Protein AF-C8XHF7-F1 (afdb_monomer)

pLDDT: mean 82.27, std 14.93, range [32.53, 98.31]

Foldseek 3Di:
DAEAQFAWEQEPNDIWGWQDDQCVQVCVVVVLQVFAQAPDPRHRSFKYWYWYQDPQQFIWTAWMKGWGDDPDPDIDIDIACVSVVNDHPRHGQLVGFAKIKIADDDFPADDRYRSPTFHQWIKIWGDHSRGTDDIDIDHTQVPQAAFVQKDWHGFPDDLLQPAQFWTKTWIAGPVRDIWIKIFGDQKGADDDPFDWDQDPVGIDTDRFHKHKWFQDPVGIDTDMDGRVFSLVLQVVQLVLLCLLCCQAEWRWPDWGQTPPPRRTMTMTGDAAAFFDQDPVSLVLVLVSQVVCCVVVSDQGLLEDDRSQWGDDPSGIHGYDRWGDGPDPRMTIYGCQQQVPSDDTSVSVVSNSVSCNVPRDDPVRPDDDD

Secondary structure (DSSP, 8-state):
--PPPPEEEEETTEEEEE-S-THHHHHHHTT-GGGB--SSTT-TTSEEEEEEE-TTSBEEEEEEEEEEE-SSSSEEEEEGGGTTTT--SSEE-TT--EEEEEEEEEEEE--SSTT--EEEEEEEEEEETTEEEEEEEE--TT---EETTEEEEEES-TTTSEETTEEEEEEE-TT--EEEEEEEPSSEES-PPPEEEEETTEEEEES---EEEEEETTEEEEEEE-HHHHHHHHHHHHHHHHHHTSSSSPPEEEEEEEETT--EEEEEEPP--B---SHHHHHHHHHHHHHHHHTTS-S--S---GGGEEEETTEEEE--PPPP-SSTTEEEE-TTT-TT---THHHHHHHHHHHHHTSPPTTTS----

Nearest PDB structures (foldseek):
  5cs6-assembly2_B  TM=6.791E-01  e=4.118E-05  Homo sapiens
  6b2p-assembly1_A-2  TM=6.654E-01  e=7.349E-05  Mycobacterium tuberculosis
  2fum-assembly2_B  TM=6.558E-01  e=3.720E-04  Mycobacterium tuberculosis H37Rv
  1mru-assembly1_A  TM=6.030E-01  e=1.653E-04  Mycobacterium tuberculosis
  5u94-assembly1_A  TM=6.053E-01  e=1.752E-04  Mycobacterium tuberculosis H37Rv

Organism: Nakamurella multipartita (strain ATCC 700099 / DSM 44233 / CIP 104796 / JCM 9543 / NBRC 105858 / Y-104) (NCBI:txid479431)

Radius of gyration: 23.99 Å; Cα contacts (8 Å, |Δi|>4): 800; chains: 1; bounding box: 61×53×75 Å

InterPro domains:
  IPR011009 Protein kinase-like domain superfamily [SSF56112] (152-321)

Solvent-accessible surface area (backbone atoms only — not comparable to full-atom values): 19696 Å² total; per-residue (Å²): 113,48,36,44,67,59,24,38,31,34,47,93,90,39,79,31,36,28,53,65,65,77,61,53,62,59,28,54,77,68,70,46,58,83,59,39,38,51,85,47,71,35,35,68,73,11,57,49,41,33,32,33,43,48,98,88,30,41,32,28,40,58,44,40,38,31,27,26,76,38,101,66,97,50,75,38,80,42,51,45,33,73,66,57,77,67,48,68,70,68,29,75,30,53,87,37,65,50,75,49,42,34,32,37,80,57,72,73,41,90,34,52,46,54,61,66,45,40,32,57,40,28,36,40,35,38,27,56,53,16,35,54,68,59,76,43,80,44,83,34,72,86,68,49,48,30,37,70,79,27,43,42,45,56,63,54,50,93,73,79,28,52,51,34,35,28,46,30,22,34,24,22,48,86,86,63,49,76,29,29,30,38,34,51,2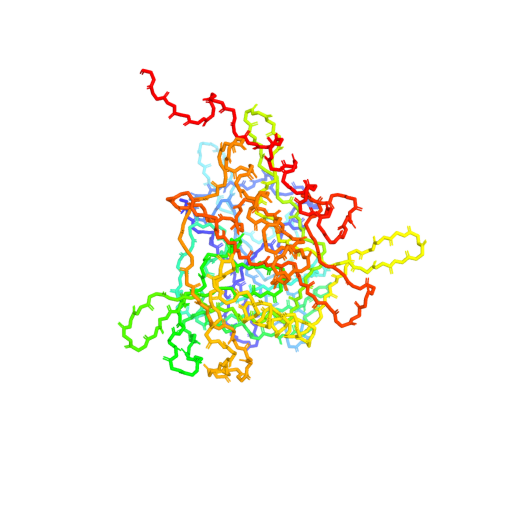6,73,51,18,39,30,92,66,84,80,42,66,41,83,47,99,94,43,78,40,83,34,79,71,57,39,27,28,31,38,63,50,102,90,49,70,45,74,38,69,41,48,42,71,57,18,43,48,25,51,53,47,49,48,54,46,22,54,59,38,63,41,64,45,38,44,32,52,73,48,74,23,52,25,45,88,80,62,47,63,26,42,32,28,51,56,85,72,56,42,50,68,67,47,72,68,45,47,48,49,48,52,50,54,53,50,55,34,40,77,66,65,36,45,76,48,52,38,40,57,48,56,95,32,34,24,42,44,97,92,42,63,34,37,52,73,58,35,55,58,56,94,51,84,51,43,45,36,36,34,55,90,35,35,78,80,70,54,65,47,56,57,18,36,53,45,11,50,55,43,49,62,74,67,44,70,52,80,86,73,67,69,73,86,128

Structure (mmCIF, N/CA/C/O backbone):
data_AF-C8XHF7-F1
#
_entry.id   AF-C8XHF7-F1
#
loop_
_atom_site.group_PDB
_atom_site.id
_atom_site.type_symbol
_atom_site.label_atom_id
_atom_site.label_alt_id
_atom_site.label_comp_id
_atom_site.label_asym_id
_atom_site.label_entity_id
_atom_site.label_seq_id
_atom_site.pdbx_PDB_ins_code
_atom_site.Cartn_x
_atom_site.Cartn_y
_atom_site.Cartn_z
_atom_site.occupancy
_atom_site.B_iso_or_equiv
_atom_site.auth_seq_id
_atom_site.auth_comp_id
_atom_site.auth_asym_id
_atom_site.auth_atom_id
_atom_site.pdbx_PDB_model_num
ATOM 1 N N . MET A 1 1 ? 8.395 -9.738 18.734 1.00 52.94 1 MET A N 1
ATOM 2 C CA . MET A 1 1 ? 7.753 -8.560 19.358 1.00 52.94 1 MET A CA 1
ATOM 3 C C . MET A 1 1 ? 6.315 -8.939 19.688 1.00 52.94 1 MET A C 1
ATOM 5 O O . MET A 1 1 ? 5.792 -9.846 19.053 1.00 52.94 1 MET A O 1
ATOM 9 N N . THR A 1 2 ? 5.718 -8.352 20.719 1.00 73.25 2 THR A N 1
ATOM 10 C CA . THR A 1 2 ? 4.344 -8.658 21.157 1.00 73.25 2 THR A CA 1
ATOM 11 C C . THR A 1 2 ? 3.436 -7.515 20.704 1.00 73.25 2 THR A C 1
ATOM 13 O O . THR A 1 2 ? 3.877 -6.366 20.699 1.00 73.25 2 THR A O 1
ATOM 16 N N . ALA A 1 3 ? 2.205 -7.813 20.278 1.00 76.81 3 ALA A N 1
ATOM 17 C CA . ALA A 1 3 ? 1.241 -6.779 19.896 1.00 76.81 3 ALA A CA 1
ATOM 18 C C . ALA A 1 3 ? 0.906 -5.874 21.092 1.00 76.81 3 ALA A C 1
ATOM 20 O O . ALA A 1 3 ? 0.870 -6.345 22.230 1.00 76.81 3 ALA A O 1
ATOM 21 N N . GLN A 1 4 ? 0.644 -4.593 20.831 1.00 85.69 4 GLN A N 1
ATOM 22 C CA . GLN A 1 4 ? 0.269 -3.642 21.871 1.00 85.69 4 GLN A CA 1
ATOM 23 C C . GLN A 1 4 ? -1.175 -3.897 22.323 1.00 85.69 4 GLN A C 1
ATOM 25 O O . GLN A 1 4 ? -2.091 -3.963 21.502 1.00 85.69 4 GLN A O 1
ATOM 30 N N . THR A 1 5 ? -1.393 -3.968 23.633 1.00 90.56 5 THR A N 1
ATOM 31 C CA . THR A 1 5 ? -2.711 -4.088 24.252 1.00 90.56 5 THR A CA 1
ATOM 32 C C . THR A 1 5 ? -3.528 -2.821 23.965 1.00 90.56 5 THR A C 1
ATOM 34 O O . THR A 1 5 ? -3.119 -1.719 24.373 1.00 90.56 5 THR A O 1
ATOM 37 N N . PRO A 1 6 ? -4.664 -2.946 23.255 1.00 91.81 6 PRO A N 1
ATOM 38 C CA . PRO A 1 6 ? -5.489 -1.810 22.864 1.00 91.81 6 PRO A CA 1
ATOM 39 C C . PRO A 1 6 ? -6.233 -1.198 24.049 1.00 91.81 6 PRO A C 1
ATOM 41 O O . PRO A 1 6 ? -6.449 -1.831 25.083 1.00 91.81 6 PRO A O 1
ATOM 44 N N . ASP A 1 7 ? -6.634 0.057 23.869 1.00 96.88 7 ASP A N 1
ATOM 45 C CA . ASP A 1 7 ? -7.651 0.680 24.711 1.00 96.88 7 ASP A CA 1
ATOM 46 C C . ASP A 1 7 ? -9.024 0.044 24.448 1.00 96.88 7 ASP A C 1
ATOM 48 O O . ASP A 1 7 ? -9.216 -0.717 23.497 1.00 96.88 7 ASP A O 1
ATOM 52 N N . THR A 1 8 ? -10.005 0.392 25.274 1.00 96.44 8 THR A N 1
ATOM 53 C CA . THR A 1 8 ? -11.409 0.003 25.071 1.00 96.44 8 THR A CA 1
ATOM 54 C C . THR A 1 8 ? -12.267 1.233 24.828 1.00 96.44 8 THR A C 1
ATOM 56 O O . THR A 1 8 ? -11.984 2.299 25.369 1.00 96.44 8 THR A O 1
ATOM 59 N N . ILE A 1 9 ? -13.316 1.108 24.021 1.00 97.69 9 ILE A N 1
ATOM 60 C CA . ILE A 1 9 ? -14.277 2.182 23.773 1.00 97.69 9 ILE A CA 1
ATOM 61 C C . ILE A 1 9 ? -15.703 1.640 23.711 1.00 97.69 9 ILE A C 1
ATOM 63 O O . ILE A 1 9 ? -15.965 0.637 23.050 1.00 97.69 9 ILE A O 1
ATOM 67 N N . LEU A 1 10 ? -16.630 2.303 24.399 1.00 96.19 10 LEU A N 1
ATOM 68 C CA . LEU A 1 10 ? -18.063 2.040 24.293 1.00 96.19 10 LEU A CA 1
ATOM 69 C C . LEU A 1 10 ? -18.671 2.945 23.211 1.00 96.19 10 LEU A C 1
ATOM 71 O O . LEU A 1 10 ? -18.639 4.167 23.344 1.00 96.19 10 LEU A O 1
ATOM 75 N N . LEU A 1 11 ? -19.228 2.353 22.157 1.00 92.94 11 LEU A N 1
ATOM 76 C CA . LEU A 1 11 ? -19.894 3.047 21.050 1.00 92.94 11 LEU A CA 1
ATOM 77 C C . LEU A 1 11 ? -21.244 2.377 20.790 1.00 92.94 11 LEU A C 1
ATOM 79 O O . LEU A 1 11 ? -21.292 1.160 20.625 1.00 92.94 11 LEU A O 1
ATOM 83 N N . ASP A 1 12 ? -22.330 3.155 20.758 1.00 86.62 12 ASP A N 1
ATOM 84 C CA . ASP A 1 12 ? -23.702 2.661 20.543 1.00 86.62 12 ASP A CA 1
ATOM 85 C C . ASP A 1 12 ? -24.100 1.528 21.517 1.00 86.62 12 ASP A C 1
ATOM 87 O O . ASP A 1 12 ? -24.780 0.567 21.164 1.00 86.62 12 ASP A O 1
ATOM 91 N N . GLY A 1 13 ? -23.621 1.612 22.765 1.00 82.62 13 GLY A N 1
ATOM 92 C CA . GLY A 1 13 ? -23.833 0.582 23.791 1.00 82.62 13 GLY A CA 1
ATOM 93 C C . GLY A 1 13 ? -23.030 -0.709 23.577 1.00 82.62 13 GLY A C 1
ATOM 94 O O . GLY A 1 13 ? -23.187 -1.657 24.344 1.00 82.62 13 GLY A O 1
ATOM 95 N N . GLN A 1 14 ? -22.155 -0.755 22.570 1.00 87.69 14 GLN A N 1
ATOM 96 C CA . GLN A 1 14 ? -21.314 -1.904 22.245 1.00 87.69 14 GLN A CA 1
ATOM 97 C C . GLN A 1 14 ? -19.850 -1.625 22.593 1.00 87.69 14 GLN A C 1
ATOM 99 O O . GLN A 1 14 ? -19.335 -0.533 22.355 1.00 87.69 14 GLN A O 1
ATOM 104 N N . GLY A 1 15 ? -19.173 -2.616 23.174 1.00 89.31 15 GLY A N 1
ATOM 105 C CA . GLY A 1 15 ? -17.747 -2.533 23.480 1.00 89.31 15 GLY A CA 1
ATOM 106 C C . GLY A 1 15 ? -16.889 -2.823 22.251 1.00 89.31 15 GLY A C 1
ATOM 107 O O . GLY A 1 15 ? -17.117 -3.807 21.548 1.00 89.31 15 GLY A O 1
ATOM 108 N N . TRP A 1 16 ? -15.882 -1.985 22.029 1.00 94.56 16 TRP A N 1
ATOM 109 C CA . TRP A 1 16 ? -14.882 -2.128 20.979 1.00 94.56 16 TRP A CA 1
ATOM 110 C C . TRP A 1 16 ? -13.473 -1.987 21.555 1.00 94.56 16 TRP A C 1
ATOM 112 O O . TRP A 1 16 ? -13.250 -1.312 22.562 1.00 94.56 16 TRP A O 1
ATOM 122 N N . LEU A 1 17 ? -12.505 -2.590 20.878 1.00 92.31 17 LEU A N 1
ATOM 123 C CA . LEU A 1 17 ? -11.087 -2.307 21.044 1.00 92.31 17 LEU A CA 1
ATOM 124 C C . LEU A 1 17 ? -10.745 -1.048 20.251 1.00 92.31 17 LEU A C 1
A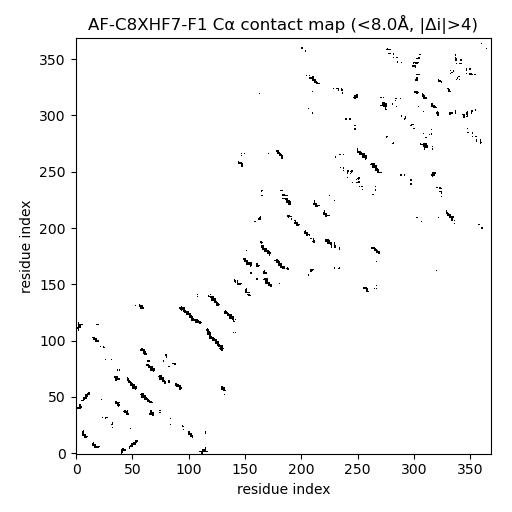TOM 126 O O . LEU A 1 17 ? -11.160 -0.908 19.104 1.00 92.31 17 LEU A O 1
ATOM 130 N N . LEU A 1 18 ? -9.970 -0.148 20.841 1.00 92.75 18 LEU A N 1
ATOM 131 C CA . LEU A 1 18 ? -9.484 1.065 20.198 1.00 92.75 18 LEU A CA 1
ATOM 132 C C . LEU A 1 18 ? -8.021 0.858 19.791 1.00 92.75 18 LEU A C 1
ATOM 134 O O . LEU A 1 18 ? -7.119 0.811 20.628 1.00 92.75 18 LEU A O 1
ATOM 138 N N . LEU A 1 19 ? -7.804 0.712 18.483 1.00 90.19 19 LEU A N 1
ATOM 139 C CA . LEU A 1 19 ? -6.522 0.390 17.857 1.00 90.19 19 LEU A CA 1
ATOM 140 C C . LEU A 1 19 ? -5.688 1.659 17.628 1.00 90.19 19 LEU A C 1
ATOM 142 O O . LEU A 1 19 ? -5.372 2.034 16.498 1.00 90.19 19 LEU A O 1
ATOM 146 N N . GLY A 1 20 ? -5.372 2.354 18.718 1.00 87.44 20 GLY A N 1
ATOM 147 C CA . GLY A 1 20 ? -4.602 3.592 18.714 1.00 87.44 20 GLY A CA 1
ATOM 148 C C . GLY A 1 20 ? -4.373 4.128 20.124 1.00 87.44 20 GLY A C 1
ATOM 149 O O . GLY A 1 20 ? -4.821 3.541 21.105 1.00 87.44 20 GLY A O 1
ATOM 150 N N . THR A 1 21 ? -3.680 5.263 20.226 1.00 93.19 21 THR A N 1
ATOM 151 C CA . THR A 1 21 ? -3.335 5.895 21.511 1.00 93.19 21 THR A CA 1
ATOM 152 C C . THR A 1 21 ? -3.761 7.369 21.580 1.00 93.19 21 THR A C 1
ATOM 154 O O . THR A 1 21 ? -2.922 8.258 21.738 1.00 93.19 21 THR A O 1
ATOM 157 N N . PRO A 1 22 ? -5.067 7.695 21.491 1.00 93.00 22 PRO A N 1
ATOM 158 C CA . PRO A 1 22 ? -5.510 9.094 21.495 1.00 93.00 22 PRO A CA 1
ATOM 159 C C . PRO A 1 22 ? -5.146 9.860 22.777 1.00 93.00 22 PRO A C 1
ATOM 161 O O . PRO A 1 22 ? -5.032 11.086 22.744 1.00 93.00 22 PRO A O 1
ATOM 164 N N . LEU A 1 23 ? -4.902 9.166 23.896 1.00 94.00 23 LEU A N 1
ATOM 165 C CA . LEU A 1 23 ? -4.466 9.795 25.145 1.00 94.00 23 LEU A CA 1
ATOM 166 C C . LEU A 1 23 ? -3.028 10.346 25.071 1.00 94.00 23 LEU A C 1
ATOM 168 O O . LEU A 1 23 ? -2.706 11.283 25.805 1.00 94.00 23 LEU A O 1
ATOM 172 N N . ASP A 1 24 ? -2.176 9.832 24.174 1.00 90.69 24 ASP A N 1
ATOM 173 C CA . ASP A 1 24 ? -0.765 10.239 24.070 1.00 90.69 24 ASP A CA 1
ATOM 174 C C . ASP A 1 24 ? -0.613 11.743 23.837 1.00 90.69 24 ASP A C 1
ATOM 176 O O . ASP A 1 24 ? 0.273 12.370 24.418 1.00 90.69 24 ASP A O 1
ATOM 180 N N . ALA A 1 25 ? -1.509 12.349 23.052 1.00 85.75 25 ALA A N 1
ATOM 181 C CA . ALA A 1 25 ? -1.489 13.785 22.786 1.00 85.75 25 ALA A CA 1
ATOM 182 C C . ALA A 1 25 ? -1.671 14.610 24.073 1.00 85.75 25 ALA A C 1
ATOM 184 O O . ALA A 1 25 ? -0.922 15.561 24.321 1.00 85.75 25 ALA A O 1
ATOM 185 N N . LEU A 1 26 ? -2.623 14.224 24.929 1.00 90.69 26 LEU A N 1
ATOM 186 C CA . LEU A 1 26 ? -2.857 14.886 26.214 1.00 90.69 26 LEU A CA 1
ATOM 187 C C . LEU A 1 26 ? -1.682 14.663 27.171 1.00 90.69 26 LEU A C 1
ATOM 189 O O . LEU A 1 26 ? -1.241 15.599 27.842 1.00 90.69 26 LEU A O 1
ATOM 193 N N . LEU A 1 27 ? -1.153 13.439 27.228 1.00 90.00 27 LEU A N 1
ATOM 194 C CA . LEU A 1 27 ? -0.028 13.097 28.098 1.00 90.00 27 LEU A CA 1
ATOM 195 C C . LEU A 1 27 ? 1.242 13.843 27.694 1.00 90.00 27 LEU A C 1
ATOM 197 O O . LEU A 1 27 ? 1.941 14.362 28.561 1.00 90.00 27 LEU A O 1
ATOM 201 N N . ALA A 1 28 ? 1.536 13.927 26.397 1.00 86.81 28 ALA A N 1
ATOM 202 C CA . ALA A 1 28 ? 2.678 14.665 25.876 1.00 86.81 28 ALA A CA 1
ATOM 203 C C . ALA A 1 28 ? 2.552 16.161 26.188 1.00 86.81 28 ALA A C 1
ATOM 205 O O . ALA A 1 28 ? 3.479 16.751 26.744 1.00 86.81 28 ALA A O 1
ATOM 206 N N . ARG A 1 29 ? 1.378 16.752 25.924 1.00 86.75 29 ARG A N 1
ATOM 207 C CA . ARG A 1 29 ? 1.107 18.176 26.169 1.00 86.75 29 ARG A CA 1
ATOM 208 C C . ARG A 1 29 ? 1.243 18.572 27.643 1.00 86.75 29 ARG A C 1
ATOM 210 O O . ARG A 1 29 ? 1.641 19.694 27.930 1.00 86.75 29 ARG A O 1
ATOM 217 N N . ASN A 1 30 ? 0.960 17.651 28.564 1.00 86.44 30 ASN A N 1
ATOM 218 C CA . ASN A 1 30 ? 1.077 17.866 30.011 1.00 86.44 30 ASN A CA 1
ATOM 219 C C . ASN A 1 30 ? 2.378 17.305 30.622 1.00 86.44 30 ASN A C 1
ATOM 221 O O . ASN A 1 30 ? 2.522 17.264 31.846 1.00 86.44 30 ASN A O 1
ATOM 225 N N . GLY A 1 31 ? 3.325 16.831 29.801 1.00 87.69 31 GLY A N 1
ATOM 226 C CA . GLY A 1 31 ? 4.597 16.272 30.276 1.00 87.69 31 GLY A CA 1
ATOM 227 C C . GLY A 1 31 ? 4.453 15.002 31.128 1.00 87.69 31 GLY A C 1
ATOM 228 O O . GLY A 1 31 ? 5.295 14.726 31.981 1.00 87.69 31 GLY A O 1
ATOM 229 N N . LEU A 1 32 ? 3.380 14.233 30.929 1.00 86.94 32 LEU A N 1
ATOM 230 C CA . LEU A 1 32 ? 3.044 13.033 31.703 1.00 86.94 32 LEU A CA 1
ATOM 231 C C . LEU A 1 32 ? 3.595 11.743 31.094 1.00 86.94 32 LEU A C 1
ATOM 233 O O . LEU A 1 32 ? 3.846 10.798 31.836 1.00 86.94 32 LEU A O 1
ATOM 237 N N . ALA A 1 33 ? 3.836 11.710 29.780 1.00 78.00 33 ALA A N 1
ATOM 238 C CA . ALA A 1 33 ? 4.217 10.490 29.058 1.00 78.00 33 ALA A CA 1
ATOM 239 C C . ALA A 1 33 ? 5.468 9.793 29.634 1.00 78.00 33 ALA A C 1
ATOM 241 O O . ALA A 1 33 ? 5.535 8.571 29.686 1.00 78.00 33 ALA A O 1
ATOM 242 N N . ARG A 1 34 ? 6.443 10.561 30.141 1.00 83.38 34 ARG A N 1
ATOM 243 C CA . ARG A 1 34 ? 7.704 10.029 30.699 1.00 83.38 34 ARG A CA 1
ATOM 244 C C . ARG A 1 34 ? 7.559 9.371 32.077 1.00 83.38 34 ARG A C 1
ATOM 246 O O . ARG A 1 34 ? 8.531 8.824 32.588 1.00 83.38 34 ARG A O 1
ATOM 253 N N . ARG A 1 35 ? 6.388 9.475 32.712 1.00 86.88 35 ARG A N 1
ATOM 254 C CA . ARG A 1 35 ? 6.139 8.932 34.057 1.00 86.88 35 ARG A CA 1
ATOM 255 C C . ARG A 1 35 ? 5.854 7.430 34.031 1.00 86.88 35 ARG A C 1
ATOM 257 O O . ARG A 1 35 ? 6.032 6.769 35.054 1.00 86.88 35 ARG A O 1
ATOM 264 N N . PHE A 1 36 ? 5.380 6.918 32.901 1.00 91.88 36 PHE A N 1
ATOM 265 C CA . PHE A 1 36 ? 4.895 5.550 32.795 1.00 91.88 36 PHE A CA 1
ATOM 266 C C . PHE A 1 36 ? 6.016 4.592 32.405 1.00 91.88 36 PHE A C 1
ATOM 268 O O . PHE A 1 36 ? 6.968 4.964 31.719 1.00 91.88 36 PHE A O 1
ATOM 275 N N . VAL A 1 37 ? 5.916 3.359 32.887 1.00 92.06 37 VAL A N 1
ATOM 276 C CA . VAL A 1 37 ? 6.854 2.277 32.583 1.00 92.06 37 VAL A CA 1
ATOM 277 C C . VAL A 1 37 ? 6.090 1.091 32.024 1.00 92.06 37 VAL A C 1
ATOM 279 O O . VAL A 1 37 ? 4.969 0.831 32.447 1.00 92.06 37 VAL A O 1
ATOM 282 N N . ALA A 1 38 ? 6.701 0.375 31.086 1.00 90.19 38 ALA A N 1
ATOM 283 C CA . ALA A 1 38 ? 6.123 -0.832 30.515 1.00 90.19 38 ALA A CA 1
ATOM 284 C C . ALA A 1 38 ? 6.042 -1.941 31.585 1.00 90.19 38 ALA A C 1
ATOM 286 O O . ALA A 1 38 ? 7.098 -2.359 32.068 1.00 90.19 38 ALA A O 1
ATOM 287 N N . PRO A 1 39 ? 4.845 -2.421 31.980 1.00 88.00 39 PRO A N 1
ATOM 288 C CA . PRO A 1 39 ? 4.728 -3.576 32.870 1.00 88.00 39 PRO A CA 1
ATOM 289 C C . PRO A 1 39 ? 5.131 -4.885 32.177 1.00 88.00 39 PRO A C 1
ATOM 291 O O . PRO A 1 39 ? 5.595 -5.811 32.837 1.00 88.00 39 PRO A O 1
ATOM 294 N N . ASP A 1 40 ? 4.969 -4.962 30.855 1.00 87.62 40 ASP A N 1
ATOM 295 C CA . ASP A 1 40 ? 5.262 -6.135 30.040 1.00 87.62 40 ASP A CA 1
ATOM 296 C C . ASP A 1 40 ? 5.482 -5.743 28.564 1.00 87.62 40 ASP A C 1
ATOM 298 O O . ASP A 1 40 ? 5.418 -4.570 28.185 1.00 87.62 40 ASP A O 1
ATOM 302 N N . THR A 1 41 ? 5.772 -6.737 27.717 1.00 82.38 41 THR A N 1
ATOM 303 C CA . THR A 1 41 ? 6.036 -6.524 26.281 1.00 82.38 41 THR A CA 1
ATOM 304 C C . THR A 1 41 ? 4.787 -6.221 25.450 1.00 82.38 41 THR A C 1
ATOM 306 O O . THR A 1 41 ? 4.934 -5.757 24.322 1.00 82.38 41 THR A O 1
ATOM 309 N N . ALA A 1 42 ? 3.588 -6.480 25.980 1.00 81.69 42 ALA A N 1
ATOM 310 C CA . ALA A 1 42 ? 2.311 -6.183 25.339 1.00 81.69 42 ALA A CA 1
ATOM 311 C C . ALA A 1 42 ? 1.792 -4.785 25.711 1.00 81.69 42 ALA A C 1
ATOM 313 O O . ALA A 1 42 ? 0.929 -4.258 25.027 1.00 81.69 42 ALA A O 1
ATOM 314 N N . ASN A 1 43 ? 2.295 -4.151 26.770 1.00 89.31 43 ASN A N 1
ATOM 315 C CA . ASN A 1 43 ? 1.955 -2.778 27.134 1.00 89.31 43 ASN A CA 1
ATOM 316 C C . ASN A 1 43 ? 3.212 -1.916 27.275 1.00 89.31 43 ASN A C 1
ATOM 318 O O . ASN A 1 43 ? 3.570 -1.453 28.356 1.00 89.31 43 ASN A O 1
ATOM 322 N N . VAL A 1 44 ? 3.878 -1.633 26.158 1.00 89.00 44 VAL A N 1
ATOM 323 C CA . VAL A 1 44 ? 5.115 -0.835 26.180 1.00 89.00 44 VAL A CA 1
ATOM 324 C C . VAL A 1 44 ? 4.882 0.636 26.542 1.00 89.00 44 VAL A C 1
ATOM 326 O O . VAL A 1 44 ? 5.810 1.322 26.963 1.00 89.00 44 VAL A O 1
ATOM 329 N N . ARG A 1 45 ? 3.640 1.128 26.408 1.00 89.56 45 ARG A N 1
ATOM 330 C CA . ARG A 1 45 ? 3.258 2.512 26.753 1.00 89.56 45 ARG A CA 1
ATOM 331 C C . ARG A 1 45 ? 3.025 2.721 28.251 1.00 89.56 45 ARG A C 1
ATOM 333 O O . ARG A 1 45 ? 3.014 3.859 28.711 1.00 89.56 45 ARG A O 1
ATOM 340 N N . GLY A 1 46 ? 2.829 1.641 29.007 1.00 92.44 46 GLY A N 1
ATOM 341 C CA . GLY A 1 46 ? 2.646 1.688 30.455 1.00 92.44 46 GLY A CA 1
ATOM 342 C C . GLY A 1 46 ? 1.298 2.241 30.919 1.00 92.44 46 GLY A C 1
ATOM 343 O O . GLY A 1 46 ? 1.190 2.639 32.075 1.00 92.44 46 GLY A O 1
ATOM 344 N N . TYR A 1 47 ? 0.274 2.291 30.061 1.00 95.25 47 TYR A N 1
ATOM 345 C CA . TYR A 1 47 ? -1.082 2.691 30.450 1.00 95.25 47 TYR A CA 1
ATOM 346 C C . TYR A 1 47 ? -2.158 1.993 29.609 1.00 95.25 47 TYR A C 1
ATOM 348 O O . TYR A 1 47 ? -1.868 1.481 28.532 1.00 95.25 47 TYR A O 1
ATOM 356 N N . LEU A 1 48 ? -3.390 1.967 30.118 1.00 96.50 48 LEU A N 1
ATOM 357 C CA . LEU A 1 48 ? -4.603 1.524 29.426 1.00 96.50 48 LEU A CA 1
ATOM 358 C C . LEU A 1 48 ? -5.720 2.532 29.699 1.00 96.50 48 LEU A C 1
ATOM 360 O O . LEU A 1 48 ? -5.845 3.026 30.821 1.00 96.50 48 LEU A O 1
ATOM 364 N N . ALA A 1 49 ? -6.535 2.825 28.694 1.00 96.25 49 ALA A N 1
ATOM 365 C CA . ALA A 1 49 ? -7.667 3.730 28.807 1.00 96.25 49 ALA A CA 1
ATOM 366 C C . ALA A 1 49 ? -8.977 3.090 28.332 1.00 96.25 49 ALA A C 1
ATOM 368 O O . ALA A 1 49 ? -9.012 2.215 27.461 1.00 96.25 49 ALA A O 1
ATOM 369 N N . THR A 1 50 ? -10.064 3.570 28.926 1.00 97.69 50 THR A N 1
ATOM 370 C CA . THR A 1 50 ? -11.440 3.249 28.560 1.00 97.69 50 THR A CA 1
ATOM 371 C C . THR A 1 50 ? -12.135 4.529 28.142 1.00 97.69 50 THR A C 1
ATOM 373 O O . THR A 1 50 ? -12.138 5.521 28.872 1.00 97.69 50 THR A O 1
ATOM 376 N N . TRP A 1 51 ? -12.725 4.483 26.960 1.00 98.31 51 TRP A N 1
ATOM 377 C CA . TRP A 1 51 ? -13.374 5.595 26.296 1.00 98.31 51 TRP A CA 1
ATOM 378 C C . TRP A 1 51 ? -14.863 5.311 26.111 1.00 98.31 51 TRP A C 1
ATOM 380 O O . TRP A 1 51 ? -15.308 4.162 26.167 1.00 98.31 51 TRP A O 1
ATOM 390 N N . ARG A 1 52 ? -15.635 6.350 25.821 1.00 98.19 52 ARG A N 1
ATOM 391 C CA . ARG A 1 52 ? -17.047 6.231 25.463 1.00 98.19 52 ARG A CA 1
ATOM 392 C C . ARG A 1 52 ? -17.444 7.330 24.497 1.00 98.19 52 ARG A C 1
ATOM 394 O O . ARG A 1 52 ? -17.006 8.464 24.646 1.00 98.19 52 ARG A O 1
ATOM 401 N N . VAL A 1 53 ? -18.292 6.992 23.538 1.00 97.25 53 VAL A N 1
ATOM 402 C CA . VAL A 1 53 ? -19.034 7.960 22.731 1.00 97.25 53 VAL A CA 1
ATOM 403 C C . VAL A 1 53 ? -20.442 8.044 23.309 1.00 97.25 53 VAL A C 1
ATOM 405 O O . VAL A 1 53 ? -21.090 7.015 23.510 1.00 97.25 53 VAL A O 1
ATOM 408 N N . ASP A 1 54 ? -20.886 9.244 23.666 1.00 94.94 54 ASP A N 1
ATOM 409 C CA . ASP A 1 54 ? -22.245 9.462 24.161 1.00 94.94 54 ASP A CA 1
ATOM 410 C C . ASP A 1 54 ? -23.280 9.500 23.009 1.00 94.94 54 ASP A C 1
ATOM 412 O O . ASP A 1 54 ? -22.898 9.483 21.835 1.00 94.94 54 ASP A O 1
ATOM 416 N N . PRO A 1 55 ? -24.593 9.530 23.308 1.00 93.38 55 PRO A N 1
ATOM 417 C CA . PRO A 1 55 ? -25.635 9.588 22.277 1.00 93.38 55 PRO A CA 1
ATOM 418 C C . PRO A 1 55 ? -25.574 10.818 21.357 1.00 93.38 55 PRO A C 1
ATOM 420 O O . PRO A 1 55 ? -26.080 10.750 20.239 1.00 93.38 55 PRO A O 1
ATOM 423 N N . ASP A 1 56 ? -24.942 11.910 21.796 1.00 93.69 56 ASP A N 1
ATOM 424 C CA . ASP A 1 56 ? -24.746 13.133 21.006 1.00 93.69 56 ASP A CA 1
ATOM 425 C C . ASP A 1 56 ? -23.459 13.069 20.153 1.00 93.69 56 ASP A C 1
ATOM 427 O O . ASP A 1 56 ? -23.098 14.017 19.448 1.00 93.69 56 ASP A O 1
ATOM 431 N N . GLY A 1 57 ? -22.749 11.936 20.188 1.00 94.69 57 GLY A N 1
ATOM 432 C CA . GLY A 1 57 ? -21.534 11.693 19.420 1.00 94.69 57 GLY A CA 1
ATOM 433 C C . GLY A 1 57 ? -20.273 12.291 20.042 1.00 94.69 57 GLY A C 1
ATOM 434 O O . GLY A 1 57 ? -19.247 12.367 19.366 1.00 94.69 57 GLY A O 1
ATOM 435 N N . ARG A 1 58 ? -20.299 12.716 21.308 1.00 97.94 58 ARG A N 1
ATOM 436 C CA . ARG A 1 58 ? -19.118 13.256 21.990 1.00 97.94 58 ARG A CA 1
ATOM 437 C C . ARG A 1 58 ? -18.287 12.141 22.611 1.00 97.94 58 ARG A C 1
ATOM 439 O O . ARG A 1 58 ? -18.796 11.259 23.299 1.00 97.94 58 ARG A O 1
ATOM 446 N N . LEU A 1 59 ? -16.981 12.202 22.376 1.00 97.81 59 LEU A N 1
ATOM 447 C CA . LEU A 1 59 ? -15.990 11.278 22.908 1.00 97.81 59 LEU A CA 1
ATOM 448 C C . LEU A 1 59 ? -15.555 11.705 24.316 1.00 97.81 59 LEU A C 1
ATOM 450 O O . LEU A 1 59 ? -15.162 12.850 24.548 1.00 97.81 59 LEU A O 1
ATOM 454 N N . PHE A 1 60 ? -15.550 10.750 25.237 1.00 98.12 60 PHE A N 1
ATOM 455 C CA . PHE A 1 60 ? -15.091 10.901 26.611 1.00 98.12 60 PHE A CA 1
ATOM 456 C C . PHE A 1 60 ? -14.040 9.851 26.942 1.00 98.12 60 PHE A C 1
AT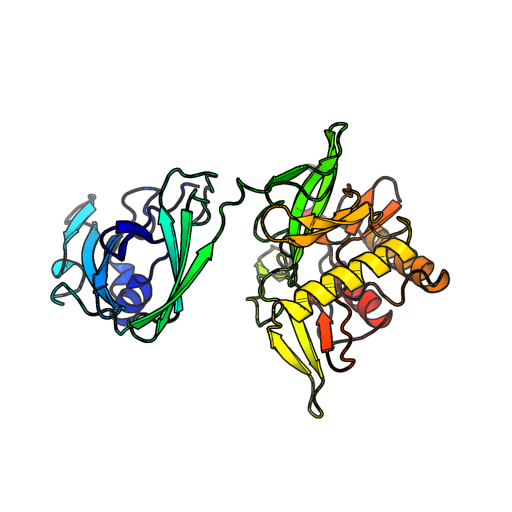OM 458 O O . PHE A 1 60 ? -14.114 8.705 26.496 1.00 98.12 60 PHE A O 1
ATOM 465 N N . LEU A 1 61 ? -13.076 10.247 27.765 1.00 98.00 61 LEU A N 1
ATOM 466 C CA . LEU A 1 61 ? -12.224 9.333 28.509 1.00 98.00 61 LEU A CA 1
ATOM 467 C C . LEU A 1 61 ? -12.929 9.024 29.833 1.00 98.00 61 LEU A C 1
ATOM 469 O O . LEU A 1 61 ? -13.048 9.911 30.674 1.00 98.00 61 LEU A O 1
ATOM 473 N N . ASP A 1 62 ? -13.389 7.792 30.023 1.00 96.69 62 ASP A N 1
ATOM 474 C CA . ASP A 1 62 ? -14.120 7.376 31.227 1.00 96.69 62 ASP A CA 1
ATOM 475 C C . ASP A 1 62 ? -13.167 6.831 32.305 1.00 96.69 62 ASP A C 1
ATOM 477 O O . ASP A 1 62 ? -13.363 7.077 33.495 1.00 96.69 62 ASP A O 1
ATOM 481 N N . ALA A 1 63 ? -12.109 6.114 31.911 1.00 97.06 63 ALA A N 1
ATOM 482 C CA . ALA A 1 63 ? -11.125 5.565 32.842 1.00 97.06 63 ALA A CA 1
ATOM 483 C C . ALA A 1 63 ? -9.717 5.528 32.245 1.00 97.06 63 ALA A C 1
ATOM 485 O O . ALA A 1 63 ? -9.529 5.394 31.038 1.00 97.06 63 ALA A O 1
ATOM 486 N N . VAL A 1 64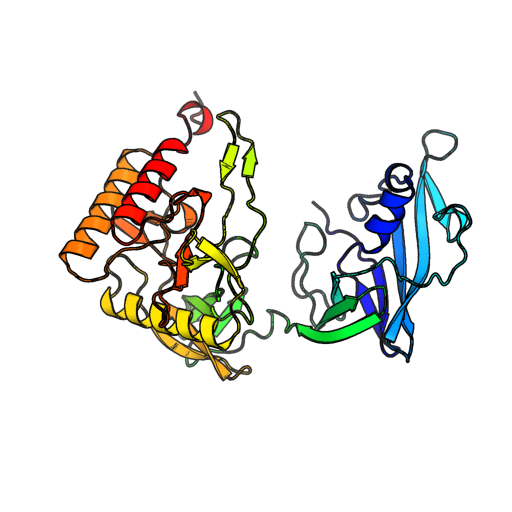 ? -8.707 5.592 33.111 1.00 96.81 64 VAL A N 1
ATOM 487 C CA . VAL A 1 64 ? -7.313 5.333 32.743 1.00 96.81 64 VAL A CA 1
ATOM 488 C C . VAL A 1 64 ? -6.584 4.665 33.901 1.00 96.81 64 VAL A C 1
ATOM 490 O O . VAL A 1 64 ? -6.796 5.005 35.068 1.00 96.81 64 VAL A O 1
ATOM 493 N N . THR A 1 65 ? -5.710 3.720 33.587 1.00 96.38 65 THR A N 1
ATOM 494 C CA . THR A 1 65 ? -4.767 3.110 34.524 1.00 96.38 65 THR A CA 1
ATOM 495 C C . THR A 1 65 ? -3.364 3.214 33.949 1.00 96.38 65 THR A C 1
ATOM 497 O O . THR A 1 65 ? -3.185 3.144 32.737 1.00 96.38 65 THR A O 1
ATOM 500 N N . ALA A 1 66 ? -2.361 3.420 34.796 1.00 95.31 66 ALA A N 1
ATOM 501 C CA . ALA A 1 66 ? -0.974 3.498 34.355 1.00 95.31 66 ALA A CA 1
ATOM 502 C C . ALA A 1 66 ? -0.030 2.830 35.347 1.00 95.31 66 ALA A C 1
ATOM 504 O O . ALA A 1 66 ? -0.246 2.880 36.556 1.00 95.31 66 ALA A O 1
ATOM 505 N N . THR A 1 67 ? 1.042 2.245 34.833 1.00 94.44 67 THR A N 1
ATOM 506 C CA . THR A 1 67 ? 2.127 1.667 35.615 1.00 94.44 67 THR A CA 1
ATOM 507 C C . THR A 1 67 ? 3.245 2.695 35.754 1.00 94.44 67 THR A C 1
ATOM 509 O O . THR A 1 67 ? 3.723 3.258 34.773 1.00 94.44 67 THR A O 1
ATOM 512 N N . VAL A 1 68 ? 3.678 2.948 36.985 1.00 92.44 68 VAL A N 1
ATOM 513 C CA . VAL A 1 68 ? 4.756 3.880 37.341 1.00 92.44 68 VAL A CA 1
ATOM 514 C C . VAL A 1 68 ? 5.835 3.164 38.148 1.00 92.44 68 VAL A C 1
ATOM 516 O O . VAL A 1 68 ? 5.608 2.077 38.681 1.00 92.44 68 VAL A O 1
ATOM 519 N N . ARG A 1 69 ? 7.020 3.770 38.275 1.00 89.06 69 ARG A N 1
ATOM 520 C CA . ARG A 1 69 ? 8.030 3.283 39.227 1.00 89.06 69 ARG A CA 1
ATOM 521 C C . ARG A 1 69 ? 7.545 3.515 40.658 1.00 89.06 69 ARG A C 1
ATOM 523 O O . ARG A 1 69 ? 7.119 4.621 40.984 1.00 89.06 69 ARG A O 1
ATOM 530 N N . GLY A 1 70 ? 7.609 2.477 41.485 1.00 79.75 70 GLY A N 1
ATOM 531 C CA . GLY A 1 70 ? 7.319 2.568 42.912 1.00 79.75 70 GLY A CA 1
ATOM 532 C C . GLY A 1 70 ? 8.495 3.141 43.707 1.00 79.75 70 GLY A C 1
ATOM 533 O O . GLY A 1 70 ? 9.577 3.392 43.174 1.00 79.75 70 GLY A O 1
ATOM 534 N N . LEU A 1 71 ? 8.291 3.316 45.014 1.00 68.50 71 LEU A N 1
ATOM 535 C CA . LEU A 1 71 ? 9.361 3.614 45.968 1.00 68.50 71 LEU A CA 1
ATOM 536 C C . LEU A 1 71 ? 10.214 2.345 46.167 1.00 68.50 71 LEU A C 1
ATOM 538 O O . LEU A 1 71 ? 9.957 1.551 47.066 1.00 68.50 71 LEU A O 1
ATOM 542 N N . GLY A 1 72 ? 11.174 2.105 45.268 1.00 69.69 72 GLY A N 1
ATOM 543 C CA . GLY A 1 72 ? 12.049 0.924 45.265 1.00 69.69 72 GLY A CA 1
ATOM 544 C C . GLY A 1 72 ? 12.342 0.402 43.853 1.00 69.69 72 GLY A C 1
ATOM 545 O O . GLY A 1 72 ? 12.208 1.130 42.872 1.00 69.69 72 GLY A O 1
ATOM 546 N N . SER A 1 73 ? 12.731 -0.871 43.731 1.00 67.25 73 SER A N 1
ATOM 547 C CA . SER A 1 73 ? 12.969 -1.538 42.437 1.00 67.25 73 SER A CA 1
ATOM 548 C C . SER A 1 73 ? 11.693 -2.048 41.743 1.00 67.25 73 SER A C 1
ATOM 550 O O . SER A 1 73 ? 11.782 -2.624 40.662 1.00 67.25 73 SER A O 1
ATOM 552 N N . GLY A 1 74 ? 10.514 -1.853 42.345 1.00 80.62 74 GLY A N 1
ATOM 553 C CA . GLY A 1 74 ? 9.230 -2.346 41.835 1.00 80.62 74 GLY A CA 1
ATOM 554 C C . GLY A 1 74 ? 8.418 -1.322 41.035 1.00 80.62 74 GLY A C 1
ATOM 555 O O . GLY A 1 74 ? 8.710 -0.124 41.018 1.00 80.62 74 GLY A O 1
ATOM 556 N N . THR A 1 75 ? 7.349 -1.797 40.397 1.00 87.69 75 THR A N 1
ATOM 557 C CA . THR A 1 75 ? 6.342 -0.976 39.708 1.00 87.69 75 THR A CA 1
ATOM 558 C C . THR A 1 75 ? 5.050 -0.878 40.519 1.00 87.69 75 THR A C 1
ATOM 560 O O . THR A 1 75 ? 4.710 -1.795 41.262 1.00 87.69 75 THR A O 1
ATOM 563 N N . GLN A 1 76 ? 4.300 0.208 40.349 1.00 92.00 76 GLN A N 1
ATOM 564 C CA . GLN A 1 76 ? 2.994 0.434 40.970 1.00 92.00 76 GLN A CA 1
ATOM 565 C C . GLN A 1 76 ? 1.967 0.830 39.906 1.00 92.00 76 GLN A C 1
ATOM 567 O O . GLN A 1 76 ? 2.289 1.598 39.002 1.00 92.00 76 GLN A O 1
ATOM 572 N N . THR A 1 77 ? 0.725 0.366 40.037 1.00 92.69 77 THR A N 1
ATOM 573 C CA . THR A 1 77 ? -0.396 0.834 39.207 1.00 92.69 77 THR A CA 1
ATOM 574 C C . THR A 1 77 ? -1.112 2.000 39.885 1.00 92.69 77 THR A C 1
ATOM 576 O O . THR A 1 77 ? -1.396 1.963 41.081 1.00 92.69 77 THR A O 1
ATOM 579 N N . ILE A 1 78 ? -1.396 3.046 39.116 1.00 92.50 78 ILE A N 1
ATOM 580 C CA . ILE A 1 78 ? -2.188 4.213 39.511 1.00 92.50 78 ILE A CA 1
ATOM 581 C C . ILE A 1 78 ? -3.408 4.344 38.594 1.00 92.50 78 ILE A C 1
ATOM 583 O O . ILE A 1 78 ? -3.387 3.882 37.453 1.00 92.50 78 ILE A O 1
ATOM 587 N N . HIS A 1 79 ? -4.468 4.984 39.088 1.00 94.50 79 HIS A N 1
ATOM 588 C CA . HIS A 1 79 ? -5.774 5.021 38.425 1.00 94.50 79 HIS A CA 1
ATOM 589 C C . HIS A 1 79 ? -6.318 6.450 38.311 1.00 94.50 79 HIS A C 1
ATOM 591 O O . HIS A 1 79 ? -6.031 7.309 39.149 1.00 94.50 79 HIS A O 1
ATOM 597 N N . GLY A 1 80 ? -7.125 6.686 37.279 1.00 92.44 80 GLY A N 1
ATOM 598 C CA . GLY A 1 80 ? -7.959 7.870 37.107 1.00 92.44 80 GLY A CA 1
ATOM 599 C C . GLY A 1 80 ? -7.201 9.192 37.215 1.00 92.44 80 GLY A C 1
ATOM 600 O O . GLY A 1 80 ? -6.166 9.396 36.576 1.00 92.44 80 GLY A O 1
ATOM 601 N N . SER A 1 81 ? -7.698 10.093 38.062 1.00 89.88 81 SER A N 1
ATOM 602 C CA . SER A 1 81 ? -7.125 11.429 38.254 1.00 89.88 81 SER A CA 1
ATOM 603 C C . SER A 1 81 ? -5.661 11.406 38.717 1.00 89.88 81 SER A C 1
ATOM 605 O O . SER A 1 81 ? -4.906 12.317 38.383 1.00 89.88 81 SER A O 1
ATOM 607 N N . ALA A 1 82 ? -5.186 10.352 39.395 1.00 89.88 82 ALA A N 1
ATOM 608 C CA . ALA A 1 82 ? -3.774 10.229 39.776 1.00 89.88 82 ALA A CA 1
ATOM 609 C C . ALA A 1 82 ? -2.839 10.064 38.560 1.00 89.88 82 ALA A C 1
ATOM 611 O O . ALA A 1 82 ? -1.684 10.517 38.592 1.00 89.88 82 ALA A O 1
ATOM 612 N N . VAL A 1 83 ? -3.337 9.448 37.479 1.00 90.75 83 VAL A N 1
ATOM 613 C CA . VAL A 1 83 ? -2.656 9.372 36.174 1.00 90.75 83 VAL A CA 1
ATOM 614 C C . VAL A 1 83 ? -2.609 10.760 35.539 1.00 90.75 83 VAL A C 1
ATOM 616 O O . VAL A 1 83 ? -1.561 11.198 35.067 1.00 90.75 83 VAL A O 1
ATOM 619 N N . LEU A 1 84 ? -3.732 11.475 35.605 1.00 91.19 84 LEU A N 1
ATOM 620 C CA . LEU A 1 84 ? -3.985 12.740 34.917 1.00 91.19 84 LEU A CA 1
ATOM 621 C C . LEU A 1 84 ? -3.698 13.998 35.759 1.00 91.19 84 LEU A C 1
ATOM 623 O O . LEU A 1 84 ? -4.164 15.080 35.423 1.00 91.19 84 LEU A O 1
ATOM 627 N N . ARG A 1 85 ? -2.943 13.881 36.860 1.00 87.00 85 ARG A N 1
ATOM 628 C CA . ARG A 1 85 ? -2.620 14.990 37.788 1.00 87.00 85 ARG A CA 1
ATOM 629 C C . ARG A 1 85 ? -3.839 15.800 38.259 1.00 87.00 85 ARG A C 1
ATOM 631 O O . ARG A 1 85 ? -3.801 17.025 38.297 1.00 87.00 85 ARG A O 1
ATOM 638 N N . GLY A 1 86 ? -4.899 15.109 38.656 1.00 88.62 86 GLY A N 1
ATOM 639 C CA . GLY A 1 86 ? -6.078 15.721 39.265 1.00 88.62 86 GLY A CA 1
ATOM 640 C C . GLY A 1 86 ? -7.189 16.094 38.285 1.00 88.62 86 GLY A C 1
ATOM 641 O O . GLY A 1 86 ? -8.223 16.556 38.748 1.00 88.62 86 GLY A O 1
ATOM 642 N N . MET A 1 87 ? -7.028 15.871 36.972 1.00 91.31 87 MET A N 1
ATOM 643 C CA . MET A 1 87 ? -8.154 16.018 36.038 1.00 91.31 87 MET A CA 1
ATOM 644 C C . MET A 1 87 ? -9.257 15.005 36.375 1.00 91.31 87 MET A C 1
ATOM 646 O O . MET A 1 87 ? -8.972 13.820 36.582 1.00 91.31 87 MET A O 1
ATOM 650 N N . GLU A 1 88 ? -10.498 15.483 36.442 1.00 93.25 88 GLU A N 1
ATOM 651 C CA . GLU A 1 88 ? -11.671 14.660 36.737 1.00 93.25 88 GLU A CA 1
ATOM 652 C C . GLU A 1 88 ? -12.087 13.813 35.527 1.00 93.25 88 GLU A C 1
ATOM 654 O O . GLU A 1 88 ? -11.892 14.205 34.375 1.00 93.25 88 GLU A O 1
ATOM 659 N N . LEU A 1 89 ? -12.650 12.636 35.810 1.00 95.25 89 LEU A N 1
ATOM 660 C CA . LEU A 1 89 ? -13.227 11.724 34.825 1.00 95.25 89 LEU A CA 1
ATOM 661 C C . LEU A 1 89 ? -14.741 11.597 35.080 1.00 95.25 89 LEU A C 1
ATOM 663 O O . LEU A 1 89 ? -15.137 11.588 36.248 1.00 95.25 89 LEU A O 1
ATOM 667 N N . PRO A 1 90 ? -15.581 11.457 34.039 1.00 96.31 90 PRO A N 1
ATOM 668 C CA . PRO A 1 90 ? -15.210 11.350 32.630 1.00 96.31 90 PRO A CA 1
ATOM 669 C C . PRO A 1 90 ? -14.735 12.685 32.040 1.00 96.31 90 PRO A C 1
ATOM 671 O O . PRO A 1 90 ? -15.347 13.730 32.249 1.00 96.31 90 PRO A O 1
ATOM 674 N N . LEU A 1 91 ? -13.633 12.650 31.292 1.00 96.50 91 LEU A N 1
ATOM 675 C CA . LEU A 1 91 ? -13.029 13.834 30.681 1.00 96.50 91 LEU A CA 1
ATOM 676 C C . LEU A 1 91 ? -13.486 13.948 29.227 1.00 96.50 91 LEU A C 1
ATOM 678 O O . LEU A 1 91 ? -13.235 13.041 28.431 1.00 96.50 91 LEU A O 1
ATOM 682 N N . ALA A 1 92 ? -14.109 15.073 28.868 1.00 96.88 92 ALA A N 1
ATOM 683 C CA . ALA A 1 92 ? -14.430 15.378 27.476 1.00 96.88 92 ALA A CA 1
ATOM 684 C C . ALA A 1 92 ? -13.146 15.397 26.631 1.00 96.88 92 ALA A C 1
ATOM 686 O O . ALA A 1 92 ? -12.181 16.105 26.937 1.00 96.88 92 ALA A O 1
ATOM 687 N N . ALA A 1 93 ? -13.125 14.606 25.563 1.00 95.56 93 ALA A N 1
ATOM 688 C CA . ALA A 1 93 ? -11.945 14.390 24.739 1.00 95.56 93 ALA A CA 1
ATOM 689 C C . ALA A 1 93 ? -11.795 15.459 23.644 1.00 95.56 93 ALA A C 1
ATOM 691 O O . ALA A 1 93 ? -11.429 15.149 22.512 1.00 95.56 93 ALA A O 1
ATOM 692 N N . ASP A 1 94 ? -12.027 16.733 23.978 1.00 93.75 94 ASP A N 1
ATOM 693 C CA . ASP A 1 94 ? -11.992 17.853 23.021 1.00 93.75 94 ASP A CA 1
ATOM 694 C C . ASP A 1 94 ? -10.593 18.051 22.385 1.00 93.75 94 ASP A C 1
ATOM 696 O O . ASP A 1 94 ? -10.426 18.758 21.390 1.00 93.75 94 ASP A O 1
ATOM 700 N N . PHE A 1 95 ? -9.568 17.415 22.963 1.00 92.81 95 PHE A N 1
ATOM 701 C CA . PHE A 1 95 ? -8.195 17.371 22.460 1.00 92.81 95 PHE A CA 1
ATOM 702 C C . PHE A 1 95 ? -7.959 16.306 21.375 1.00 92.81 95 PHE A C 1
ATOM 704 O O . PHE A 1 95 ? -6.884 16.290 20.777 1.00 92.81 95 PHE A O 1
ATOM 711 N N . VAL A 1 96 ? -8.918 15.411 21.122 1.00 92.38 96 VAL A N 1
ATOM 712 C CA . VAL A 1 96 ? -8.800 14.351 20.114 1.00 92.38 96 VAL A CA 1
ATOM 713 C C . VAL A 1 96 ? -9.326 14.865 18.779 1.00 92.38 96 VAL A C 1
ATOM 715 O O . VAL A 1 96 ? -10.468 15.298 18.661 1.00 92.38 96 VAL A O 1
ATOM 718 N N . THR A 1 97 ? -8.482 14.831 17.752 1.00 87.19 97 THR A N 1
ATOM 719 C CA . THR A 1 97 ? -8.857 15.098 16.357 1.00 87.19 97 THR A CA 1
ATOM 720 C C . THR A 1 97 ? -8.092 14.133 15.464 1.00 87.19 97 THR A C 1
ATOM 722 O O . THR A 1 97 ? -6.887 13.958 15.643 1.00 87.19 97 THR A O 1
ATOM 725 N N . GLY A 1 98 ? -8.778 13.490 14.523 1.00 82.31 98 GLY A N 1
ATOM 726 C CA . GLY A 1 98 ? -8.190 12.505 13.623 1.00 82.31 98 GLY A CA 1
ATOM 727 C C . GLY A 1 98 ? -9.102 11.308 13.385 1.00 82.31 98 GLY A C 1
ATOM 728 O O . GLY A 1 98 ? -10.321 11.398 13.502 1.00 82.31 98 GLY A O 1
ATOM 729 N N . ARG A 1 99 ? -8.499 10.176 13.022 1.00 87.25 99 ARG A N 1
ATOM 730 C CA . ARG A 1 99 ? -9.213 8.930 12.735 1.00 87.25 99 ARG A CA 1
ATOM 731 C C . ARG A 1 99 ? -8.973 7.911 13.839 1.00 87.25 99 ARG A C 1
ATOM 733 O O . ARG A 1 99 ? -7.822 7.656 14.182 1.00 87.25 99 ARG A O 1
ATOM 740 N N . LEU A 1 100 ? -10.042 7.309 14.353 1.00 88.69 100 LEU A N 1
ATOM 741 C CA . LEU A 1 100 ? -9.972 6.224 15.330 1.00 88.69 100 LEU A CA 1
ATOM 742 C C . LEU A 1 100 ? -10.371 4.912 14.659 1.00 88.69 100 LEU A C 1
ATOM 744 O O . LEU A 1 100 ? -11.467 4.805 14.112 1.00 88.69 100 LEU A O 1
ATOM 748 N N . ARG A 1 101 ? -9.476 3.923 14.691 1.00 89.06 101 ARG A N 1
ATOM 749 C CA . ARG A 1 101 ? -9.750 2.564 14.215 1.00 89.06 101 ARG A CA 1
ATOM 750 C C . ARG A 1 101 ? -10.204 1.718 15.397 1.00 89.06 101 ARG A C 1
ATOM 752 O O . ARG A 1 101 ? -9.499 1.631 16.401 1.00 89.06 101 ARG A O 1
ATOM 759 N N . LEU A 1 102 ? -11.380 1.129 15.275 1.00 87.38 102 LEU A N 1
ATOM 760 C CA . LEU A 1 102 ? -11.988 0.263 16.268 1.00 87.38 102 LEU A CA 1
ATOM 761 C C . LEU A 1 102 ? -12.034 -1.167 15.750 1.00 87.38 102 LEU A C 1
ATOM 763 O O . LEU A 1 102 ? -12.095 -1.377 14.541 1.00 87.38 102 LEU A O 1
ATOM 767 N N . ALA A 1 103 ? -12.044 -2.127 16.664 1.00 85.44 103 ALA A N 1
ATOM 768 C CA . ALA A 1 103 ? -12.130 -3.544 16.353 1.00 85.44 103 ALA A CA 1
ATOM 769 C C . ALA A 1 103 ? -13.007 -4.302 17.355 1.00 85.44 103 ALA A C 1
ATOM 771 O O . ALA A 1 103 ? -13.056 -3.949 18.533 1.00 85.44 103 ALA A O 1
ATOM 772 N N . ARG A 1 104 ? -13.673 -5.366 16.907 1.00 80.88 104 ARG A N 1
ATOM 773 C CA . ARG A 1 104 ? -14.378 -6.336 17.757 1.00 80.88 104 ARG A CA 1
ATOM 774 C C . ARG A 1 104 ? -14.421 -7.715 17.094 1.00 80.88 104 ARG A C 1
ATOM 776 O O . ARG A 1 104 ? -14.088 -7.865 15.921 1.00 80.88 104 ARG A O 1
ATOM 783 N N . GLY A 1 105 ? -14.871 -8.709 17.855 1.00 78.38 105 GLY A N 1
ATOM 784 C CA . GLY A 1 105 ? -14.922 -10.103 17.409 1.00 78.38 105 GLY A CA 1
ATOM 785 C C . GLY A 1 105 ? -13.577 -10.806 17.561 1.00 78.38 105 GLY A C 1
ATOM 786 O O . GLY A 1 105 ? -12.715 -10.363 18.325 1.00 78.38 105 GLY A O 1
ATOM 787 N N . ASN A 1 106 ? -13.404 -11.923 16.862 1.00 67.38 106 ASN A N 1
ATOM 788 C CA . ASN A 1 106 ? -12.151 -12.663 16.903 1.00 67.38 106 ASN A CA 1
ATOM 789 C C . ASN A 1 106 ? -11.052 -11.918 16.141 1.00 67.38 106 ASN A C 1
ATOM 791 O O . ASN A 1 106 ? -11.283 -11.266 15.118 1.00 67.38 106 ASN A O 1
ATOM 795 N N . GLN A 1 107 ? -9.820 -12.047 16.629 1.00 66.75 107 GLN A N 1
ATOM 796 C CA . GLN A 1 107 ? -8.653 -11.604 15.882 1.00 66.75 107 GLN A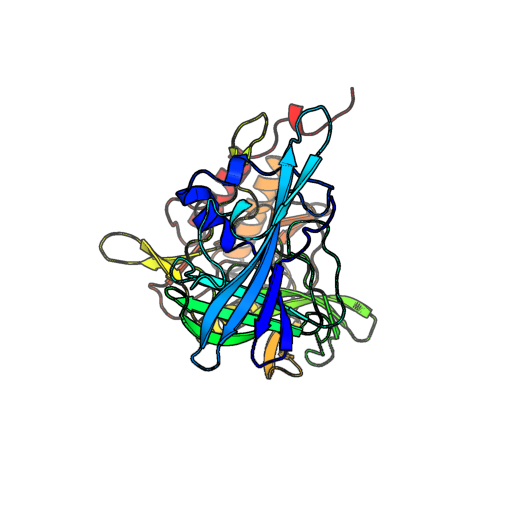 CA 1
ATOM 797 C C . GLN A 1 107 ? -8.441 -12.571 14.709 1.00 66.75 107 GLN A C 1
ATOM 799 O O . GLN A 1 107 ? -8.023 -13.711 14.903 1.00 66.75 107 GLN A O 1
ATOM 804 N N . VAL A 1 108 ? -8.709 -12.098 13.496 1.00 59.25 108 VAL A N 1
ATOM 805 C CA . VAL A 1 108 ? -8.542 -12.839 12.240 1.00 59.25 108 VAL A CA 1
ATOM 806 C C . VAL A 1 108 ? -7.064 -13.098 11.951 1.00 59.25 108 VAL A C 1
ATOM 808 O O . VAL A 1 108 ? -6.695 -14.192 11.534 1.00 59.25 108 VAL A O 1
ATOM 811 N N . ARG A 1 109 ? -6.199 -12.102 12.188 1.00 51.09 109 ARG A N 1
ATOM 812 C CA . ARG A 1 109 ? -4.747 -12.223 11.980 1.00 51.09 109 ARG A CA 1
ATOM 813 C C . ARG A 1 109 ? -3.976 -11.487 13.062 1.00 51.09 109 ARG A C 1
ATOM 815 O O . ARG A 1 109 ? -4.215 -10.306 13.315 1.00 51.09 109 ARG A O 1
ATOM 822 N N . HIS A 1 110 ? -3.012 -12.183 13.658 1.00 64.50 110 HIS A N 1
ATOM 823 C CA . HIS A 1 110 ? -2.111 -11.600 14.643 1.00 64.50 110 HIS A CA 1
ATOM 824 C C . HIS A 1 110 ? -0.944 -10.886 13.961 1.00 64.50 110 HIS A C 1
ATOM 826 O O . HIS A 1 110 ? -0.259 -11.482 13.129 1.00 64.50 110 HIS A O 1
ATOM 832 N N . VAL A 1 111 ? -0.677 -9.635 14.342 1.00 64.19 111 VAL A N 1
ATOM 833 C CA . VAL A 1 111 ? 0.562 -8.941 13.972 1.00 64.19 111 VAL A CA 1
ATOM 834 C C . VAL A 1 111 ? 1.327 -8.575 15.230 1.00 64.19 111 VAL A C 1
ATOM 836 O O . VAL A 1 111 ? 0.824 -7.902 16.120 1.00 64.19 111 VAL A O 1
ATOM 839 N N . HIS A 1 112 ? 2.588 -8.991 15.269 1.00 68.75 112 HIS A N 1
ATOM 840 C CA . HIS A 1 112 ? 3.514 -8.837 16.390 1.00 68.75 112 HIS A CA 1
ATOM 841 C C . HIS A 1 112 ? 4.002 -7.393 16.642 1.00 68.75 112 HIS A C 1
ATOM 843 O O . HIS A 1 112 ? 4.990 -7.203 17.350 1.00 68.75 112 HIS A O 1
ATOM 849 N N . SER A 1 113 ? 3.360 -6.383 16.047 1.00 59.69 113 SER A N 1
ATOM 850 C CA . SER A 1 113 ? 3.768 -4.976 16.089 1.00 59.69 113 SER A CA 1
ATOM 851 C C . SER A 1 113 ? 2.553 -4.065 16.256 1.00 59.69 113 SER A C 1
ATOM 853 O O . SER A 1 113 ? 1.575 -4.194 15.522 1.00 59.69 113 SER A O 1
ATOM 855 N N . GLY A 1 114 ? 2.630 -3.134 17.213 1.00 74.88 114 GLY A N 1
ATOM 856 C CA . GLY A 1 114 ? 1.635 -2.077 17.404 1.00 74.88 114 GLY A CA 1
ATOM 857 C C . GLY A 1 114 ? 0.199 -2.596 17.507 1.00 74.88 114 GLY A C 1
ATOM 858 O O . GLY A 1 114 ? -0.068 -3.553 18.232 1.00 74.88 114 GLY A O 1
ATOM 859 N N . PHE A 1 115 ? -0.707 -1.956 16.765 1.00 77.88 115 PHE A N 1
ATOM 860 C CA . PHE A 1 115 ? -2.125 -2.323 16.657 1.00 77.88 115 PHE A CA 1
ATOM 861 C C . PHE A 1 115 ? -2.472 -2.893 15.270 1.00 77.88 115 PHE A C 1
ATOM 863 O O . PHE A 1 115 ? -3.600 -2.760 14.793 1.00 77.88 115 PHE A O 1
ATOM 870 N N . ASP A 1 116 ? -1.496 -3.502 14.594 1.00 68.75 116 ASP A N 1
ATOM 871 C CA . ASP A 1 116 ? -1.620 -3.916 13.189 1.00 68.75 116 ASP A CA 1
ATOM 872 C C . ASP A 1 116 ? -2.366 -5.248 13.001 1.00 68.75 116 ASP A C 1
ATOM 874 O O . ASP A 1 116 ? -2.585 -5.687 11.866 1.00 68.75 116 ASP A O 1
ATOM 878 N N . SER A 1 117 ? -2.765 -5.896 14.103 1.00 66.62 117 SER A N 1
ATOM 879 C CA . SER A 1 117 ? -3.667 -7.046 14.067 1.00 66.62 117 SER A CA 1
ATOM 880 C C . SER A 1 117 ? -4.974 -6.700 13.351 1.00 66.62 117 SER A C 1
ATOM 882 O O . SER A 1 117 ? -5.399 -5.544 13.263 1.00 66.62 117 SER A O 1
ATOM 884 N N . VAL A 1 118 ? -5.600 -7.743 12.825 1.00 63.94 118 VAL A N 1
ATOM 885 C CA . VAL A 1 118 ? -6.805 -7.664 12.006 1.00 63.94 118 VAL A CA 1
ATOM 886 C C . VAL A 1 118 ? -7.928 -8.403 12.711 1.00 63.94 118 VAL A C 1
ATOM 888 O O . VAL A 1 118 ? -7.704 -9.502 13.225 1.00 63.94 118 VAL A O 1
ATOM 891 N N . TRP A 1 119 ? -9.121 -7.820 12.706 1.00 67.94 119 TRP A N 1
ATOM 892 C CA . TRP A 1 119 ? -10.280 -8.307 13.452 1.00 67.94 119 TRP A CA 1
ATOM 893 C C . TRP A 1 119 ? -11.482 -8.540 12.542 1.00 67.94 119 TRP A C 1
ATOM 895 O O . TRP A 1 119 ? -11.543 -7.975 11.456 1.00 67.94 119 TRP A O 1
ATOM 905 N N . GLU A 1 120 ? -12.411 -9.395 12.979 1.00 64.56 120 GLU A N 1
ATOM 906 C CA . GLU A 1 120 ? -13.623 -9.760 12.227 1.00 64.56 120 GLU A CA 1
ATOM 907 C C . GLU A 1 120 ? -14.507 -8.561 11.890 1.00 64.56 120 GLU A C 1
ATOM 909 O O . GLU A 1 120 ? -15.140 -8.538 10.839 1.00 64.56 120 GLU A O 1
ATOM 914 N N . ASP A 1 121 ? -14.565 -7.569 12.770 1.00 65.94 121 ASP A N 1
ATOM 915 C CA . ASP A 1 121 ? -15.314 -6.352 12.516 1.00 65.94 121 ASP A CA 1
ATOM 916 C C . ASP A 1 121 ? -14.492 -5.156 12.964 1.00 65.94 121 ASP A C 1
ATOM 918 O O . ASP A 1 121 ? -14.090 -5.043 14.126 1.00 65.94 121 ASP A O 1
ATOM 922 N N . GLU A 1 122 ? -14.223 -4.272 12.016 1.00 79.25 122 GLU A N 1
ATOM 923 C CA . GLU A 1 122 ? -13.466 -3.063 12.240 1.00 79.25 122 GLU A CA 1
ATOM 924 C C . GLU A 1 122 ? -14.256 -1.841 11.782 1.00 79.25 122 GLU A C 1
ATOM 926 O O . GLU A 1 122 ? -14.992 -1.859 10.795 1.00 79.25 122 GLU A O 1
ATOM 931 N N . LEU A 1 123 ? -14.079 -0.736 12.497 1.00 80.38 123 LEU A N 1
ATOM 932 C CA . LEU A 1 123 ? -14.774 0.515 12.230 1.00 80.38 123 LEU A CA 1
ATOM 933 C C . LEU A 1 123 ? -13.776 1.664 12.229 1.00 80.38 123 LEU A C 1
ATOM 935 O O . LEU A 1 123 ? -12.939 1.774 13.118 1.00 80.38 123 LEU A O 1
ATOM 939 N N . LEU A 1 124 ? -13.872 2.550 11.245 1.00 84.44 124 LEU A N 1
ATOM 940 C CA . LEU A 1 124 ? -13.132 3.803 11.226 1.00 84.44 124 LEU A CA 1
ATOM 941 C C . LEU A 1 124 ? -14.076 4.950 11.574 1.00 84.44 124 LEU A C 1
ATOM 943 O O . LEU A 1 124 ? -15.084 5.149 10.892 1.00 84.44 124 LEU A O 1
ATOM 947 N N . LEU A 1 125 ? -13.725 5.704 12.610 1.00 84.75 125 LEU A N 1
ATOM 948 C CA . LEU A 1 125 ? -14.407 6.929 13.010 1.00 84.75 125 LEU A CA 1
ATOM 949 C C . LEU A 1 125 ? -13.566 8.144 12.629 1.00 84.75 125 LEU A C 1
ATOM 951 O O . LEU A 1 125 ? -12.361 8.159 12.887 1.00 84.75 125 LEU A O 1
ATOM 955 N N . GLU A 1 126 ? -14.193 9.177 12.077 1.00 82.94 126 GLU A N 1
ATOM 956 C CA . GLU A 1 126 ? -13.601 10.515 11.997 1.00 82.94 126 GLU A CA 1
ATOM 957 C C . GLU A 1 126 ? -14.038 11.336 13.211 1.00 82.94 126 GLU A C 1
ATOM 959 O O . GLU A 1 126 ? -15.225 11.411 13.524 1.00 82.94 126 GLU A O 1
ATOM 964 N N . VAL A 1 127 ? -13.069 11.928 13.909 1.00 88.38 127 VAL A N 1
ATOM 965 C CA . VAL A 1 127 ? -13.283 12.715 15.124 1.00 88.38 127 VAL A CA 1
ATOM 966 C C . VAL A 1 127 ? -12.698 14.106 14.936 1.00 88.38 127 VAL A C 1
ATOM 968 O O . VAL A 1 127 ? -11.522 14.248 14.596 1.00 88.38 127 VAL A O 1
ATOM 971 N N . GLU A 1 128 ? -13.492 15.132 15.210 1.00 91.62 128 GLU A N 1
ATOM 972 C CA . GLU A 1 128 ? -13.063 16.526 15.213 1.00 91.62 128 GLU A CA 1
ATOM 973 C C . GLU A 1 128 ? -13.325 17.137 16.585 1.00 91.62 128 GLU A C 1
ATOM 975 O O . GLU A 1 128 ? -14.468 17.255 17.015 1.00 91.62 128 GLU A O 1
ATOM 980 N N . ARG A 1 129 ? -12.255 17.515 17.294 1.00 92.69 129 ARG A N 1
ATOM 981 C CA . ARG A 1 129 ? -12.317 18.101 18.646 1.00 92.69 129 ARG A CA 1
ATOM 982 C C . ARG A 1 129 ? -13.254 17.335 19.588 1.00 92.69 129 ARG A C 1
ATOM 984 O O . ARG A 1 129 ? -14.107 17.923 20.244 1.00 92.69 129 ARG A O 1
ATOM 991 N N . GLY A 1 130 ? -13.101 16.014 19.625 1.00 91.44 130 GLY A N 1
ATOM 992 C CA . GLY A 1 130 ? -13.920 15.116 20.437 1.00 91.44 130 GLY A CA 1
ATOM 993 C C . GLY A 1 130 ? -15.316 14.812 19.879 1.00 91.44 130 GLY A C 1
ATOM 994 O O . GLY A 1 130 ? -15.986 13.951 20.436 1.00 91.44 130 GLY A O 1
ATOM 995 N N . GLN A 1 131 ? -15.756 15.441 18.786 1.00 97.25 131 GLN A N 1
ATOM 996 C CA . GLN A 1 131 ? -17.018 15.118 18.118 1.00 97.25 131 GLN A CA 1
ATOM 997 C C . GLN A 1 131 ? -16.807 14.010 17.087 1.00 97.25 131 GLN A C 1
ATOM 999 O O . GLN A 1 131 ? -16.023 14.167 16.152 1.00 97.25 131 GLN A O 1
ATOM 1004 N N . VAL A 1 132 ? -17.526 12.901 17.227 1.00 92.94 132 VAL A N 1
ATOM 1005 C CA . VAL A 1 132 ? -17.561 11.825 16.234 1.00 92.94 132 VAL A CA 1
ATOM 1006 C C . VAL A 1 132 ? -18.467 12.246 15.078 1.00 92.94 132 VAL A C 1
ATOM 1008 O O . VAL A 1 132 ? -19.624 12.611 15.282 1.00 92.94 132 VAL A O 1
ATOM 1011 N N . GLY A 1 133 ? -17.916 12.214 13.866 1.00 83.56 133 GLY A N 1
ATOM 1012 C CA . GLY A 1 133 ? -18.604 12.532 12.621 1.00 83.56 133 GLY A CA 1
ATOM 1013 C C . GLY A 1 133 ? -18.906 11.273 11.811 1.00 83.56 133 GLY A C 1
ATOM 1014 O O . GLY A 1 133 ? -19.830 10.521 12.114 1.00 83.56 133 GLY A O 1
ATOM 1015 N N . SER A 1 134 ? -18.139 11.053 10.739 1.00 76.44 134 SER A N 1
ATOM 1016 C CA . SER A 1 134 ? -18.372 9.935 9.823 1.00 76.44 134 SER A CA 1
ATOM 1017 C C . SER A 1 134 ? -17.933 8.591 10.425 1.00 76.44 134 SER A C 1
ATOM 1019 O O . SER A 1 134 ? -16.927 8.498 11.134 1.00 76.44 134 SER A O 1
ATOM 1021 N N . ARG A 1 135 ? -18.699 7.533 10.120 1.00 83.56 135 ARG A N 1
ATOM 1022 C CA . ARG A 1 135 ? -18.399 6.143 10.493 1.00 83.56 135 ARG A CA 1
ATOM 1023 C C . ARG A 1 135 ? -18.348 5.266 9.250 1.00 83.56 135 ARG A C 1
ATOM 1025 O O . ARG A 1 135 ? -19.246 5.328 8.411 1.00 83.56 135 ARG A O 1
ATOM 1032 N N . ARG A 1 136 ? -17.310 4.440 9.131 1.00 75.00 136 ARG A N 1
ATOM 1033 C CA . ARG A 1 136 ? -17.130 3.528 7.994 1.00 75.00 136 ARG A CA 1
ATOM 1034 C C . ARG A 1 136 ? -16.673 2.160 8.474 1.00 75.00 136 ARG A C 1
ATOM 1036 O O . ARG A 1 136 ? -15.601 2.061 9.064 1.00 75.00 136 ARG A O 1
ATOM 1043 N N . SER A 1 137 ? -17.453 1.119 8.187 1.00 68.25 137 SER A N 1
ATOM 1044 C CA . SER A 1 137 ? -17.016 -0.263 8.417 1.00 68.25 137 SER A CA 1
ATOM 1045 C C . SER A 1 137 ? -15.816 -0.585 7.522 1.00 68.25 137 SER A C 1
ATOM 1047 O O . SER A 1 137 ? -15.762 -0.184 6.355 1.00 68.25 137 SER A O 1
ATOM 1049 N N . LEU A 1 138 ? -14.826 -1.254 8.097 1.00 59.62 138 LEU A N 1
ATOM 1050 C CA . LEU A 1 138 ? -13.681 -1.820 7.409 1.00 59.62 138 LEU A CA 1
ATOM 1051 C C . LEU A 1 138 ? -13.938 -3.328 7.333 1.00 59.62 138 LEU A C 1
ATOM 1053 O O . LEU A 1 138 ? -14.020 -3.995 8.360 1.00 59.62 138 LEU A O 1
ATOM 1057 N N . ALA A 1 139 ? -14.111 -3.862 6.124 1.00 50.34 139 ALA A N 1
ATOM 1058 C CA . ALA A 1 139 ? -14.315 -5.295 5.953 1.00 50.34 139 ALA A CA 1
ATOM 1059 C C . ALA A 1 139 ? -13.053 -6.069 6.394 1.00 50.34 139 ALA A C 1
ATOM 1061 O O . ALA A 1 139 ? -11.945 -5.669 6.010 1.00 50.34 139 ALA A O 1
ATOM 1062 N N . PRO A 1 140 ? -13.186 -7.169 7.163 1.00 44.84 140 PRO A N 1
ATOM 1063 C CA . PRO A 1 140 ? -12.057 -8.024 7.486 1.00 44.84 140 PRO A CA 1
ATOM 1064 C C . PRO A 1 140 ? -11.481 -8.657 6.199 1.00 44.84 140 PRO A C 1
ATOM 1066 O O . PRO A 1 140 ? -12.233 -9.172 5.370 1.00 44.84 140 PRO A O 1
ATOM 1069 N N . PRO A 1 141 ? -10.148 -8.722 6.042 1.00 46.75 141 PRO A N 1
ATOM 1070 C CA . PRO A 1 141 ? -9.452 -9.456 4.980 1.00 46.75 141 PRO A CA 1
ATOM 1071 C C . PRO A 1 141 ? -9.757 -10.964 4.894 1.00 46.75 141 PRO A C 1
ATOM 1073 O O . PRO A 1 141 ? -9.247 -11.622 3.997 1.00 46.75 141 PRO A O 1
ATOM 1076 N N . SER A 1 142 ? -10.538 -11.552 5.806 1.00 37.84 142 SER A N 1
ATOM 1077 C CA . SER A 1 142 ? -10.927 -12.973 5.767 1.00 37.84 142 SER A CA 1
ATOM 1078 C C . SER A 1 142 ? -12.194 -13.263 4.957 1.00 37.84 142 SER A C 1
ATOM 1080 O O . SER A 1 142 ? -12.530 -14.429 4.764 1.00 37.84 142 SER A O 1
ATOM 1082 N N . ALA A 1 143 ? -12.867 -12.243 4.422 1.00 43.28 143 ALA A N 1
ATOM 1083 C CA . ALA A 1 143 ? -13.952 -12.396 3.452 1.00 43.28 143 ALA A CA 1
ATOM 1084 C C . ALA A 1 143 ? -13.509 -11.881 2.076 1.00 43.28 143 ALA A C 1
ATOM 1086 O O . ALA A 1 143 ? -14.119 -10.986 1.506 1.00 43.28 143 ALA A O 1
ATOM 1087 N N . MET A 1 144 ? -12.401 -12.397 1.543 1.00 57.84 144 MET A N 1
ATOM 1088 C CA . MET A 1 144 ? -11.867 -11.903 0.269 1.00 57.84 144 MET A CA 1
ATOM 1089 C C . MET A 1 144 ? -12.585 -12.430 -0.976 1.00 57.84 144 MET A C 1
ATOM 1091 O O . MET A 1 144 ? -12.257 -12.017 -2.085 1.00 57.84 144 MET A O 1
ATOM 1095 N N . GLY A 1 145 ? -13.597 -13.278 -0.793 1.00 68.62 145 GLY A N 1
ATOM 1096 C CA . GLY A 1 145 ? -14.523 -13.651 -1.853 1.00 68.62 145 GLY A CA 1
ATOM 1097 C C . GLY A 1 145 ? -13.830 -14.179 -3.108 1.00 68.62 145 GLY A C 1
ATOM 1098 O O . GLY A 1 145 ? -12.826 -14.895 -3.044 1.00 68.62 145 GLY A O 1
ATOM 1099 N N . SER A 1 146 ? -14.391 -13.848 -4.263 1.00 74.88 146 SER A N 1
ATOM 1100 C CA . SER A 1 146 ? -13.845 -14.251 -5.556 1.00 74.88 146 SER A CA 1
ATOM 1101 C C . SER A 1 146 ? -13.850 -13.086 -6.529 1.00 74.88 146 SER A C 1
ATOM 1103 O O . SER A 1 146 ? -14.634 -12.147 -6.398 1.00 74.88 146 SER A O 1
ATOM 1105 N N . ALA A 1 147 ? -12.953 -13.150 -7.503 1.00 82.38 147 ALA A N 1
ATOM 1106 C CA . ALA A 1 147 ? -12.973 -12.285 -8.668 1.00 82.38 147 ALA A CA 1
ATOM 1107 C C . ALA A 1 147 ? -13.111 -13.205 -9.884 1.00 82.38 147 ALA A C 1
ATOM 1109 O O . ALA A 1 147 ? -12.132 -13.785 -10.350 1.00 82.38 147 ALA A O 1
ATOM 1110 N N . GLY A 1 148 ? -14.348 -13.439 -10.326 1.00 81.75 148 GLY A N 1
ATOM 1111 C CA . GLY A 1 148 ? -14.638 -14.458 -11.338 1.00 81.75 148 GLY A CA 1
ATOM 1112 C C . GLY A 1 148 ? -14.149 -15.859 -10.925 1.00 81.75 148 GLY A C 1
ATOM 1113 O O . GLY A 1 148 ? -14.511 -16.327 -9.846 1.00 81.75 148 GLY A O 1
ATOM 1114 N N . PRO A 1 149 ? -13.335 -16.556 -11.747 1.00 82.12 149 PRO A N 1
ATOM 1115 C CA . PRO A 1 149 ? -12.845 -17.901 -11.431 1.00 82.12 149 PRO A CA 1
ATOM 1116 C C . PRO A 1 149 ? -11.694 -17.911 -10.411 1.00 82.12 149 PRO A C 1
ATOM 1118 O O . PRO A 1 149 ? -11.187 -18.981 -10.074 1.00 82.12 149 PRO A O 1
ATOM 1121 N N . TYR A 1 150 ? -11.244 -16.742 -9.947 1.00 86.44 150 TYR A N 1
ATOM 1122 C CA . TYR A 1 150 ? -10.087 -16.618 -9.071 1.00 86.44 150 TYR A CA 1
ATOM 1123 C C . TYR A 1 150 ? -10.514 -16.507 -7.615 1.00 86.44 150 TYR A C 1
ATOM 1125 O O . TYR A 1 150 ? -11.339 -15.668 -7.242 1.00 86.44 150 TYR A O 1
ATOM 1133 N N . ARG A 1 151 ? -9.898 -17.335 -6.772 1.00 83.00 151 ARG A N 1
ATOM 1134 C CA . ARG A 1 151 ? -10.025 -17.218 -5.322 1.00 83.00 151 ARG A CA 1
ATOM 1135 C C . ARG A 1 151 ? -9.027 -16.182 -4.840 1.00 83.00 151 ARG A C 1
ATOM 1137 O O . ARG A 1 151 ? -7.832 -16.310 -5.108 1.00 83.00 151 ARG A O 1
ATOM 1144 N N . LEU A 1 152 ? -9.516 -15.173 -4.133 1.00 83.12 152 LEU A N 1
ATOM 1145 C CA . LEU A 1 152 ? -8.655 -14.175 -3.524 1.00 83.12 152 LEU A CA 1
ATOM 1146 C C . LEU A 1 152 ? -8.275 -14.632 -2.110 1.00 83.12 152 LEU A C 1
ATOM 1148 O O . LEU A 1 152 ? -9.107 -15.124 -1.350 1.00 83.12 152 LEU A O 1
ATOM 1152 N N . HIS A 1 153 ? -7.004 -14.458 -1.775 1.00 79.94 153 HIS A N 1
ATOM 1153 C CA . HIS A 1 153 ? -6.397 -14.763 -0.482 1.00 79.94 153 HIS A CA 1
ATOM 1154 C C . HIS A 1 153 ? -5.729 -13.513 0.074 1.00 79.94 153 HIS A C 1
ATOM 1156 O O . HIS A 1 153 ? -5.533 -12.540 -0.641 1.00 79.94 153 HIS A O 1
ATOM 1162 N N . GLU A 1 154 ? -5.310 -13.568 1.329 1.00 62.53 154 GLU A N 1
ATOM 1163 C CA . GLU A 1 154 ? -4.818 -12.433 2.113 1.00 62.53 154 GLU A CA 1
ATOM 1164 C C . GLU A 1 154 ? -3.945 -11.394 1.357 1.00 62.53 154 GLU A C 1
ATOM 1166 O O . GLU A 1 154 ? -3.131 -11.748 0.490 1.00 62.53 154 GLU A O 1
ATOM 1171 N N . PRO A 1 155 ? -4.038 -10.096 1.720 1.00 63.94 155 PRO A N 1
ATOM 1172 C CA . PRO A 1 155 ? -3.147 -9.061 1.207 1.00 63.94 155 PRO A CA 1
ATOM 1173 C C . PRO A 1 155 ? -1.673 -9.419 1.416 1.00 63.94 155 PRO A C 1
ATOM 1175 O O . PRO A 1 155 ? -1.275 -9.851 2.501 1.00 63.94 155 PRO A O 1
ATOM 1178 N N . LEU A 1 156 ? -0.838 -9.185 0.404 1.00 59.97 156 LEU A N 1
ATOM 1179 C CA . LEU A 1 156 ? 0.585 -9.530 0.444 1.00 59.97 156 LEU A CA 1
ATOM 1180 C C . LEU A 1 156 ? 1.383 -8.534 1.316 1.00 59.97 156 LEU A C 1
ATOM 1182 O O . LEU A 1 156 ? 2.148 -7.744 0.803 1.00 59.97 156 LEU A O 1
ATOM 1186 N N . LEU A 1 157 ? 1.240 -8.549 2.645 1.00 49.03 157 LEU A N 1
ATOM 1187 C CA . LEU A 1 157 ? 1.888 -7.640 3.624 1.00 49.03 157 LEU A CA 1
ATOM 1188 C C . LEU A 1 157 ? 1.447 -6.152 3.571 1.00 49.03 157 LEU A C 1
ATOM 1190 O O . LEU A 1 157 ? 1.693 -5.455 2.583 1.00 49.03 157 LEU A O 1
ATOM 1194 N N . PRO A 1 158 ? 0.904 -5.591 4.671 1.00 35.44 158 PRO A N 1
ATOM 1195 C CA . PRO A 1 158 ? 0.679 -4.150 4.807 1.00 35.44 158 PRO A CA 1
ATOM 1196 C C . PRO A 1 158 ? 2.015 -3.389 4.763 1.00 35.44 158 PRO A C 1
ATOM 1198 O O . PRO A 1 158 ? 2.933 -3.711 5.510 1.00 35.44 158 PRO A O 1
ATOM 1201 N N . GLY A 1 159 ? 2.128 -2.385 3.889 1.00 40.12 159 GLY A N 1
ATOM 1202 C CA . GLY A 1 159 ? 3.325 -1.536 3.755 1.00 40.12 159 GLY A CA 1
ATOM 1203 C C . GLY A 1 159 ? 4.316 -1.941 2.655 1.00 40.12 159 GLY A C 1
ATOM 1204 O O . GLY A 1 159 ? 5.216 -1.166 2.354 1.00 40.12 159 GLY A O 1
ATOM 1205 N N . LEU A 1 160 ? 4.119 -3.101 2.020 1.00 38.69 160 LEU A N 1
ATOM 1206 C CA . LEU A 1 160 ? 4.939 -3.608 0.905 1.00 38.69 160 LEU A CA 1
ATOM 1207 C C . LEU A 1 160 ? 4.125 -3.885 -0.373 1.00 38.69 160 LEU A C 1
ATOM 1209 O O . LEU A 1 160 ? 4.697 -4.013 -1.446 1.00 38.69 160 LEU A O 1
ATOM 1213 N N . SER A 1 161 ? 2.795 -3.952 -0.266 1.00 36.56 161 SER A N 1
ATOM 1214 C CA . SER A 1 161 ? 1.883 -4.323 -1.365 1.00 36.56 161 SER A CA 1
ATOM 1215 C C . SER A 1 161 ? 0.665 -3.406 -1.509 1.00 36.56 161 SER A C 1
ATOM 1217 O O . SER A 1 161 ? -0.226 -3.634 -2.324 1.00 36.56 161 SER A O 1
ATOM 1219 N N . GLY A 1 162 ? 0.616 -2.342 -0.710 1.00 44.59 162 GLY A N 1
ATOM 1220 C CA . GLY A 1 162 ? -0.332 -1.251 -0.877 1.00 44.59 162 GLY A CA 1
ATOM 1221 C C . GLY A 1 162 ? 0.333 -0.141 -1.668 1.00 44.59 162 GLY A C 1
ATOM 1222 O O . GLY A 1 162 ? 0.762 0.853 -1.072 1.00 44.59 162 GLY A O 1
ATOM 1223 N N . GLY A 1 163 ? 0.428 -0.311 -2.990 1.00 52.75 163 GLY A N 1
ATOM 1224 C CA . GLY A 1 163 ? 0.756 0.794 -3.887 1.00 52.75 163 GLY A CA 1
ATOM 1225 C C . GLY A 1 163 ? -0.137 1.990 -3.550 1.00 52.75 163 GLY A C 1
ATOM 1226 O O . GLY A 1 163 ? -1.214 1.840 -2.965 1.00 52.75 163 GLY A O 1
ATOM 1227 N N . GLY A 1 164 ? 0.288 3.208 -3.879 1.00 62.34 164 GLY A N 1
ATOM 1228 C CA . GLY A 1 164 ? -0.445 4.435 -3.536 1.00 62.34 164 GLY A CA 1
ATOM 1229 C C . GLY A 1 164 ? -1.932 4.445 -3.934 1.00 62.34 164 GLY A C 1
ATOM 1230 O O . GLY A 1 164 ? -2.657 5.325 -3.481 1.00 62.34 164 GLY A O 1
ATOM 1231 N N . PHE A 1 165 ? -2.377 3.475 -4.744 1.00 72.00 165 PHE A N 1
ATOM 1232 C CA . PHE A 1 165 ? -3.629 3.437 -5.495 1.00 72.00 165 PHE A CA 1
ATOM 1233 C C . PHE A 1 165 ? -4.433 2.141 -5.343 1.00 72.00 165 PHE A C 1
ATOM 1235 O O . PHE A 1 165 ? -5.629 2.143 -5.632 1.00 72.00 165 PHE A O 1
ATOM 1242 N N . GLY A 1 166 ? -3.813 1.048 -4.888 1.00 72.50 166 GLY A N 1
ATOM 1243 C CA . GLY A 1 166 ? -4.443 -0.269 -4.879 1.00 72.50 166 GLY A CA 1
ATOM 1244 C C . GLY A 1 166 ? -3.882 -1.194 -3.805 1.00 72.50 166 GLY A C 1
ATOM 1245 O O . GLY A 1 166 ? -2.725 -1.070 -3.406 1.00 72.50 166 GLY A O 1
ATOM 1246 N N . GLN A 1 167 ? -4.718 -2.114 -3.334 1.00 79.19 167 GLN A N 1
ATOM 1247 C CA . GLN A 1 167 ? -4.331 -3.178 -2.419 1.00 79.19 167 GLN A CA 1
ATOM 1248 C C . GLN A 1 167 ? -4.026 -4.440 -3.215 1.00 79.19 167 GLN A C 1
ATOM 1250 O O . GLN A 1 167 ? -4.878 -4.920 -3.962 1.00 79.19 167 GLN A O 1
ATOM 1255 N N . VAL A 1 168 ? -2.821 -4.976 -3.039 1.00 82.38 168 VAL A N 1
ATOM 1256 C CA . VAL A 1 168 ? -2.394 -6.209 -3.692 1.00 82.38 168 VAL A CA 1
ATOM 1257 C C . VAL A 1 168 ? -2.589 -7.408 -2.760 1.00 82.38 168 VAL A C 1
ATOM 1259 O O . VAL A 1 168 ? -2.320 -7.369 -1.559 1.00 82.38 168 VAL A O 1
ATOM 1262 N N . MET A 1 169 ? -3.083 -8.487 -3.346 1.00 83.94 169 MET A N 1
ATOM 1263 C CA . MET A 1 169 ? -3.628 -9.672 -2.706 1.00 83.94 169 MET A CA 1
ATOM 1264 C C . MET A 1 169 ? -3.039 -10.917 -3.347 1.00 83.94 169 MET A C 1
ATOM 1266 O O . MET A 1 169 ? -2.795 -10.942 -4.555 1.00 83.94 169 MET A O 1
ATOM 1270 N N . ALA A 1 170 ? -2.820 -11.961 -2.553 1.00 86.31 170 ALA A N 1
ATOM 1271 C CA . ALA A 1 170 ? -2.557 -13.271 -3.125 1.00 86.31 170 ALA A CA 1
ATOM 1272 C C . ALA A 1 170 ? -3.834 -13.781 -3.812 1.00 86.31 170 ALA A C 1
ATOM 1274 O O . ALA A 1 170 ? -4.945 -13.515 -3.366 1.00 86.31 170 ALA A O 1
ATOM 1275 N N . ALA A 1 171 ? -3.696 -14.516 -4.907 1.00 89.94 171 ALA A N 1
ATOM 1276 C CA . ALA A 1 171 ? -4.825 -15.143 -5.583 1.00 89.94 171 ALA A CA 1
ATOM 1277 C C . ALA A 1 171 ? -4.443 -16.546 -6.056 1.00 89.94 171 ALA A C 1
ATOM 1279 O O . ALA A 1 171 ? -3.260 -16.866 -6.172 1.00 89.94 171 ALA A O 1
ATOM 1280 N N . THR A 1 172 ? -5.434 -17.389 -6.329 1.00 87.31 172 THR A N 1
ATOM 1281 C CA . THR A 1 172 ? -5.229 -18.642 -7.063 1.00 87.31 172 THR A CA 1
ATOM 1282 C C . THR A 1 172 ? -6.296 -18.835 -8.124 1.00 87.31 172 THR A C 1
ATOM 1284 O O . THR A 1 172 ? -7.443 -18.424 -7.940 1.00 87.31 172 THR A O 1
ATOM 1287 N N . ASP A 1 173 ? -5.930 -19.498 -9.217 1.00 84.38 173 ASP A N 1
ATOM 1288 C CA . ASP A 1 173 ? -6.909 -20.046 -10.157 1.00 84.38 173 ASP A CA 1
ATOM 1289 C C . ASP A 1 173 ? -7.588 -21.314 -9.599 1.00 84.38 173 ASP A C 1
ATOM 1291 O O . ASP A 1 173 ? -7.362 -21.716 -8.451 1.00 84.38 173 ASP A O 1
ATOM 1295 N N . LEU A 1 174 ? -8.445 -21.933 -10.418 1.00 75.69 174 LEU A N 1
ATOM 1296 C CA . LEU A 1 174 ? -9.166 -23.163 -10.076 1.00 75.69 174 LEU A CA 1
ATOM 1297 C C . LEU A 1 174 ? -8.235 -24.367 -9.855 1.00 75.69 174 LEU A C 1
ATOM 1299 O O . LEU A 1 174 ? -8.596 -25.274 -9.108 1.00 75.69 174 LEU A O 1
ATOM 1303 N N . ASP A 1 175 ? -7.040 -24.349 -10.450 1.00 78.56 175 ASP A N 1
ATOM 1304 C CA . ASP A 1 175 ? -6.019 -25.390 -10.303 1.00 78.56 175 ASP A CA 1
ATOM 1305 C C . ASP A 1 175 ? -5.093 -25.131 -9.097 1.00 78.56 175 ASP A C 1
ATOM 1307 O O . ASP A 1 175 ? -4.165 -25.899 -8.836 1.00 78.56 175 ASP A O 1
ATOM 1311 N N . GLY A 1 176 ? -5.317 -24.043 -8.351 1.00 78.19 176 GLY A N 1
ATOM 1312 C CA . GLY A 1 176 ? -4.503 -23.659 -7.200 1.00 78.19 176 GLY A CA 1
ATOM 1313 C C . GLY A 1 176 ? -3.172 -22.995 -7.564 1.00 78.19 176 GLY A C 1
ATOM 1314 O O . GLY A 1 176 ? -2.309 -22.852 -6.695 1.00 78.19 176 GLY A O 1
ATOM 1315 N N . ARG A 1 177 ? -2.969 -22.576 -8.819 1.00 87.31 177 ARG A N 1
ATOM 1316 C CA . ARG A 1 177 ? -1.731 -21.899 -9.228 1.00 87.31 177 ARG A CA 1
ATOM 1317 C C . ARG A 1 177 ? -1.664 -20.509 -8.601 1.00 87.31 177 ARG A C 1
ATOM 1319 O O . ARG A 1 177 ? -2.666 -19.794 -8.620 1.00 87.31 177 ARG A O 1
ATOM 1326 N N . PRO A 1 178 ? -0.502 -20.097 -8.062 1.00 90.62 178 PRO A N 1
ATOM 1327 C CA . PRO A 1 178 ? -0.372 -18.817 -7.384 1.00 90.62 178 PRO A CA 1
ATOM 1328 C C . PRO A 1 178 ? -0.405 -17.653 -8.377 1.00 90.62 178 PRO A C 1
ATOM 1330 O O . PRO A 1 178 ? 0.361 -17.601 -9.337 1.00 90.62 178 PRO A O 1
ATOM 1333 N N . LEU A 1 179 ? -1.259 -16.686 -8.075 1.00 93.56 179 LEU A N 1
ATOM 1334 C CA . LEU A 1 179 ? -1.499 -15.455 -8.813 1.00 93.56 179 LEU A CA 1
ATOM 1335 C C . LEU A 1 179 ? -1.473 -14.263 -7.854 1.00 93.56 179 LEU A C 1
ATOM 1337 O O . LEU A 1 179 ? -1.310 -14.409 -6.636 1.00 93.56 179 LEU A O 1
ATOM 1341 N N . VAL A 1 180 ? -1.640 -13.074 -8.417 1.00 92.38 180 VAL A N 1
ATOM 1342 C CA . VAL A 1 180 ? -1.793 -11.829 -7.671 1.00 92.38 180 VAL A CA 1
ATOM 1343 C C . VAL A 1 180 ? -3.057 -11.120 -8.139 1.00 92.38 180 VAL A C 1
ATOM 1345 O O . VAL A 1 180 ? -3.391 -11.146 -9.320 1.00 92.38 180 VAL A O 1
ATOM 1348 N N . ALA A 1 181 ? -3.757 -10.480 -7.211 1.00 90.44 181 ALA A N 1
ATOM 1349 C CA . ALA A 1 181 ? -4.910 -9.642 -7.495 1.00 90.44 181 ALA A CA 1
ATOM 1350 C C . ALA A 1 181 ? -4.705 -8.236 -6.922 1.00 90.44 181 ALA A C 1
ATOM 1352 O O . ALA A 1 181 ? -4.153 -8.086 -5.837 1.00 90.44 181 ALA A O 1
ATOM 1353 N N . LYS A 1 182 ? -5.155 -7.200 -7.628 1.00 89.00 182 LYS A N 1
ATOM 1354 C CA . LYS A 1 182 ? -5.052 -5.799 -7.205 1.00 89.00 182 LYS A CA 1
ATOM 1355 C C . LYS A 1 182 ? -6.431 -5.151 -7.222 1.00 89.00 182 LYS A C 1
ATOM 1357 O O . LYS A 1 182 ? -7.078 -5.099 -8.264 1.00 89.00 182 LYS A O 1
ATOM 1362 N N . ALA A 1 183 ? -6.873 -4.665 -6.066 1.00 85.06 183 ALA A N 1
ATOM 1363 C CA . ALA A 1 183 ? -8.132 -3.940 -5.899 1.00 85.06 183 ALA A CA 1
ATOM 1364 C C . ALA A 1 183 ? -7.872 -2.433 -5.754 1.00 85.06 183 ALA A C 1
ATOM 1366 O O . ALA A 1 183 ? -6.854 -2.056 -5.166 1.00 85.06 183 ALA A O 1
ATOM 1367 N N . PRO A 1 184 ? -8.765 -1.551 -6.231 1.00 79.12 184 PRO A N 1
ATOM 1368 C CA . PRO A 1 184 ? -8.590 -0.114 -6.077 1.00 79.12 184 PRO A CA 1
ATOM 1369 C C . PRO A 1 184 ? -8.843 0.300 -4.622 1.00 79.12 184 PRO A C 1
ATOM 1371 O O . PRO A 1 184 ? -9.747 -0.206 -3.958 1.00 79.12 184 PRO A O 1
ATOM 1374 N N . LEU A 1 185 ? -8.060 1.253 -4.115 1.00 72.19 185 LEU A N 1
ATOM 1375 C CA . LEU A 1 185 ? -8.296 1.820 -2.786 1.00 72.19 185 LEU A CA 1
ATOM 1376 C C . LEU A 1 185 ? -9.383 2.908 -2.836 1.00 72.19 185 LEU A C 1
ATOM 1378 O O . LEU A 1 185 ? -9.474 3.632 -3.827 1.00 72.19 185 LEU A O 1
ATOM 1382 N N . PRO A 1 186 ? -10.150 3.132 -1.749 1.00 61.50 186 PRO A N 1
ATOM 1383 C CA . PRO A 1 186 ? -11.122 4.229 -1.684 1.00 61.50 186 PRO A CA 1
ATOM 1384 C C . PRO A 1 186 ? -10.502 5.623 -1.842 1.00 61.50 186 PRO A C 1
ATOM 1386 O O . PRO A 1 186 ? -11.206 6.581 -2.147 1.00 61.50 186 PRO A O 1
ATOM 1389 N N . ARG A 1 187 ? -9.200 5.747 -1.565 1.00 64.62 187 ARG A N 1
ATOM 1390 C CA . ARG A 1 187 ? -8.396 6.951 -1.770 1.00 64.62 187 ARG A CA 1
ATOM 1391 C C . ARG A 1 187 ? -6.984 6.560 -2.178 1.00 64.62 187 ARG A C 1
ATOM 1393 O O . ARG A 1 187 ? -6.490 5.522 -1.735 1.00 64.62 187 ARG A O 1
ATOM 1400 N N . GLY A 1 188 ? -6.335 7.401 -2.973 1.00 67.12 188 GLY A N 1
ATOM 1401 C CA . GLY A 1 188 ? -4.948 7.203 -3.379 1.00 67.12 188 GLY A CA 1
ATOM 1402 C C . GLY A 1 188 ? -4.118 8.481 -3.356 1.00 67.12 188 GLY A C 1
ATOM 1403 O O . GLY A 1 188 ? -4.659 9.581 -3.283 1.00 67.12 188 GLY A O 1
ATOM 1404 N N . GLY A 1 189 ? -2.796 8.345 -3.416 1.00 67.06 189 GLY A N 1
ATOM 1405 C CA . GLY A 1 189 ? -1.875 9.486 -3.347 1.00 67.06 189 GLY A CA 1
ATOM 1406 C C . GLY A 1 189 ? -1.758 10.111 -1.950 1.00 67.06 189 GLY A C 1
ATOM 1407 O O . GLY A 1 189 ? -1.797 9.398 -0.941 1.00 67.06 189 GLY A O 1
ATOM 1408 N N . GLY A 1 190 ? -1.588 11.438 -1.916 1.00 58.31 190 GLY A N 1
ATOM 1409 C CA . GLY A 1 190 ? -1.384 12.251 -0.712 1.00 58.31 190 GLY A CA 1
ATOM 1410 C C . GLY A 1 190 ? 0.055 12.267 -0.178 1.00 58.31 190 GLY A C 1
ATOM 1411 O O . GLY A 1 190 ? 0.893 11.449 -0.560 1.00 58.31 190 GLY A O 1
ATOM 1412 N N . ASN A 1 191 ? 0.336 13.197 0.747 1.00 51.44 191 ASN A N 1
ATOM 1413 C CA . ASN A 1 191 ? 1.590 13.219 1.507 1.00 51.44 191 ASN A CA 1
ATOM 1414 C C . ASN A 1 191 ? 1.640 11.992 2.422 1.00 51.44 191 ASN A C 1
ATOM 1416 O O . ASN A 1 191 ? 1.052 11.979 3.504 1.00 51.44 191 ASN A O 1
ATOM 1420 N N . ARG A 1 192 ? 2.346 10.954 1.983 1.00 55.47 192 ARG A N 1
ATOM 1421 C CA . ARG A 1 192 ? 2.700 9.815 2.828 1.00 55.47 192 ARG A CA 1
ATOM 1422 C C . ARG A 1 192 ? 4.064 10.090 3.446 1.00 55.47 192 ARG A C 1
ATOM 1424 O O . ARG A 1 192 ? 4.958 10.575 2.756 1.00 55.47 192 ARG A O 1
ATOM 1431 N N . THR A 1 193 ? 4.211 9.817 4.742 1.00 46.19 193 THR A N 1
ATOM 1432 C CA . THR A 1 193 ? 5.492 9.972 5.438 1.00 46.19 193 THR A CA 1
ATOM 1433 C C . THR A 1 193 ? 6.538 9.126 4.728 1.00 46.19 193 THR A C 1
ATOM 1435 O O . THR A 1 193 ? 6.408 7.904 4.673 1.00 46.19 193 THR A O 1
ATOM 1438 N N . GLU A 1 194 ? 7.557 9.774 4.169 1.00 55.31 194 GLU A N 1
ATOM 1439 C CA . GLU A 1 194 ? 8.694 9.061 3.608 1.00 55.31 194 GLU A CA 1
ATOM 1440 C C . GLU A 1 194 ? 9.405 8.323 4.740 1.00 55.31 194 GLU A C 1
ATOM 1442 O O . GLU A 1 194 ? 9.907 8.941 5.684 1.00 55.31 194 GLU A O 1
ATOM 1447 N N . MET A 1 195 ? 9.422 6.995 4.669 1.00 53.53 195 MET A N 1
ATOM 1448 C CA . MET A 1 195 ? 10.232 6.207 5.579 1.00 53.53 195 MET A CA 1
ATOM 1449 C C . MET A 1 195 ? 11.652 6.161 5.032 1.00 53.53 195 MET A C 1
ATOM 1451 O O . MET A 1 195 ? 11.885 5.862 3.864 1.00 53.53 195 MET A O 1
ATOM 1455 N N . TRP A 1 196 ? 12.609 6.473 5.894 1.00 62.25 196 TRP A N 1
ATOM 1456 C CA . TRP A 1 196 ? 14.030 6.392 5.599 1.00 62.25 196 TRP A CA 1
ATOM 1457 C C . TRP A 1 196 ? 14.645 5.398 6.579 1.00 62.25 196 TRP A C 1
ATOM 1459 O O . TRP A 1 196 ? 14.400 5.481 7.781 1.00 62.25 196 TRP A O 1
ATOM 1469 N N . LEU A 1 197 ? 15.420 4.447 6.065 1.00 54.72 197 LEU A N 1
ATOM 1470 C CA . LEU A 1 197 ? 16.225 3.544 6.880 1.00 54.72 197 LEU A CA 1
ATOM 1471 C C . LEU A 1 197 ? 17.603 4.162 7.070 1.00 54.72 197 LEU A C 1
ATOM 1473 O O . LEU A 1 197 ? 18.291 4.469 6.093 1.00 54.72 197 LEU A O 1
ATOM 1477 N N . ASP A 1 198 ? 18.016 4.294 8.324 1.00 61.00 198 ASP A N 1
ATOM 1478 C CA . ASP A 1 198 ? 19.405 4.570 8.663 1.00 61.00 198 ASP A CA 1
ATOM 1479 C C . ASP A 1 198 ? 20.220 3.279 8.454 1.00 61.00 198 ASP A C 1
ATOM 1481 O O . ASP A 1 198 ? 19.918 2.234 9.033 1.00 61.00 198 ASP A O 1
ATOM 1485 N N . THR A 1 199 ? 21.233 3.336 7.589 1.00 56.94 199 THR A N 1
ATOM 1486 C CA . THR A 1 199 ? 22.199 2.250 7.354 1.00 56.94 199 THR A CA 1
ATOM 1487 C C . THR A 1 199 ? 23.618 2.737 7.654 1.00 56.94 199 THR A C 1
ATOM 1489 O O . THR A 1 199 ? 23.842 3.951 7.680 1.00 56.94 199 THR A O 1
ATOM 1492 N N . PRO A 1 200 ? 24.596 1.836 7.869 1.00 48.03 200 PRO A N 1
ATOM 1493 C CA . PRO A 1 200 ? 25.995 2.225 8.048 1.00 48.03 200 PRO A CA 1
ATOM 1494 C C . PRO A 1 200 ? 26.548 3.093 6.903 1.00 48.03 200 PRO A C 1
ATOM 1496 O O . PRO A 1 200 ? 27.342 3.993 7.167 1.00 48.03 200 PRO A O 1
ATOM 1499 N N . ALA A 1 201 ? 26.094 2.889 5.659 1.00 50.59 201 ALA A N 1
ATOM 1500 C CA . ALA A 1 201 ? 26.455 3.715 4.501 1.00 50.59 201 ALA A CA 1
ATOM 1501 C C . ALA A 1 201 ? 25.640 5.021 4.349 1.00 50.59 201 ALA A C 1
ATOM 1503 O O . ALA A 1 201 ? 25.871 5.791 3.415 1.00 50.59 201 ALA A O 1
ATOM 1504 N N . GLY A 1 202 ? 24.697 5.301 5.255 1.00 58.25 202 GLY A N 1
ATOM 1505 C CA . GLY A 1 202 ? 23.858 6.502 5.254 1.00 58.25 202 GLY A CA 1
ATOM 1506 C C . GLY A 1 202 ? 22.356 6.209 5.209 1.00 58.25 202 GLY A C 1
ATOM 1507 O O . GLY A 1 202 ? 21.906 5.079 5.384 1.00 58.25 202 GLY A O 1
ATOM 1508 N N . ARG A 1 203 ? 21.543 7.248 4.995 1.00 60.38 203 ARG A N 1
ATOM 1509 C CA . ARG A 1 203 ? 20.085 7.106 4.868 1.00 60.38 203 ARG A CA 1
ATOM 1510 C C . ARG A 1 203 ? 19.695 6.592 3.490 1.00 60.38 203 ARG A C 1
ATOM 1512 O O . ARG A 1 203 ? 20.058 7.210 2.490 1.00 60.38 203 ARG A O 1
ATOM 1519 N N . ARG A 1 204 ? 18.884 5.533 3.446 1.00 64.50 204 ARG A N 1
ATOM 1520 C CA . ARG A 1 204 ? 18.243 5.038 2.218 1.00 64.50 204 ARG A CA 1
ATOM 1521 C C . ARG A 1 204 ? 16.715 5.112 2.314 1.00 64.50 204 ARG A C 1
ATOM 1523 O O . ARG A 1 204 ? 16.186 4.985 3.420 1.00 64.50 204 ARG A O 1
ATOM 1530 N N . PRO A 1 205 ? 15.998 5.278 1.194 1.00 60.84 205 PRO A N 1
ATOM 1531 C CA . PRO A 1 205 ? 14.543 5.169 1.182 1.00 60.84 205 PRO A CA 1
ATOM 1532 C C . PRO A 1 205 ? 14.078 3.787 1.667 1.00 60.84 205 PRO A C 1
ATOM 1534 O O . PRO A 1 205 ? 14.656 2.769 1.288 1.00 60.84 205 PRO A O 1
ATOM 1537 N N . ALA A 1 206 ? 13.043 3.743 2.503 1.00 56.38 206 ALA A N 1
ATOM 1538 C CA . ALA A 1 206 ? 12.342 2.528 2.908 1.00 56.38 206 ALA A CA 1
ATOM 1539 C C . ALA A 1 206 ? 10.947 2.548 2.291 1.00 56.38 206 ALA A C 1
ATOM 1541 O O . ALA A 1 206 ? 10.200 3.476 2.584 1.00 56.38 206 ALA A O 1
ATOM 1542 N N . HIS A 1 207 ? 10.617 1.539 1.479 1.00 59.50 207 HIS A N 1
ATOM 1543 C CA . HIS A 1 207 ? 9.274 1.255 0.947 1.00 59.50 207 HIS A CA 1
ATOM 1544 C C . HIS A 1 207 ? 8.387 2.491 0.793 1.00 59.50 207 HIS A C 1
ATOM 1546 O O . HIS A 1 207 ? 7.586 2.835 1.667 1.00 59.50 207 HIS A O 1
ATOM 1552 N N . LEU A 1 208 ? 8.565 3.184 -0.328 1.00 64.88 208 LEU A N 1
ATOM 1553 C CA . LEU A 1 208 ? 7.889 4.445 -0.577 1.00 64.88 208 LEU A CA 1
ATOM 1554 C C . LEU A 1 208 ? 6.743 4.226 -1.553 1.00 64.88 208 LEU A C 1
ATOM 1556 O O . LEU A 1 208 ? 6.949 3.913 -2.724 1.00 64.88 208 LEU A O 1
ATOM 1560 N N . ALA A 1 209 ? 5.518 4.428 -1.078 1.00 66.81 209 ALA A N 1
ATOM 1561 C CA . ALA A 1 209 ? 4.357 4.449 -1.953 1.00 66.81 209 ALA A CA 1
ATOM 1562 C C . ALA A 1 209 ? 4.427 5.657 -2.901 1.00 66.81 209 ALA A C 1
ATOM 1564 O O . ALA A 1 209 ? 4.762 6.768 -2.481 1.00 66.81 209 ALA A O 1
ATOM 1565 N N . ALA A 1 210 ? 4.067 5.442 -4.166 1.00 71.50 210 ALA A N 1
ATOM 1566 C CA . ALA A 1 210 ? 3.925 6.527 -5.128 1.00 71.50 210 ALA A CA 1
ATOM 1567 C C . ALA A 1 210 ? 2.884 7.558 -4.661 1.00 71.50 210 ALA A C 1
ATOM 1569 O O . ALA A 1 210 ? 1.831 7.213 -4.113 1.00 71.50 210 ALA A O 1
ATOM 1570 N N . GLN A 1 211 ? 3.189 8.831 -4.901 1.00 82.75 211 GLN A N 1
ATOM 1571 C CA . GLN A 1 211 ? 2.308 9.968 -4.647 1.00 82.75 211 GLN A CA 1
ATOM 1572 C C . GLN A 1 211 ? 1.721 10.480 -5.966 1.00 82.75 211 GLN A C 1
ATOM 1574 O O . GLN A 1 211 ? 2.276 10.230 -7.036 1.00 82.75 211 GLN A O 1
ATOM 1579 N N . VAL A 1 212 ? 0.609 11.217 -5.890 1.00 85.44 212 VAL A N 1
ATOM 1580 C CA . VAL A 1 212 ? 0.011 11.898 -7.052 1.00 85.44 212 VAL A CA 1
ATOM 1581 C C . VAL A 1 212 ? 0.311 13.368 -6.955 1.00 85.44 212 VAL A C 1
ATOM 1583 O O . VAL A 1 212 ? 0.080 13.981 -5.916 1.00 85.44 212 VAL A O 1
ATOM 1586 N N . PHE A 1 213 ? 0.750 13.937 -8.062 1.00 87.19 213 PHE A N 1
ATOM 1587 C CA . PHE A 1 213 ? 0.999 15.353 -8.190 1.00 87.19 213 PHE A CA 1
ATOM 1588 C C . PHE A 1 213 ? 0.088 15.961 -9.244 1.00 87.19 213 PHE A C 1
ATOM 1590 O O . PHE A 1 213 ? -0.199 15.344 -10.270 1.00 87.19 213 PHE A O 1
ATOM 1597 N N . ARG A 1 214 ? -0.336 17.199 -8.994 1.00 89.44 214 ARG A N 1
ATOM 1598 C CA . ARG A 1 214 ? -0.915 18.081 -10.005 1.00 89.44 214 ARG A CA 1
ATOM 1599 C C . ARG A 1 214 ? 0.127 19.110 -10.419 1.00 89.44 214 ARG A C 1
ATOM 1601 O O . ARG A 1 214 ? 0.738 19.736 -9.554 1.00 89.44 214 ARG A O 1
ATOM 1608 N N . ALA A 1 215 ? 0.326 19.264 -11.723 1.00 88.81 215 ALA A N 1
ATOM 1609 C CA . ALA A 1 215 ? 1.122 20.343 -12.288 1.00 88.81 215 ALA A CA 1
ATOM 1610 C C . ALA A 1 215 ? 0.362 21.675 -12.179 1.00 88.81 215 ALA A C 1
ATOM 1612 O O . ALA A 1 215 ? -0.789 21.762 -12.597 1.00 88.81 215 ALA A O 1
ATOM 1613 N N . ASP A 1 216 ? 1.029 22.699 -11.652 1.00 83.81 216 ASP A N 1
ATOM 1614 C CA . ASP A 1 216 ? 0.539 24.071 -11.516 1.00 83.81 216 ASP A CA 1
ATOM 1615 C C . ASP A 1 216 ? 1.553 25.043 -12.170 1.00 83.81 216 ASP A C 1
ATOM 1617 O O . ASP A 1 216 ? 2.732 24.705 -12.299 1.00 83.81 216 ASP A O 1
ATOM 1621 N N . PRO A 1 217 ? 1.171 26.282 -12.542 1.00 75.44 217 PRO A N 1
ATOM 1622 C CA . PRO A 1 217 ? 2.086 27.248 -13.172 1.00 75.44 217 PRO A CA 1
ATOM 1623 C C . PRO A 1 217 ? 3.365 27.570 -12.370 1.00 75.44 217 PRO A C 1
ATOM 1625 O O . PRO A 1 217 ? 4.334 28.062 -12.939 1.00 75.44 217 PRO A O 1
ATOM 1628 N N . GLY A 1 218 ? 3.372 27.303 -11.058 1.00 75.06 218 GLY A N 1
ATOM 1629 C CA . GLY A 1 218 ? 4.510 27.513 -10.154 1.00 75.06 218 GLY A CA 1
ATOM 1630 C C . GLY A 1 218 ? 5.238 26.238 -9.705 1.00 75.06 218 GLY A C 1
ATOM 1631 O O . GLY A 1 218 ? 6.065 26.321 -8.801 1.00 75.06 218 GLY A O 1
ATOM 1632 N N . GLY A 1 219 ? 4.925 25.066 -10.274 1.00 81.69 219 GLY A N 1
ATOM 1633 C CA . GLY A 1 219 ? 5.548 23.792 -9.902 1.00 81.69 219 GLY A CA 1
ATOM 1634 C C . GLY A 1 219 ? 4.554 22.634 -9.863 1.00 81.69 219 GLY A C 1
ATOM 1635 O O . GLY A 1 219 ? 3.704 22.493 -10.735 1.00 81.69 219 GLY A O 1
ATOM 1636 N N . SER A 1 220 ? 4.654 21.776 -8.852 1.00 84.19 220 SER A N 1
ATOM 1637 C CA . SER A 1 220 ? 3.718 20.666 -8.668 1.00 84.19 220 SER A CA 1
ATOM 1638 C C . SER A 1 220 ? 3.352 20.488 -7.207 1.00 84.19 220 SER A C 1
ATOM 1640 O O . SER A 1 220 ? 4.216 20.602 -6.337 1.00 84.19 220 SER A O 1
ATOM 1642 N N . ARG A 1 221 ? 2.093 20.147 -6.938 1.00 85.19 221 ARG A N 1
ATOM 1643 C CA . ARG A 1 221 ? 1.590 19.890 -5.582 1.00 85.19 221 ARG A CA 1
ATOM 1644 C C . ARG A 1 221 ? 1.111 18.453 -5.433 1.00 85.19 221 ARG A C 1
ATOM 1646 O O . ARG A 1 221 ? 0.450 17.939 -6.333 1.00 85.19 221 ARG A O 1
ATOM 1653 N N . SER A 1 222 ? 1.420 17.828 -4.297 1.00 84.19 222 SER A N 1
ATOM 1654 C CA . SER A 1 222 ? 0.888 16.505 -3.952 1.00 84.19 222 SER A CA 1
ATOM 1655 C C . SER A 1 222 ? -0.610 16.609 -3.660 1.00 84.19 222 SER A C 1
ATOM 1657 O O . SER A 1 222 ? -1.048 17.547 -2.987 1.00 84.19 222 SER A O 1
ATOM 1659 N N . ILE A 1 223 ? -1.402 15.678 -4.187 1.00 82.88 223 ILE A N 1
ATOM 1660 C CA . ILE A 1 223 ? -2.853 15.615 -3.987 1.00 82.88 223 ILE A CA 1
ATOM 1661 C C . ILE A 1 223 ? -3.292 14.204 -3.587 1.00 82.88 223 ILE A C 1
ATOM 1663 O O . ILE A 1 223 ? -2.645 13.209 -3.917 1.00 82.88 223 ILE A O 1
ATOM 1667 N N . GLU A 1 224 ? -4.425 14.121 -2.894 1.00 82.19 224 GLU A N 1
ATOM 1668 C CA . GLU A 1 224 ? -5.165 12.873 -2.691 1.00 82.19 224 GLU A CA 1
ATOM 1669 C C . GLU A 1 224 ? -6.229 12.738 -3.793 1.00 82.19 224 GLU A C 1
ATOM 1671 O O . GLU A 1 224 ? -6.862 13.723 -4.180 1.00 82.19 224 GLU A O 1
ATOM 1676 N N . ILE A 1 225 ? -6.420 11.524 -4.306 1.00 78.38 225 ILE A N 1
ATOM 1677 C CA . ILE A 1 225 ? -7.438 11.189 -5.306 1.00 78.38 225 ILE A CA 1
ATOM 1678 C C . ILE A 1 225 ? -8.509 10.278 -4.703 1.00 78.38 225 ILE A C 1
ATOM 1680 O O . ILE A 1 225 ? -8.228 9.468 -3.818 1.00 78.38 225 ILE A O 1
ATOM 1684 N N . GLY A 1 226 ? -9.743 10.425 -5.185 1.00 76.62 226 GLY A N 1
ATOM 1685 C CA . GLY A 1 226 ? -10.901 9.650 -4.737 1.00 76.62 226 GLY A CA 1
ATOM 1686 C C . GLY A 1 226 ? -11.079 8.301 -5.454 1.00 76.62 226 GLY A C 1
ATOM 1687 O O . GLY A 1 226 ? -10.293 7.964 -6.343 1.00 76.62 226 GLY A O 1
ATOM 1688 N N . PRO A 1 227 ? -12.145 7.556 -5.106 1.00 70.81 227 PRO A N 1
ATOM 1689 C CA . PRO A 1 227 ? -12.361 6.168 -5.529 1.00 70.81 227 PRO A CA 1
ATOM 1690 C C . PRO A 1 227 ? -12.571 5.999 -7.042 1.00 70.81 227 PRO A C 1
ATOM 1692 O O . PRO A 1 227 ? -12.178 4.990 -7.620 1.00 70.81 227 PRO A O 1
ATOM 1695 N N . GLU A 1 228 ? -13.163 6.988 -7.714 1.00 82.12 228 GLU A N 1
ATOM 1696 C CA . GLU A 1 228 ? -13.360 6.944 -9.169 1.00 82.12 228 GLU A CA 1
ATOM 1697 C C . GLU A 1 228 ? -12.026 6.989 -9.924 1.00 82.12 228 GLU A C 1
ATOM 1699 O O . GLU A 1 228 ? -11.805 6.235 -10.873 1.00 82.12 228 GLU A O 1
ATOM 1704 N N . LEU A 1 229 ? -11.106 7.847 -9.471 1.00 85.06 229 LEU A N 1
ATOM 1705 C CA . LEU A 1 229 ? -9.785 7.984 -10.077 1.00 85.06 229 LEU A CA 1
ATOM 1706 C C . LEU A 1 229 ? -8.878 6.800 -9.738 1.00 85.06 229 LEU A C 1
ATOM 1708 O O . LEU A 1 229 ? -8.143 6.359 -10.615 1.00 85.06 229 LEU A O 1
ATOM 1712 N N . THR A 1 230 ? -8.935 6.241 -8.525 1.00 81.12 230 THR A N 1
ATOM 1713 C CA . THR A 1 230 ? -8.174 5.018 -8.200 1.00 81.12 230 THR A CA 1
ATOM 1714 C C . THR A 1 230 ? -8.661 3.815 -9.008 1.00 81.12 230 THR A C 1
ATOM 1716 O O . THR A 1 230 ? -7.838 3.053 -9.514 1.00 81.12 230 THR A O 1
ATOM 1719 N N . ALA A 1 231 ? -9.974 3.678 -9.222 1.00 83.62 231 ALA A N 1
ATOM 1720 C CA . ALA A 1 231 ? -10.523 2.677 -10.134 1.00 83.62 231 ALA A CA 1
ATOM 1721 C C . ALA A 1 231 ? -10.075 2.922 -11.585 1.00 83.62 231 ALA A C 1
ATOM 1723 O O . ALA A 1 231 ? -9.684 1.985 -12.277 1.00 83.62 231 ALA A O 1
ATOM 1724 N N . SER A 1 232 ? -10.068 4.178 -12.048 1.00 89.69 232 SER A N 1
ATOM 1725 C CA . SER A 1 232 ? -9.542 4.523 -13.376 1.00 89.69 232 SER A CA 1
ATOM 1726 C C . SER A 1 232 ? -8.067 4.149 -13.528 1.00 89.69 232 SER A C 1
ATOM 1728 O O . SER A 1 232 ? -7.693 3.622 -14.572 1.00 89.69 232 SER A O 1
ATOM 1730 N N . VAL A 1 233 ? -7.238 4.395 -12.510 1.00 90.00 233 VAL A N 1
ATOM 1731 C CA . VAL A 1 233 ? -5.817 4.015 -12.506 1.00 90.00 233 VAL A CA 1
ATOM 1732 C C . VAL A 1 233 ? -5.658 2.505 -12.669 1.00 90.00 233 VAL A C 1
ATOM 1734 O O . VAL A 1 233 ? -4.869 2.074 -13.505 1.00 90.00 233 VAL A O 1
ATOM 1737 N N . LEU A 1 234 ? -6.446 1.705 -11.944 1.00 89.38 234 LEU A N 1
ATOM 1738 C CA . LEU A 1 234 ? -6.405 0.245 -12.057 1.00 89.38 234 LEU A CA 1
ATOM 1739 C C . LEU A 1 234 ? -6.756 -0.241 -13.473 1.00 89.38 234 LEU A C 1
ATOM 1741 O O . LEU A 1 234 ? -6.105 -1.142 -13.999 1.00 89.38 234 LEU A O 1
ATOM 1745 N N . ARG A 1 235 ? -7.757 0.373 -14.119 1.00 91.56 235 ARG A N 1
ATOM 1746 C CA . ARG A 1 235 ? -8.127 0.030 -15.505 1.00 91.56 23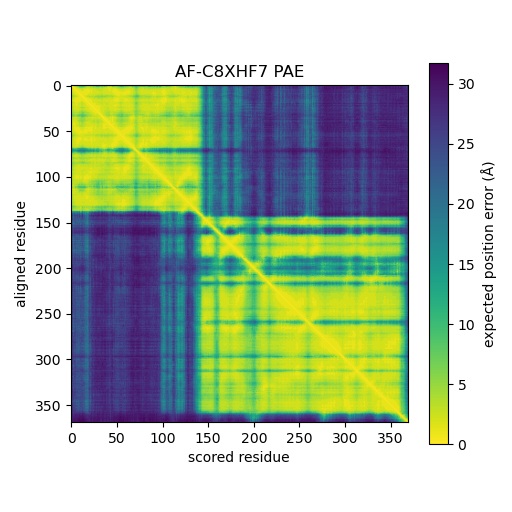5 ARG A CA 1
ATOM 1747 C C . ARG A 1 235 ? -7.040 0.399 -16.509 1.00 91.56 235 ARG A C 1
ATOM 1749 O O . ARG A 1 235 ? -6.792 -0.360 -17.438 1.00 91.56 235 ARG A O 1
ATOM 1756 N N . GLN A 1 236 ? -6.389 1.544 -16.319 1.00 92.38 236 GLN A N 1
ATOM 1757 C CA . GLN A 1 236 ? -5.259 1.953 -17.155 1.00 92.38 236 GLN A CA 1
ATOM 1758 C C . GLN A 1 236 ? -4.067 1.003 -16.985 1.00 92.38 236 GLN A C 1
ATOM 1760 O O . GLN A 1 236 ? -3.437 0.620 -17.965 1.00 92.38 236 GLN A O 1
ATOM 1765 N N . GLU A 1 237 ? -3.790 0.562 -15.758 1.00 92.94 237 GLU A N 1
ATOM 1766 C CA . GLU A 1 237 ? -2.758 -0.441 -15.490 1.00 92.94 237 GLU A CA 1
ATOM 1767 C C . GLU A 1 237 ? -3.061 -1.768 -16.196 1.00 92.94 237 GLU A C 1
ATOM 1769 O O . GLU A 1 237 ? -2.185 -2.311 -16.864 1.00 92.94 237 GLU A O 1
ATOM 1774 N N . ALA A 1 238 ? -4.309 -2.246 -16.146 1.00 93.62 238 ALA A N 1
ATOM 1775 C CA . ALA A 1 238 ? -4.723 -3.448 -16.871 1.00 93.62 238 ALA A CA 1
ATOM 1776 C C . ALA A 1 238 ? -4.423 -3.351 -18.381 1.00 93.62 238 ALA A C 1
ATOM 1778 O O . ALA A 1 238 ? -3.843 -4.274 -18.951 1.00 93.62 238 ALA A O 1
ATOM 1779 N N . GLN A 1 239 ? -4.729 -2.207 -19.007 1.00 93.19 239 GLN A N 1
ATOM 1780 C CA . GLN A 1 239 ? -4.452 -1.961 -20.429 1.00 93.19 239 GLN A CA 1
ATOM 1781 C C . GLN A 1 239 ? -2.950 -1.956 -20.748 1.00 93.19 239 GLN A C 1
ATOM 1783 O O . GLN A 1 239 ? -2.529 -2.464 -21.788 1.00 93.19 239 GLN A O 1
ATOM 1788 N N . ILE A 1 240 ? -2.124 -1.402 -19.855 1.00 92.75 240 ILE A N 1
ATOM 1789 C CA . ILE A 1 240 ? -0.664 -1.404 -20.016 1.00 92.75 240 ILE A CA 1
ATOM 1790 C C . ILE A 1 240 ? -0.124 -2.838 -19.959 1.00 92.75 240 ILE A C 1
ATOM 1792 O O . ILE A 1 240 ? 0.671 -3.221 -20.817 1.00 92.75 240 ILE A O 1
ATOM 1796 N N . LEU A 1 241 ? -0.578 -3.639 -18.991 1.00 94.69 241 LEU A N 1
ATOM 1797 C CA . LEU A 1 241 ? -0.176 -5.043 -18.848 1.00 94.69 241 LEU A CA 1
ATOM 1798 C C . LEU A 1 241 ? -0.621 -5.893 -20.049 1.00 94.69 241 LEU A C 1
ATOM 1800 O O . LEU A 1 241 ? 0.127 -6.755 -20.509 1.00 94.69 241 LEU A O 1
ATOM 1804 N N . GLU A 1 242 ? -1.821 -5.647 -20.578 1.00 93.31 242 GLU A N 1
ATOM 1805 C CA . GLU A 1 242 ? -2.320 -6.307 -21.790 1.00 93.31 242 GLU A CA 1
ATOM 1806 C C . GLU A 1 242 ? -1.460 -5.983 -23.017 1.00 93.31 242 GLU A C 1
ATOM 1808 O O . GLU A 1 242 ? -1.113 -6.893 -23.771 1.00 93.31 242 GLU A O 1
ATOM 1813 N N . ARG A 1 243 ? -1.062 -4.715 -23.193 1.00 91.88 243 ARG A N 1
ATOM 1814 C CA . ARG A 1 243 ? -0.190 -4.294 -24.301 1.00 91.88 243 ARG A CA 1
ATOM 1815 C C . ARG A 1 243 ? 1.227 -4.865 -24.187 1.00 91.88 243 ARG A C 1
ATOM 1817 O O . ARG A 1 243 ? 1.800 -5.251 -25.204 1.00 91.88 243 ARG A O 1
ATOM 1824 N N . ASP A 1 244 ? 1.791 -4.930 -22.980 1.00 94.00 244 ASP A N 1
ATOM 1825 C CA . ASP A 1 244 ? 3.106 -5.545 -22.742 1.00 94.00 244 ASP A CA 1
ATOM 1826 C C . ASP A 1 244 ? 3.090 -7.063 -23.007 1.00 94.00 244 ASP A C 1
ATOM 1828 O O . ASP A 1 244 ? 4.043 -7.619 -23.563 1.00 94.00 244 ASP A O 1
ATOM 1832 N N . GLY A 1 245 ? 1.990 -7.740 -22.666 1.00 92.19 245 GLY A N 1
ATOM 1833 C CA . GLY A 1 245 ? 1.785 -9.157 -22.971 1.00 92.19 245 GLY A CA 1
ATOM 1834 C C . GLY A 1 245 ? 2.601 -10.121 -22.101 1.00 92.19 245 GLY A C 1
ATOM 1835 O O . GLY A 1 245 ? 2.741 -11.298 -22.452 1.00 92.19 245 GLY A O 1
ATOM 1836 N N . GLY A 1 246 ? 3.130 -9.660 -20.965 1.00 93.25 246 GLY A N 1
ATOM 1837 C CA . GLY A 1 246 ? 3.929 -10.480 -20.055 1.00 93.25 246 GLY A CA 1
ATOM 1838 C C . GLY A 1 246 ? 5.415 -10.533 -20.420 1.00 93.25 246 GLY A C 1
ATOM 1839 O O . GLY A 1 246 ? 6.074 -11.526 -20.113 1.00 93.25 246 GLY A O 1
ATOM 1840 N N . ARG A 1 247 ? 5.927 -9.524 -21.134 1.00 92.75 247 ARG A N 1
ATOM 1841 C CA . ARG A 1 247 ? 7.337 -9.430 -21.540 1.00 92.75 247 ARG A CA 1
ATOM 1842 C C . ARG A 1 247 ? 8.158 -8.819 -20.418 1.00 92.75 247 ARG A C 1
ATOM 1844 O O . ARG A 1 247 ? 9.019 -9.501 -19.868 1.00 92.75 247 ARG A O 1
ATOM 1851 N N . LEU A 1 248 ? 7.869 -7.566 -20.069 1.00 95.25 248 LEU A N 1
ATOM 1852 C CA . LEU A 1 248 ? 8.490 -6.890 -18.936 1.00 95.25 248 LEU A CA 1
ATOM 1853 C C . LEU A 1 248 ? 7.564 -6.903 -17.721 1.00 95.25 248 LEU A C 1
ATOM 1855 O O . LEU A 1 248 ? 8.010 -7.188 -16.613 1.00 95.25 248 LEU A O 1
ATOM 1859 N N . LEU A 1 249 ? 6.275 -6.642 -17.922 1.00 95.44 249 LEU A N 1
ATOM 1860 C CA . LEU A 1 249 ? 5.272 -6.544 -16.863 1.00 95.44 249 LEU A CA 1
ATOM 1861 C C . LEU A 1 249 ? 4.619 -7.911 -16.602 1.00 95.44 249 LEU A C 1
ATOM 1863 O O . LEU A 1 249 ? 4.849 -8.855 -17.364 1.00 95.44 249 LEU A O 1
ATOM 1867 N N . PRO A 1 250 ? 3.841 -8.096 -15.519 1.00 95.81 250 PRO A N 1
ATOM 1868 C CA . PRO A 1 250 ? 3.112 -9.338 -15.295 1.00 95.81 250 PRO A CA 1
ATOM 1869 C C . PRO A 1 250 ? 2.042 -9.517 -16.372 1.00 95.81 250 PRO A C 1
ATOM 1871 O O . PRO A 1 250 ? 1.403 -8.549 -16.787 1.00 95.81 250 PRO A O 1
ATOM 1874 N N . ARG A 1 251 ? 1.789 -10.754 -16.809 1.00 96.19 251 ARG A N 1
ATOM 1875 C CA . ARG A 1 251 ? 0.660 -11.003 -17.711 1.00 96.19 251 ARG A CA 1
ATOM 1876 C C . ARG A 1 251 ? -0.663 -10.655 -17.016 1.00 96.19 251 ARG A C 1
ATOM 1878 O O . ARG A 1 251 ? -0.956 -11.202 -15.951 1.00 96.19 251 ARG A O 1
ATOM 1885 N N . SER A 1 252 ? -1.472 -9.796 -17.643 1.00 95.88 252 SER A N 1
ATOM 1886 C CA . SER A 1 252 ? -2.857 -9.544 -17.222 1.00 95.88 252 SER A CA 1
ATOM 1887 C C . SER A 1 252 ? -3.723 -10.784 -17.462 1.00 95.88 252 SER A C 1
ATOM 1889 O O . SER A 1 252 ? -3.670 -11.390 -18.533 1.00 95.88 252 SER A O 1
ATOM 1891 N N . LEU A 1 253 ? -4.528 -11.149 -16.466 1.00 94.31 253 LEU A N 1
ATOM 1892 C CA . LEU A 1 253 ? -5.611 -12.134 -16.567 1.00 94.31 253 LEU A CA 1
ATOM 1893 C C . LEU A 1 253 ? -6.990 -11.452 -16.604 1.00 94.31 253 LEU A C 1
ATOM 1895 O O . LEU A 1 253 ? -8.022 -12.123 -16.547 1.00 94.31 253 LEU A O 1
ATOM 1899 N N . GLY A 1 254 ? -7.006 -10.122 -16.708 1.00 91.25 254 GLY A N 1
ATOM 1900 C CA . GLY A 1 254 ? -8.202 -9.305 -16.854 1.00 91.25 254 GLY A CA 1
ATOM 1901 C C . GLY A 1 254 ? -8.701 -8.668 -15.559 1.00 91.25 254 GLY A C 1
ATOM 1902 O O . GLY A 1 254 ? -8.212 -8.923 -14.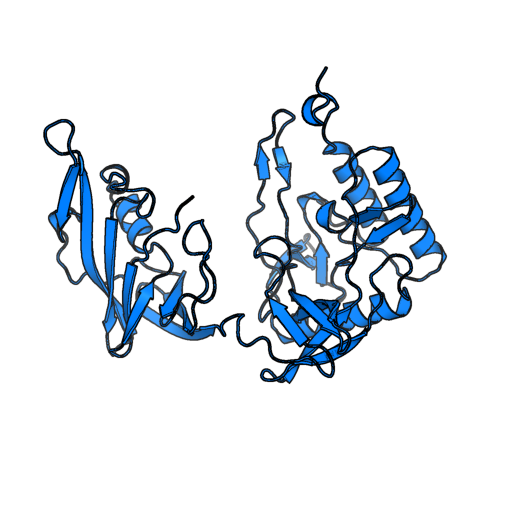453 1.00 91.25 254 GLY A O 1
ATOM 1903 N N . LEU A 1 255 ? -9.704 -7.811 -15.738 1.00 91.75 255 LEU A N 1
ATOM 1904 C CA . LEU A 1 255 ? -10.479 -7.194 -14.670 1.00 91.75 255 LEU A CA 1
ATOM 1905 C C . LEU A 1 255 ? -11.723 -8.030 -14.395 1.00 91.75 255 LEU A C 1
ATOM 1907 O O . LEU A 1 255 ? -12.445 -8.407 -15.318 1.00 91.75 255 LEU A O 1
ATOM 1911 N N . TRP A 1 256 ? -11.979 -8.281 -13.119 1.00 87.38 256 TRP A N 1
ATOM 1912 C CA . TRP A 1 256 ? -13.075 -9.124 -12.671 1.00 87.38 256 TRP A CA 1
ATOM 1913 C C . TRP A 1 256 ? -13.836 -8.440 -11.540 1.00 87.38 256 TRP A C 1
ATOM 1915 O O . TRP A 1 256 ? -13.195 -7.923 -10.623 1.00 87.38 256 TRP A O 1
ATOM 1925 N N . PRO A 1 257 ? -15.177 -8.452 -11.552 1.00 78.56 257 PRO A N 1
ATOM 1926 C CA . PRO A 1 257 ? -15.946 -7.924 -10.439 1.00 78.56 257 PRO A CA 1
ATOM 1927 C C . PRO A 1 257 ? -15.677 -8.770 -9.193 1.00 78.56 257 PRO A C 1
ATOM 1929 O O . PRO A 1 257 ? -15.740 -10.001 -9.233 1.00 78.56 257 PRO A O 1
ATOM 1932 N N . HIS A 1 258 ? -15.366 -8.103 -8.090 1.00 76.81 258 HIS A N 1
ATOM 1933 C CA . HIS A 1 258 ? -15.187 -8.737 -6.796 1.00 76.81 258 HIS A CA 1
ATOM 1934 C C . HIS A 1 258 ? -16.534 -9.003 -6.133 1.00 76.81 258 HIS A C 1
ATOM 1936 O O . HIS A 1 258 ? -17.312 -8.082 -5.898 1.00 76.81 258 HIS A O 1
ATOM 1942 N N . ASP A 1 259 ? -16.786 -10.247 -5.759 1.00 51.66 259 ASP A N 1
ATOM 1943 C CA . ASP A 1 259 ? -17.889 -10.610 -4.873 1.00 51.66 259 ASP A CA 1
ATOM 1944 C C . ASP A 1 259 ? -17.405 -10.483 -3.417 1.00 51.66 259 ASP A C 1
ATOM 1946 O O . ASP A 1 259 ? -16.428 -11.161 -3.084 1.00 51.66 259 ASP A O 1
ATOM 1950 N N . PRO A 1 260 ? -17.996 -9.624 -2.552 1.00 52.97 260 PRO A N 1
ATOM 1951 C CA . PRO A 1 260 ? -19.318 -8.980 -2.672 1.00 52.97 260 PRO A CA 1
ATOM 1952 C C . PRO A 1 260 ? -19.336 -7.481 -3.030 1.00 52.97 260 PRO A C 1
ATOM 1954 O O . PRO A 1 260 ? -20.412 -6.892 -3.123 1.00 52.97 260 PRO A O 1
ATOM 1957 N N . SER A 1 261 ? -18.186 -6.816 -3.181 1.00 62.50 261 SER A N 1
ATOM 1958 C CA . SER A 1 261 ? -18.143 -5.344 -3.328 1.00 62.50 261 SER A CA 1
ATOM 1959 C C . SER A 1 261 ? -18.607 -4.815 -4.692 1.00 62.50 261 SER A C 1
ATOM 1961 O O . SER A 1 261 ? -18.930 -3.633 -4.806 1.00 62.50 261 SER A O 1
ATOM 1963 N N . GLY A 1 262 ? -18.601 -5.653 -5.730 1.00 65.50 262 GLY A N 1
ATOM 1964 C CA . GLY A 1 262 ? -18.867 -5.283 -7.120 1.00 65.50 262 GLY A CA 1
ATOM 1965 C C . GLY A 1 262 ? -17.763 -4.455 -7.790 1.00 65.50 262 GLY A C 1
ATOM 1966 O O . GLY A 1 262 ? -17.915 -4.091 -8.953 1.00 65.50 262 GLY A O 1
ATOM 1967 N N . LEU A 1 263 ? -16.664 -4.139 -7.094 1.00 73.50 263 LEU A N 1
ATOM 1968 C CA . LEU A 1 263 ? -15.543 -3.389 -7.667 1.00 73.50 263 LEU A CA 1
ATOM 1969 C C . LEU A 1 263 ? -14.681 -4.280 -8.563 1.00 73.50 263 LEU A C 1
ATOM 1971 O O . LEU A 1 263 ? -14.420 -5.432 -8.224 1.00 73.50 263 LEU A O 1
ATOM 1975 N N . ASP A 1 264 ? -14.182 -3.717 -9.662 1.00 84.25 264 ASP A N 1
ATOM 1976 C CA . ASP A 1 264 ? -13.229 -4.409 -10.529 1.00 84.25 264 ASP A CA 1
ATOM 1977 C C . ASP A 1 264 ? -11.913 -4.674 -9.782 1.00 84.25 264 ASP A C 1
ATOM 1979 O O . ASP A 1 264 ? -11.321 -3.772 -9.184 1.00 84.25 264 ASP A O 1
ATOM 1983 N N . VAL A 1 265 ? -11.433 -5.909 -9.868 1.00 89.69 265 VAL A N 1
ATOM 1984 C CA . VAL A 1 265 ? -10.139 -6.370 -9.369 1.00 89.69 265 VAL A CA 1
ATOM 1985 C C . VAL A 1 265 ? -9.321 -6.871 -10.547 1.00 89.69 265 VAL A C 1
ATOM 1987 O O . VAL A 1 265 ? -9.785 -7.686 -11.342 1.00 89.69 265 VAL A O 1
ATOM 1990 N N . LEU A 1 266 ? -8.087 -6.390 -10.652 1.00 93.00 266 LEU A N 1
ATOM 1991 C CA . LEU A 1 266 ? -7.144 -6.821 -11.675 1.00 93.00 266 LEU A CA 1
ATOM 1992 C C . LEU A 1 266 ? -6.432 -8.084 -11.208 1.00 93.00 266 LEU A C 1
ATOM 1994 O O . LEU A 1 266 ? -5.710 -8.043 -10.214 1.00 93.00 266 LEU A O 1
ATOM 1998 N N . VAL A 1 267 ? -6.606 -9.188 -11.926 1.00 94.31 267 VAL A N 1
ATOM 1999 C CA . VAL A 1 267 ? -5.901 -10.448 -11.658 1.00 94.31 267 VAL A CA 1
ATOM 2000 C C . VAL A 1 267 ? -4.730 -10.559 -12.631 1.00 94.31 267 VAL A C 1
ATOM 2002 O O . VAL A 1 267 ? -4.864 -10.256 -13.816 1.00 94.31 267 VAL A O 1
ATOM 2005 N N . MET A 1 268 ? -3.562 -10.961 -12.140 1.00 96.00 268 MET A N 1
ATOM 2006 C CA . MET A 1 268 ? -2.326 -11.002 -12.916 1.00 96.00 268 MET A CA 1
ATOM 2007 C C . MET A 1 268 ? -1.391 -12.132 -12.470 1.00 96.00 268 MET A C 1
ATOM 2009 O O . MET A 1 268 ? -1.526 -12.709 -11.387 1.00 96.00 268 MET A O 1
ATOM 2013 N N . GLU A 1 269 ? -0.420 -12.438 -13.328 1.00 95.19 269 GLU A N 1
ATOM 2014 C CA . GLU A 1 269 ? 0.711 -13.317 -13.024 1.00 95.19 269 GLU A CA 1
ATOM 2015 C C . GLU A 1 269 ? 1.434 -12.878 -11.741 1.00 95.19 269 GLU A C 1
ATOM 2017 O O . GLU A 1 269 ? 1.703 -11.695 -11.523 1.00 95.19 269 GLU A O 1
ATOM 2022 N N . ARG A 1 270 ? 1.810 -13.847 -10.901 1.00 92.62 270 ARG A N 1
ATOM 2023 C CA . ARG A 1 270 ? 2.715 -13.595 -9.781 1.00 92.62 270 ARG A CA 1
ATOM 2024 C C . ARG A 1 270 ? 4.163 -13.622 -10.266 1.00 92.62 270 ARG A C 1
ATOM 2026 O O . ARG A 1 270 ? 4.643 -14.670 -10.686 1.00 92.62 270 ARG A O 1
ATOM 2033 N N . LEU A 1 271 ? 4.870 -12.503 -10.133 1.00 92.31 271 LEU A N 1
ATOM 2034 C CA . LEU A 1 271 ? 6.303 -12.443 -10.425 1.00 92.31 271 LEU A CA 1
ATOM 2035 C C . LEU A 1 271 ? 7.147 -13.027 -9.285 1.00 92.31 271 LEU A C 1
ATOM 2037 O O . LEU A 1 271 ? 6.785 -12.951 -8.107 1.00 92.31 271 LEU A O 1
ATOM 2041 N N . ALA A 1 272 ? 8.297 -13.584 -9.653 1.00 89.38 272 ALA A N 1
ATOM 2042 C CA . ALA A 1 272 ? 9.324 -14.066 -8.742 1.00 89.38 272 ALA A CA 1
ATOM 2043 C C . ALA A 1 272 ? 10.689 -13.539 -9.193 1.00 89.38 272 ALA A C 1
ATOM 2045 O O . ALA A 1 272 ? 10.972 -13.476 -10.386 1.00 89.38 272 ALA A O 1
ATOM 2046 N N . GLY A 1 273 ? 11.526 -13.149 -8.237 1.00 90.25 273 GLY A N 1
ATOM 2047 C CA . GLY A 1 273 ? 12.842 -12.588 -8.510 1.00 90.25 273 GLY A CA 1
ATOM 2048 C C . GLY A 1 273 ? 13.378 -11.798 -7.327 1.00 90.25 273 GLY A C 1
ATOM 2049 O O . GLY A 1 273 ? 12.736 -11.700 -6.279 1.00 90.25 273 GLY A O 1
ATOM 2050 N N . GLN A 1 274 ? 14.580 -11.263 -7.497 1.00 89.06 274 GLN A N 1
ATOM 2051 C CA . GLN A 1 274 ? 15.256 -10.422 -6.517 1.00 89.06 274 GLN A CA 1
ATOM 2052 C C . GLN A 1 274 ? 15.315 -8.968 -7.010 1.00 89.06 274 GLN A C 1
ATOM 2054 O O . GLN A 1 274 ? 15.409 -8.747 -8.217 1.00 89.06 274 GLN A O 1
ATOM 2059 N N . PRO A 1 275 ? 15.312 -7.977 -6.102 1.00 90.06 275 PRO A N 1
ATOM 2060 C CA . PRO A 1 275 ? 15.603 -6.594 -6.469 1.00 90.06 275 PRO A CA 1
ATOM 2061 C C . PRO A 1 275 ? 17.061 -6.457 -6.952 1.00 90.06 275 PRO A C 1
ATOM 2063 O O . PRO A 1 275 ? 17.887 -7.318 -6.627 1.00 90.06 275 PRO A O 1
ATOM 2066 N N . PRO A 1 276 ? 17.418 -5.375 -7.668 1.00 91.12 276 PRO A N 1
ATOM 2067 C CA . PRO A 1 276 ? 18.789 -5.129 -8.112 1.00 91.12 276 PRO A CA 1
ATOM 2068 C C . PRO A 1 276 ? 19.740 -4.971 -6.920 1.00 91.12 276 PRO A C 1
ATOM 2070 O O . PRO A 1 276 ? 19.441 -4.254 -5.963 1.00 91.12 276 PRO A O 1
ATOM 2073 N N . ARG A 1 277 ? 20.901 -5.632 -6.980 1.00 89.50 277 ARG A N 1
ATOM 2074 C CA . ARG A 1 277 ? 21.926 -5.629 -5.918 1.00 89.50 277 ARG A CA 1
ATOM 2075 C C . ARG A 1 277 ? 23.306 -5.213 -6.412 1.00 89.50 277 ARG A C 1
ATOM 2077 O O . ARG A 1 277 ? 24.190 -4.972 -5.596 1.00 89.50 277 ARG A O 1
ATOM 2084 N N . SER A 1 278 ? 23.493 -5.112 -7.722 1.00 91.31 278 SER A N 1
ATOM 2085 C CA . SER A 1 278 ? 24.757 -4.743 -8.348 1.00 91.31 278 SER A CA 1
ATOM 2086 C C . SER A 1 278 ? 24.564 -3.715 -9.470 1.00 91.31 278 SER A C 1
ATOM 2088 O O . SER A 1 278 ? 23.464 -3.583 -10.012 1.00 91.31 278 SER A O 1
ATOM 2090 N N . PRO A 1 279 ? 25.628 -2.999 -9.877 1.00 94.00 279 PRO A N 1
ATOM 2091 C CA . PRO A 1 279 ? 25.568 -2.130 -11.050 1.00 94.00 279 PRO A CA 1
ATOM 2092 C C . PRO A 1 279 ? 25.189 -2.871 -12.338 1.00 94.00 279 PRO A C 1
ATOM 2094 O O . PRO A 1 279 ? 24.520 -2.297 -13.192 1.00 94.00 279 PRO A O 1
ATOM 2097 N N . ALA A 1 280 ? 25.576 -4.146 -12.461 1.00 94.38 280 ALA A N 1
ATOM 2098 C CA . ALA A 1 280 ? 25.196 -4.989 -13.591 1.00 94.38 280 ALA A CA 1
ATOM 2099 C C . ALA A 1 280 ? 23.680 -5.250 -13.619 1.00 94.38 280 ALA A C 1
ATOM 2101 O O . ALA A 1 280 ? 23.076 -5.172 -14.686 1.00 94.38 280 ALA A O 1
ATOM 2102 N N . ASP A 1 281 ? 23.053 -5.462 -12.456 1.00 95.00 281 ASP A N 1
ATOM 2103 C CA . ASP A 1 281 ? 21.595 -5.614 -12.367 1.00 95.00 281 ASP A CA 1
ATOM 2104 C C . ASP A 1 281 ? 20.879 -4.334 -12.803 1.00 95.00 281 ASP A C 1
ATOM 2106 O O . ASP A 1 281 ? 19.899 -4.389 -13.540 1.00 95.00 281 ASP A O 1
ATOM 2110 N N . VAL A 1 282 ? 21.372 -3.163 -12.381 1.00 95.56 282 VAL A N 1
ATOM 2111 C CA . VAL A 1 282 ? 20.754 -1.888 -12.778 1.00 95.56 282 VAL A CA 1
ATOM 2112 C C . VAL A 1 282 ? 20.935 -1.619 -14.272 1.00 95.56 282 VAL A C 1
ATOM 2114 O O . VAL A 1 282 ? 20.020 -1.103 -14.912 1.00 95.56 282 VAL A O 1
ATOM 2117 N N . LEU A 1 283 ? 22.077 -2.002 -14.851 1.00 96.00 283 LEU A N 1
ATOM 2118 C CA . LEU A 1 283 ? 22.264 -1.952 -16.299 1.00 96.00 283 LEU A CA 1
ATOM 2119 C C . LEU A 1 283 ? 21.253 -2.856 -17.017 1.00 96.00 283 LEU A C 1
ATOM 2121 O O . LEU A 1 283 ? 20.629 -2.406 -17.972 1.00 96.00 283 LEU A O 1
ATOM 2125 N N . ALA A 1 284 ? 21.032 -4.080 -16.527 1.00 96.50 284 ALA A N 1
ATOM 2126 C CA . ALA A 1 284 ? 20.027 -4.981 -17.088 1.00 96.50 284 ALA A CA 1
ATOM 2127 C C . ALA A 1 284 ? 18.611 -4.380 -17.019 1.00 96.50 284 ALA A C 1
ATOM 2129 O O . ALA A 1 284 ? 17.863 -4.471 -17.991 1.00 96.50 284 ALA A O 1
ATOM 2130 N N . VAL A 1 285 ? 18.259 -3.714 -15.912 1.00 96.75 285 VAL A N 1
ATOM 2131 C CA . VAL A 1 285 ? 16.980 -2.992 -15.772 1.00 96.75 285 VAL A CA 1
ATOM 2132 C C . VAL A 1 285 ? 16.853 -1.880 -16.813 1.00 96.75 285 VAL A C 1
ATOM 2134 O O . VAL A 1 285 ? 15.834 -1.798 -17.495 1.00 96.75 285 VAL A O 1
ATOM 2137 N N . LEU A 1 286 ? 17.888 -1.052 -16.979 1.00 95.69 286 LEU A N 1
ATOM 2138 C CA . LEU A 1 286 ? 17.904 0.010 -17.989 1.00 95.69 286 LEU A CA 1
ATOM 2139 C C . LEU A 1 286 ? 17.761 -0.538 -19.412 1.00 95.69 286 LEU A C 1
ATOM 2141 O O . LEU A 1 286 ? 16.995 0.016 -20.197 1.00 95.69 286 LEU A O 1
ATOM 2145 N N . THR A 1 287 ? 18.462 -1.625 -19.741 1.00 95.94 287 THR A N 1
ATOM 2146 C CA . THR A 1 287 ? 18.349 -2.287 -21.047 1.00 95.94 287 THR A CA 1
ATOM 2147 C C . THR A 1 287 ? 16.936 -2.817 -21.278 1.00 95.94 287 THR A C 1
ATOM 2149 O O . THR A 1 287 ? 16.364 -2.567 -22.331 1.00 95.94 287 THR A O 1
ATOM 2152 N N . ALA A 1 288 ? 16.335 -3.476 -20.285 1.00 95.88 288 ALA A N 1
ATOM 2153 C CA . ALA A 1 288 ? 14.979 -4.008 -20.404 1.00 95.88 288 ALA A CA 1
ATOM 2154 C C . ALA A 1 288 ? 13.921 -2.901 -20.590 1.00 95.88 288 ALA A C 1
ATOM 2156 O O . ALA A 1 288 ? 12.971 -3.072 -21.353 1.00 95.88 288 ALA A O 1
ATOM 2157 N N . LEU A 1 289 ? 14.101 -1.753 -19.928 1.00 95.75 289 LEU A N 1
ATOM 2158 C CA . LEU A 1 289 ? 13.252 -0.571 -20.106 1.00 95.75 289 LEU A CA 1
ATOM 2159 C C . LEU A 1 289 ? 13.412 0.043 -21.503 1.00 95.75 289 LEU A C 1
ATOM 2161 O O . LEU A 1 289 ? 12.409 0.352 -22.142 1.00 95.75 289 LEU A O 1
ATOM 2165 N N . ALA A 1 290 ? 14.648 0.185 -21.992 1.00 94.19 290 ALA A N 1
ATOM 2166 C CA . ALA A 1 290 ? 14.919 0.689 -23.339 1.00 94.19 290 ALA A CA 1
ATOM 2167 C C . ALA A 1 290 ? 14.299 -0.218 -24.414 1.00 94.19 290 ALA A C 1
ATOM 2169 O O . ALA A 1 290 ? 13.564 0.264 -25.273 1.00 94.19 290 ALA A O 1
ATOM 2170 N N . ASP A 1 291 ? 14.487 -1.534 -24.294 1.00 93.75 291 ASP A N 1
ATOM 2171 C CA . ASP A 1 291 ? 13.888 -2.526 -25.189 1.00 93.75 291 ASP A CA 1
ATOM 2172 C C . ASP A 1 291 ? 12.353 -2.445 -25.205 1.00 93.75 291 ASP A C 1
ATOM 2174 O O . ASP A 1 291 ? 11.725 -2.662 -26.243 1.00 93.75 291 ASP A O 1
ATOM 2178 N N . ALA A 1 292 ? 11.723 -2.170 -24.060 1.00 91.44 292 ALA A N 1
ATOM 2179 C CA . ALA A 1 292 ? 10.271 -2.051 -23.972 1.00 91.44 292 ALA A CA 1
ATOM 2180 C C . ALA A 1 292 ? 9.740 -0.787 -24.669 1.00 91.44 292 ALA A C 1
ATOM 2182 O O . ALA A 1 292 ? 8.693 -0.852 -25.329 1.00 91.44 292 ALA A O 1
ATOM 2183 N N . VAL A 1 293 ? 10.478 0.325 -24.567 1.00 90.94 293 VAL A N 1
ATOM 2184 C CA . VAL A 1 293 ? 10.199 1.576 -25.291 1.00 90.94 293 VAL A CA 1
ATOM 2185 C C . VAL A 1 293 ? 10.367 1.373 -26.798 1.00 90.94 293 VAL A C 1
ATOM 2187 O O . VAL A 1 293 ? 9.461 1.718 -27.552 1.00 90.94 293 VAL A O 1
ATOM 2190 N N . ASP A 1 294 ? 11.458 0.738 -27.236 1.00 91.50 294 ASP A N 1
ATOM 2191 C CA . ASP A 1 294 ? 11.738 0.469 -28.656 1.00 91.50 294 ASP A CA 1
ATOM 2192 C C . ASP A 1 294 ? 10.697 -0.458 -29.303 1.00 91.50 294 ASP A C 1
ATOM 2194 O O . ASP A 1 294 ? 10.413 -0.369 -30.496 1.00 91.50 294 ASP A O 1
ATOM 2198 N N . ARG A 1 295 ? 10.096 -1.355 -28.513 1.00 87.50 295 ARG A N 1
ATOM 2199 C CA . ARG A 1 295 ? 8.989 -2.227 -28.945 1.00 87.50 295 ARG A CA 1
ATOM 2200 C C . ARG A 1 295 ? 7.618 -1.553 -28.880 1.00 87.50 295 ARG A C 1
ATOM 2202 O O . ARG A 1 295 ? 6.624 -2.219 -29.163 1.00 87.50 295 ARG A O 1
ATOM 2209 N N . GLU A 1 296 ? 7.550 -0.297 -28.443 1.00 85.31 296 GLU A N 1
ATOM 2210 C CA . GLU A 1 296 ? 6.314 0.470 -28.233 1.00 85.31 296 GLU A CA 1
ATOM 2211 C C . GLU A 1 296 ? 5.320 -0.216 -27.268 1.00 85.31 296 GLU A C 1
ATOM 2213 O O . GLU A 1 296 ? 4.114 0.048 -27.272 1.00 85.31 296 GLU A O 1
ATOM 2218 N N . THR A 1 297 ? 5.828 -1.101 -26.399 1.00 78.38 297 THR A N 1
ATOM 2219 C CA . THR A 1 297 ? 5.009 -1.836 -25.417 1.00 78.38 297 THR A CA 1
ATOM 2220 C C . THR A 1 297 ? 4.557 -0.952 -24.260 1.00 78.38 297 THR A C 1
ATOM 2222 O O . THR A 1 297 ? 3.464 -1.160 -23.731 1.00 78.38 297 THR A O 1
ATOM 2225 N N . PHE A 1 298 ? 5.334 0.076 -23.906 1.00 82.25 298 PHE A N 1
ATOM 2226 C CA . PHE A 1 298 ? 4.879 1.244 -23.150 1.00 82.25 298 PHE A CA 1
ATOM 2227 C C . PHE A 1 298 ? 5.865 2.420 -23.257 1.00 82.25 298 PHE A C 1
ATOM 2229 O O . PHE A 1 298 ? 6.980 2.265 -23.736 1.00 82.25 298 PHE A O 1
ATOM 2236 N N . ASP A 1 299 ? 5.420 3.615 -22.861 1.00 86.38 299 ASP A N 1
ATOM 2237 C CA . ASP A 1 299 ? 6.142 4.890 -23.002 1.00 86.38 299 ASP A CA 1
ATOM 2238 C C . ASP A 1 299 ? 7.273 5.078 -21.976 1.00 86.38 299 ASP A C 1
ATOM 2240 O O . ASP A 1 299 ? 8.326 5.616 -22.305 1.00 86.38 299 ASP A O 1
ATOM 2244 N N . ALA A 1 300 ? 7.033 4.672 -20.728 1.00 92.25 300 ALA A N 1
ATOM 2245 C CA . ALA A 1 300 ? 8.000 4.594 -19.629 1.00 92.25 300 ALA A CA 1
ATOM 2246 C C . ALA A 1 300 ? 7.396 3.837 -18.440 1.00 92.25 300 ALA A C 1
ATOM 2248 O O . ALA A 1 300 ? 6.173 3.792 -18.291 1.00 92.25 300 ALA A O 1
ATOM 2249 N N . HIS A 1 301 ? 8.210 3.292 -17.541 1.00 94.25 301 HIS A N 1
ATOM 2250 C CA . HIS A 1 301 ? 7.678 2.693 -16.319 1.00 94.25 301 HIS A CA 1
ATOM 2251 C C . HIS A 1 301 ? 7.165 3.801 -15.392 1.00 94.25 301 HIS A C 1
ATOM 2253 O O . HIS A 1 301 ? 6.044 3.746 -14.890 1.00 94.25 301 HIS A O 1
ATOM 2259 N N . GLY A 1 302 ? 7.953 4.863 -15.218 1.00 91.62 302 GLY A N 1
ATOM 2260 C CA . GLY A 1 302 ? 7.614 6.094 -14.504 1.00 91.62 302 GLY A CA 1
ATOM 2261 C C . GLY A 1 302 ? 7.706 6.008 -12.977 1.00 91.62 302 GLY A C 1
ATOM 2262 O O . GLY A 1 302 ? 7.776 7.045 -12.321 1.00 91.62 302 GLY A O 1
ATOM 2263 N N . ASP A 1 303 ? 7.729 4.802 -12.405 1.00 91.44 303 ASP A N 1
ATOM 2264 C CA . ASP A 1 303 ? 7.890 4.567 -10.959 1.00 91.44 303 ASP A CA 1
ATOM 2265 C C . ASP A 1 303 ? 8.865 3.410 -10.674 1.00 91.44 303 ASP A C 1
ATOM 2267 O O . ASP A 1 303 ? 8.546 2.453 -9.972 1.00 91.44 303 ASP A O 1
ATOM 2271 N N . VAL A 1 304 ? 10.048 3.438 -11.297 1.00 92.69 304 VAL A N 1
ATOM 2272 C CA . VAL A 1 304 ? 11.074 2.400 -11.092 1.00 92.69 304 VAL A CA 1
ATOM 2273 C C . VAL A 1 304 ? 11.620 2.470 -9.666 1.00 92.69 304 VAL A C 1
ATOM 2275 O O . VAL A 1 304 ? 12.090 3.517 -9.218 1.00 92.69 304 VAL A O 1
ATOM 2278 N N . LYS A 1 305 ? 11.591 1.334 -8.966 1.00 88.19 305 LYS A N 1
ATOM 2279 C CA . LYS A 1 305 ? 12.120 1.163 -7.607 1.00 88.19 305 LYS A CA 1
ATOM 2280 C C . LYS A 1 305 ? 12.630 -0.257 -7.405 1.00 88.19 305 LYS A C 1
ATOM 2282 O O . LYS A 1 305 ? 12.159 -1.152 -8.106 1.00 88.19 305 LYS A O 1
ATOM 2287 N N . PRO A 1 306 ? 13.519 -0.500 -6.427 1.00 87.62 306 PRO A N 1
ATOM 2288 C CA . PRO A 1 306 ? 13.998 -1.845 -6.139 1.00 87.62 306 PRO A CA 1
ATOM 2289 C C . PRO A 1 306 ? 12.869 -2.858 -5.909 1.00 87.62 306 PRO A C 1
ATOM 2291 O O . PRO A 1 306 ? 12.918 -3.947 -6.463 1.00 87.62 306 PRO A O 1
ATOM 2294 N N . GLU A 1 307 ? 11.829 -2.496 -5.156 1.00 82.50 307 GLU A N 1
ATOM 2295 C CA . GLU A 1 307 ? 10.680 -3.362 -4.855 1.00 82.50 307 GLU A CA 1
ATOM 2296 C C . GLU A 1 307 ? 9.787 -3.683 -6.063 1.00 82.50 307 GLU A C 1
ATOM 2298 O O . GLU A 1 307 ? 9.014 -4.636 -6.014 1.00 82.50 307 GLU A O 1
ATOM 2303 N N . HIS A 1 308 ? 9.899 -2.911 -7.144 1.00 90.50 308 HIS A N 1
ATOM 2304 C CA . HIS A 1 308 ? 9.147 -3.113 -8.382 1.00 90.50 308 HIS A CA 1
ATOM 2305 C C . HIS A 1 308 ? 9.915 -3.960 -9.400 1.00 90.50 308 HIS A C 1
ATOM 2307 O O . HIS A 1 308 ? 9.386 -4.238 -10.471 1.00 90.50 308 HIS A O 1
ATOM 2313 N N . VAL A 1 309 ? 11.154 -4.360 -9.100 1.00 93.12 309 VAL A N 1
ATOM 2314 C CA . VAL A 1 309 ? 12.029 -5.108 -10.009 1.00 93.12 309 VAL A CA 1
ATOM 2315 C C . VAL A 1 309 ? 12.219 -6.537 -9.512 1.00 93.12 309 VAL A C 1
ATOM 2317 O O . VAL A 1 309 ? 12.559 -6.778 -8.355 1.00 93.12 309 VAL A O 1
ATOM 2320 N N . PHE A 1 310 ? 12.066 -7.485 -10.432 1.00 94.69 310 PHE A N 1
ATOM 2321 C CA . PHE A 1 310 ? 12.212 -8.915 -10.208 1.00 94.69 310 PHE A CA 1
ATOM 2322 C C . PHE A 1 310 ? 13.235 -9.463 -11.203 1.00 94.69 310 PHE A C 1
ATOM 2324 O O . PHE A 1 310 ? 12.922 -9.704 -12.368 1.00 94.69 310 PHE A O 1
ATOM 2331 N N . LEU A 1 311 ? 14.470 -9.648 -10.739 1.00 94.62 311 LEU A N 1
ATOM 2332 C CA . LEU A 1 311 ? 15.541 -10.302 -11.487 1.00 94.62 311 LEU A CA 1
ATOM 2333 C C . LEU A 1 311 ? 15.588 -11.792 -11.143 1.00 94.62 311 LEU A C 1
ATOM 2335 O O . LEU A 1 311 ? 15.729 -12.160 -9.972 1.00 94.62 311 LEU A O 1
ATOM 2339 N N . ALA A 1 312 ? 15.503 -12.642 -12.161 1.00 93.06 312 ALA A N 1
ATOM 2340 C CA . ALA A 1 312 ? 15.697 -14.084 -12.048 1.00 93.06 312 ALA A CA 1
ATOM 2341 C C . ALA A 1 312 ? 16.335 -14.610 -13.336 1.00 93.06 312 ALA A C 1
ATOM 2343 O O . ALA A 1 312 ? 15.876 -14.280 -14.425 1.00 93.06 312 ALA A O 1
ATOM 2344 N N . ASP A 1 313 ? 17.407 -15.397 -13.217 1.00 88.12 313 ASP A N 1
ATOM 2345 C CA . ASP A 1 313 ? 18.073 -16.063 -14.348 1.00 88.12 313 ASP A CA 1
ATOM 2346 C C . ASP A 1 313 ? 18.428 -15.128 -15.524 1.00 88.12 313 ASP A C 1
ATOM 2348 O O . ASP A 1 313 ? 18.304 -15.482 -16.694 1.00 88.12 313 ASP A O 1
ATOM 2352 N N . GLY A 1 314 ? 18.860 -13.899 -15.213 1.00 82.94 314 GLY A N 1
ATO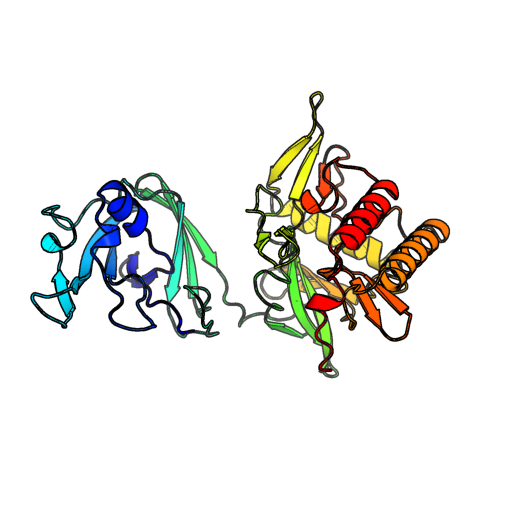M 2353 C CA . GLY A 1 314 ? 19.219 -12.881 -16.210 1.00 82.94 314 GLY A CA 1
ATOM 2354 C C . GLY A 1 314 ? 18.027 -12.211 -16.904 1.00 82.94 314 GLY A C 1
ATOM 2355 O O . GLY A 1 314 ? 18.228 -11.359 -17.766 1.00 82.94 314 GLY A O 1
ATOM 2356 N N . VAL A 1 315 ? 16.797 -12.556 -16.522 1.00 93.38 315 VAL A N 1
ATOM 2357 C CA . VAL A 1 315 ? 15.567 -11.931 -17.010 1.00 93.38 315 VAL A CA 1
ATOM 2358 C C . VAL A 1 315 ? 15.118 -10.860 -16.024 1.00 93.38 315 VAL A C 1
ATOM 2360 O O . VAL A 1 315 ? 15.024 -11.100 -14.818 1.00 93.38 315 VAL A O 1
ATOM 2363 N N . VAL A 1 316 ? 14.814 -9.675 -16.552 1.00 97.06 316 VAL A N 1
ATOM 2364 C CA . VAL A 1 316 ? 14.207 -8.577 -15.797 1.00 97.06 316 VAL A CA 1
ATOM 2365 C C . VAL A 1 316 ? 12.702 -8.609 -16.013 1.00 97.06 316 VAL A C 1
ATOM 2367 O O . VAL A 1 316 ? 12.229 -8.550 -17.147 1.00 97.06 316 VAL A O 1
ATOM 2370 N N . ARG A 1 317 ? 11.950 -8.664 -14.916 1.00 96.94 317 ARG A N 1
ATOM 2371 C CA . ARG A 1 317 ? 10.509 -8.405 -14.884 1.00 96.94 317 ARG A CA 1
ATOM 2372 C C . ARG A 1 317 ? 10.230 -7.264 -13.913 1.00 96.94 317 ARG A C 1
ATOM 2374 O O . ARG A 1 317 ? 11.009 -7.024 -12.990 1.00 96.94 317 ARG A O 1
ATOM 2381 N N . MET A 1 318 ? 9.133 -6.549 -14.122 1.00 95.12 318 MET A N 1
ATOM 2382 C CA . MET A 1 318 ? 8.758 -5.392 -13.313 1.00 95.12 318 MET A CA 1
ATOM 2383 C C . MET A 1 318 ? 7.269 -5.400 -12.979 1.00 95.12 318 MET A C 1
ATOM 2385 O O . MET A 1 318 ? 6.492 -6.071 -13.652 1.00 95.12 318 MET A O 1
ATOM 2389 N N . CYS A 1 319 ? 6.858 -4.661 -11.952 1.00 92.38 319 CYS A N 1
ATOM 2390 C CA . CYS A 1 319 ? 5.451 -4.445 -11.619 1.00 92.38 319 CYS A CA 1
ATOM 2391 C C . CYS A 1 319 ? 5.178 -2.994 -11.200 1.00 92.38 319 CYS A C 1
ATOM 2393 O O . CYS A 1 319 ? 6.104 -2.223 -10.979 1.00 92.38 319 CYS A O 1
ATOM 2395 N N . ASP A 1 320 ? 3.894 -2.656 -11.060 1.00 89.19 320 ASP A N 1
ATOM 2396 C CA . ASP A 1 320 ? 3.420 -1.360 -10.550 1.00 89.19 320 ASP A CA 1
ATOM 2397 C C . ASP A 1 320 ? 3.991 -0.149 -11.329 1.00 89.19 320 ASP A C 1
ATOM 2399 O O . ASP A 1 320 ? 4.666 0.714 -10.755 1.00 89.19 320 ASP A O 1
ATOM 2403 N N . PRO A 1 321 ? 3.748 -0.062 -12.659 1.00 91.94 321 PRO A N 1
ATOM 2404 C CA . PRO A 1 321 ? 4.098 1.132 -13.420 1.00 91.94 321 PRO A CA 1
ATOM 2405 C C . PRO A 1 321 ? 3.352 2.354 -12.870 1.00 91.94 321 PRO A C 1
ATOM 2407 O O . PRO A 1 321 ? 2.260 2.242 -12.309 1.00 91.94 321 PRO A O 1
ATOM 2410 N N . ALA A 1 322 ? 3.917 3.549 -13.065 1.00 90.00 322 ALA A N 1
ATOM 2411 C CA . ALA A 1 322 ? 3.314 4.784 -12.575 1.00 90.00 322 ALA A CA 1
ATOM 2412 C C . ALA A 1 322 ? 1.854 4.923 -13.050 1.00 90.00 322 ALA A C 1
ATOM 2414 O O . ALA A 1 322 ? 1.547 4.637 -14.214 1.00 90.00 322 ALA A O 1
ATOM 2415 N N . PRO A 1 323 ? 0.945 5.426 -12.199 1.00 89.06 323 PRO A N 1
ATOM 2416 C CA . PRO A 1 323 ? -0.452 5.582 -12.571 1.00 89.06 323 PRO A CA 1
ATOM 2417 C C . PRO A 1 323 ? -0.588 6.515 -13.776 1.00 89.06 323 PRO A C 1
ATOM 2419 O O . PRO A 1 323 ? 0.019 7.590 -13.831 1.00 89.06 323 PRO A O 1
ATOM 2422 N N . ARG A 1 324 ? -1.417 6.109 -14.738 1.00 89.81 324 ARG A N 1
ATOM 2423 C CA . ARG A 1 324 ? -1.828 6.963 -15.851 1.00 89.81 324 ARG A CA 1
ATOM 2424 C C . ARG A 1 324 ? -3.175 7.589 -15.534 1.00 89.81 324 ARG A C 1
ATOM 2426 O O . ARG A 1 324 ? -4.092 6.918 -15.061 1.00 89.81 324 ARG A O 1
ATOM 2433 N N . PHE A 1 325 ? -3.274 8.887 -15.789 1.00 90.12 325 PHE A N 1
ATOM 2434 C CA . PHE A 1 325 ? -4.468 9.674 -15.525 1.00 90.12 325 PHE A CA 1
ATOM 2435 C C . PHE A 1 325 ? -5.054 10.196 -16.837 1.00 90.12 325 PHE A C 1
ATOM 2437 O O . PHE A 1 325 ? -4.291 10.580 -17.723 1.00 90.12 325 PHE A O 1
ATOM 2444 N N . PRO A 1 326 ? -6.392 10.271 -16.955 1.00 87.00 326 PRO A N 1
ATOM 2445 C CA . PRO A 1 326 ? -7.033 10.975 -18.064 1.00 87.00 326 PRO A CA 1
ATOM 2446 C C . PRO A 1 326 ? -6.705 12.475 -18.082 1.00 87.00 326 PRO A C 1
ATOM 2448 O O . PRO A 1 326 ? -6.617 13.076 -19.148 1.00 87.00 326 PRO A O 1
ATOM 2451 N N . ASP A 1 327 ? -6.526 13.080 -16.902 1.00 89.44 327 ASP A N 1
ATOM 2452 C CA . ASP A 1 327 ? -6.101 14.473 -16.761 1.00 89.44 327 ASP A CA 1
ATOM 2453 C C . ASP A 1 327 ? -4.574 14.580 -16.956 1.00 89.44 327 ASP A C 1
ATOM 2455 O O . ASP A 1 327 ? -3.823 14.072 -16.117 1.00 89.44 327 ASP A O 1
ATOM 2459 N N . PRO A 1 328 ? -4.085 15.267 -18.008 1.00 88.19 328 PRO A N 1
ATOM 2460 C CA . PRO A 1 328 ? -2.651 15.392 -18.287 1.00 88.19 328 PRO A CA 1
ATOM 2461 C C . PRO A 1 328 ? -1.887 16.211 -17.231 1.00 88.19 328 PRO A C 1
ATOM 2463 O O . PRO A 1 328 ? -0.650 16.140 -17.155 1.00 88.19 328 PRO A O 1
ATOM 2466 N N . GLN A 1 329 ? -2.598 16.990 -16.407 1.00 90.56 329 GLN A N 1
ATOM 2467 C CA . GLN A 1 329 ? -2.008 17.722 -15.287 1.00 90.56 329 GLN A CA 1
ATOM 2468 C C . GLN A 1 329 ? -1.660 16.796 -14.121 1.00 90.56 329 GLN A C 1
ATOM 2470 O O . GLN A 1 329 ? -0.830 17.171 -13.290 1.00 90.56 329 GLN A O 1
ATOM 2475 N N . LEU A 1 330 ? -2.256 15.602 -14.055 1.00 90.88 330 LEU A N 1
ATOM 2476 C CA . LEU A 1 330 ? -1.987 14.619 -13.016 1.00 90.88 330 LEU A CA 1
ATOM 2477 C C . LEU A 1 330 ? -0.890 13.646 -13.437 1.00 90.88 330 LEU A C 1
ATOM 2479 O O . LEU A 1 330 ? -0.825 13.188 -14.575 1.00 90.88 330 LEU A O 1
ATOM 2483 N N . PHE A 1 331 ? -0.020 13.316 -12.493 1.00 90.19 331 PHE A N 1
ATOM 2484 C CA . PHE A 1 331 ? 1.039 12.335 -12.688 1.00 90.19 331 PHE A CA 1
ATOM 2485 C C . PHE A 1 331 ? 1.405 11.683 -11.361 1.00 90.19 331 PHE A C 1
ATOM 2487 O O . PHE A 1 331 ? 1.304 12.306 -10.303 1.00 90.19 331 PHE A O 1
ATOM 2494 N N . GLY A 1 332 ? 1.809 10.416 -11.414 1.00 87.50 332 GLY A N 1
ATOM 2495 C CA . GLY A 1 332 ? 2.303 9.694 -10.249 1.00 87.50 332 GLY A CA 1
ATOM 2496 C C . GLY A 1 332 ? 3.811 9.541 -10.297 1.00 87.50 332 GLY A C 1
ATOM 2497 O O . GLY A 1 332 ? 4.370 9.321 -11.369 1.00 87.50 332 GLY A O 1
ATOM 2498 N N . LEU A 1 333 ? 4.455 9.661 -9.141 1.00 86.62 333 LEU A N 1
ATOM 2499 C CA . LEU A 1 333 ? 5.867 9.336 -8.971 1.00 86.62 333 LEU A CA 1
ATOM 2500 C C . LEU A 1 333 ? 6.199 9.109 -7.505 1.00 86.62 333 LEU A C 1
ATOM 2502 O O . LEU A 1 333 ? 5.420 9.436 -6.604 1.00 86.62 333 LEU A O 1
ATOM 2506 N N . THR A 1 334 ? 7.423 8.656 -7.273 1.00 86.12 334 THR A N 1
ATOM 2507 C CA . THR A 1 334 ? 8.000 8.581 -5.935 1.00 86.12 334 THR A CA 1
ATOM 2508 C C . THR A 1 334 ? 9.148 9.568 -5.786 1.00 86.12 334 THR A C 1
ATOM 2510 O O . THR A 1 334 ? 10.182 9.379 -6.433 1.00 86.12 334 THR A O 1
ATOM 2513 N N . PRO A 1 335 ? 9.006 10.612 -4.944 1.00 84.50 335 PRO A N 1
ATOM 2514 C CA . PRO A 1 335 ? 9.952 11.729 -4.917 1.00 84.50 335 PRO A CA 1
ATOM 2515 C C . PRO A 1 335 ? 11.397 11.312 -4.653 1.00 84.50 335 PRO A C 1
ATOM 2517 O O . PRO A 1 335 ? 12.306 11.848 -5.278 1.00 84.50 335 PRO A O 1
ATOM 2520 N N . ALA A 1 336 ? 11.619 10.306 -3.806 1.00 83.06 336 ALA A N 1
ATOM 2521 C CA . ALA A 1 336 ? 12.966 9.823 -3.521 1.00 83.06 336 ALA A CA 1
ATOM 2522 C C . ALA A 1 336 ? 13.698 9.263 -4.752 1.00 83.06 336 ALA A C 1
ATOM 2524 O O . ALA A 1 336 ? 14.916 9.386 -4.818 1.00 83.06 336 ALA A O 1
ATOM 2525 N N . TYR A 1 337 ? 12.974 8.683 -5.718 1.00 87.44 337 TYR A N 1
ATOM 2526 C CA . TYR A 1 337 ? 13.529 8.111 -6.955 1.00 87.44 337 TYR A CA 1
ATOM 2527 C C . TYR A 1 337 ? 13.385 9.043 -8.166 1.00 87.44 337 TYR A C 1
ATOM 2529 O O . TYR A 1 337 ? 14.066 8.861 -9.171 1.00 87.44 337 TYR A O 1
ATOM 2537 N N . ASN A 1 338 ? 12.539 10.072 -8.074 1.00 88.94 338 ASN A N 1
ATOM 2538 C CA . ASN A 1 338 ? 12.363 11.083 -9.114 1.00 88.94 338 ASN A CA 1
ATOM 2539 C C . ASN A 1 338 ? 12.110 12.481 -8.504 1.00 88.94 338 ASN A C 1
ATOM 2541 O O . ASN A 1 338 ? 11.011 13.031 -8.619 1.00 88.94 338 ASN A O 1
ATOM 2545 N N . PRO A 1 339 ? 13.124 13.101 -7.869 1.00 84.38 339 PRO A N 1
ATOM 2546 C CA . PRO A 1 339 ? 12.952 14.343 -7.104 1.00 84.38 339 PRO A CA 1
ATOM 2547 C C . PRO A 1 339 ? 12.681 15.577 -7.972 1.00 84.38 339 PRO A C 1
ATOM 2549 O O . PRO A 1 339 ? 12.314 16.631 -7.462 1.00 84.38 339 PRO A O 1
ATOM 2552 N N . ARG A 1 340 ? 12.894 15.468 -9.288 1.00 87.38 340 ARG A N 1
ATOM 2553 C CA . ARG A 1 340 ? 12.684 16.551 -10.259 1.00 87.38 340 ARG A CA 1
ATOM 2554 C C . ARG A 1 340 ? 11.416 16.383 -11.090 1.00 87.38 340 ARG A C 1
ATOM 2556 O O . ARG A 1 340 ? 11.208 17.167 -12.009 1.00 87.38 340 ARG A O 1
ATOM 2563 N N . ALA A 1 341 ? 10.589 15.384 -10.781 1.00 88.00 341 ALA A N 1
ATOM 2564 C CA . ALA A 1 341 ? 9.362 15.111 -11.519 1.00 88.00 341 ALA A CA 1
ATOM 2565 C C . ALA A 1 341 ? 9.572 14.952 -13.035 1.00 88.00 341 ALA A C 1
ATOM 2567 O O . ALA A 1 341 ? 8.752 15.395 -13.842 1.00 88.00 341 ALA A O 1
ATOM 2568 N N . TRP A 1 342 ? 10.674 14.301 -13.427 1.00 90.81 342 TRP A N 1
ATOM 2569 C CA . TRP A 1 342 ? 10.908 13.926 -14.819 1.00 90.81 342 TRP A CA 1
ATOM 2570 C C . TRP A 1 342 ? 9.773 13.031 -15.322 1.00 90.81 342 TRP A C 1
ATOM 2572 O O . TRP A 1 342 ? 9.175 12.285 -14.545 1.00 90.81 342 TRP A O 1
ATOM 2582 N N . ARG A 1 343 ? 9.483 13.095 -16.623 1.00 88.75 343 ARG A N 1
ATOM 2583 C CA . ARG A 1 343 ? 8.431 12.306 -17.279 1.00 88.75 343 ARG A CA 1
ATOM 2584 C C . ARG A 1 343 ? 9.011 11.458 -18.407 1.00 88.75 343 ARG A C 1
ATOM 2586 O O . ARG A 1 343 ? 10.093 11.757 -18.913 1.00 88.75 343 ARG A O 1
ATOM 2593 N N . GLY A 1 344 ? 8.270 10.425 -18.806 1.00 90.88 344 GLY A N 1
ATOM 2594 C CA . GLY A 1 344 ? 8.695 9.501 -19.856 1.00 90.88 344 GLY A CA 1
ATOM 2595 C C . GLY A 1 344 ? 9.997 8.772 -19.490 1.00 90.88 344 GLY A C 1
ATOM 2596 O O . GLY A 1 344 ? 10.302 8.642 -18.301 1.00 90.88 344 GLY A O 1
ATOM 2597 N N . PRO A 1 345 ? 10.794 8.339 -20.483 1.00 93.44 345 PRO A N 1
ATOM 2598 C CA . PRO A 1 345 ? 12.020 7.570 -20.244 1.00 93.44 345 PRO A CA 1
ATOM 2599 C C . PRO A 1 345 ? 13.040 8.272 -19.333 1.00 93.44 345 PRO A C 1
ATOM 2601 O O . PRO A 1 345 ? 13.814 7.625 -18.632 1.00 93.44 345 PRO A O 1
ATOM 2604 N N . ALA A 1 346 ? 13.024 9.609 -19.273 1.00 94.06 346 ALA A N 1
ATOM 2605 C CA . ALA A 1 346 ? 13.891 10.365 -18.370 1.00 94.06 346 ALA A CA 1
ATOM 2606 C C . ALA A 1 346 ? 13.598 10.084 -16.882 1.00 94.06 346 ALA A C 1
ATOM 2608 O O . ALA A 1 346 ? 14.514 10.138 -16.059 1.00 94.06 346 ALA A O 1
ATOM 2609 N N . ALA A 1 347 ? 12.344 9.766 -16.533 1.00 93.75 347 ALA A N 1
ATOM 2610 C CA . ALA A 1 347 ? 11.967 9.353 -15.181 1.00 93.75 347 ALA A CA 1
ATOM 2611 C C . ALA A 1 347 ? 12.647 8.034 -14.794 1.00 93.75 347 ALA A C 1
ATOM 2613 O O . ALA A 1 347 ? 13.207 7.919 -13.704 1.00 93.75 347 ALA A O 1
ATOM 2614 N N . ASP A 1 348 ? 12.657 7.076 -15.718 1.00 95.88 348 ASP A N 1
ATOM 2615 C CA . ASP A 1 348 ? 13.232 5.748 -15.520 1.00 95.88 348 ASP A CA 1
ATOM 2616 C C . ASP A 1 348 ? 14.755 5.809 -15.368 1.00 95.88 348 ASP A C 1
ATOM 2618 O O . ASP A 1 348 ? 15.324 5.196 -14.462 1.00 95.88 348 ASP A O 1
ATOM 2622 N N . VAL A 1 349 ? 15.417 6.626 -16.194 1.00 95.75 349 VAL A N 1
ATOM 2623 C CA . VAL A 1 349 ? 16.862 6.882 -16.093 1.00 95.75 349 VAL A CA 1
ATOM 2624 C C . VAL A 1 349 ? 17.215 7.521 -14.747 1.00 95.75 349 VAL A C 1
ATOM 2626 O O . VAL A 1 349 ? 18.159 7.085 -14.083 1.00 95.75 349 VAL A O 1
ATOM 2629 N N . ALA A 1 350 ? 16.451 8.528 -14.308 1.00 94.31 350 ALA A N 1
ATOM 2630 C CA . ALA A 1 350 ? 16.672 9.188 -13.021 1.00 94.31 350 ALA A CA 1
ATOM 2631 C C . ALA A 1 350 ? 16.495 8.221 -11.836 1.00 94.31 350 ALA A C 1
ATOM 2633 O O . ALA A 1 350 ? 17.298 8.228 -10.895 1.00 94.31 350 ALA A O 1
ATOM 2634 N N . ALA A 1 351 ? 15.489 7.352 -11.909 1.00 93.94 351 ALA A N 1
ATOM 2635 C CA . ALA A 1 351 ? 15.242 6.336 -10.901 1.00 93.94 351 ALA A CA 1
ATOM 2636 C C . ALA A 1 351 ? 16.363 5.287 -10.860 1.00 93.94 351 ALA A C 1
ATOM 2638 O O . ALA A 1 351 ? 16.876 4.993 -9.781 1.00 93.94 351 ALA A O 1
ATOM 2639 N N . CYS A 1 352 ? 16.838 4.798 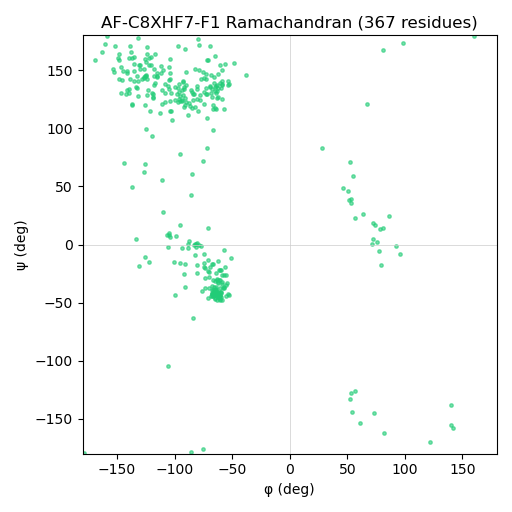-12.009 1.00 95.50 352 CYS A N 1
ATOM 2640 C CA . CYS A 1 352 ? 17.966 3.861 -12.068 1.00 95.50 352 CYS A CA 1
ATOM 2641 C C . CYS A 1 352 ? 19.267 4.475 -11.530 1.00 95.50 352 CYS A C 1
ATOM 2643 O O . CYS A 1 352 ? 19.988 3.826 -10.772 1.00 95.50 352 CYS A O 1
ATOM 2645 N N . ALA A 1 353 ? 19.547 5.744 -11.843 1.00 93.44 353 ALA A N 1
ATOM 2646 C CA . ALA A 1 353 ? 20.682 6.466 -11.265 1.00 93.44 353 ALA A CA 1
ATOM 2647 C C . ALA A 1 353 ? 20.572 6.578 -9.735 1.00 93.44 353 ALA A C 1
ATOM 2649 O O . ALA A 1 353 ? 21.564 6.449 -9.015 1.00 93.44 353 ALA A O 1
ATOM 2650 N N . THR A 1 354 ? 19.353 6.774 -9.229 1.00 90.12 354 THR A N 1
ATOM 2651 C CA . THR A 1 354 ? 19.083 6.790 -7.791 1.00 90.12 354 THR A CA 1
ATOM 2652 C C . THR A 1 354 ? 19.299 5.413 -7.164 1.00 90.12 354 THR A C 1
ATOM 2654 O O . THR A 1 354 ? 19.946 5.317 -6.126 1.00 90.12 354 THR A O 1
ATOM 2657 N N . ILE A 1 355 ? 18.831 4.337 -7.802 1.00 90.19 355 ILE A N 1
ATOM 2658 C CA . ILE A 1 355 ? 19.064 2.963 -7.335 1.00 90.19 355 ILE A CA 1
ATOM 2659 C C . ILE A 1 355 ? 20.565 2.669 -7.266 1.00 90.19 355 ILE A C 1
ATOM 2661 O O . ILE A 1 355 ? 21.031 2.221 -6.223 1.00 90.19 355 ILE A O 1
ATOM 2665 N N . LEU A 1 356 ? 21.331 2.997 -8.316 1.00 90.88 356 LEU A N 1
ATOM 2666 C CA . LEU A 1 356 ? 22.794 2.841 -8.343 1.00 90.88 356 LEU A CA 1
ATOM 2667 C C . LEU A 1 356 ? 23.477 3.530 -7.160 1.00 90.88 356 LEU A C 1
ATOM 2669 O O . LEU A 1 356 ? 24.377 2.958 -6.551 1.00 90.88 356 LEU A O 1
ATOM 2673 N N . ARG A 1 357 ? 23.034 4.745 -6.815 1.00 86.81 357 ARG A N 1
ATOM 2674 C CA . ARG A 1 357 ? 23.563 5.510 -5.678 1.00 86.81 357 ARG A CA 1
ATOM 2675 C C . ARG A 1 357 ? 23.339 4.806 -4.334 1.00 86.81 357 ARG A C 1
ATOM 2677 O O . ARG A 1 357 ? 24.147 4.995 -3.431 1.00 86.81 357 ARG A O 1
ATOM 2684 N N . TYR A 1 358 ? 22.249 4.053 -4.193 1.00 81.44 358 TYR A N 1
ATOM 2685 C CA . TYR A 1 358 ? 21.846 3.396 -2.945 1.00 81.44 358 TYR A CA 1
ATOM 2686 C C . TYR A 1 358 ? 22.100 1.883 -2.929 1.00 81.44 358 TYR A C 1
ATOM 2688 O O . TYR A 1 358 ? 21.631 1.202 -2.013 1.00 81.44 358 TYR A O 1
ATOM 2696 N N . LEU A 1 359 ? 22.826 1.346 -3.916 1.00 81.88 359 LEU A N 1
ATOM 2697 C CA . LEU A 1 359 ? 23.246 -0.050 -3.879 1.00 81.88 359 LEU A CA 1
ATOM 2698 C C . LEU A 1 359 ? 24.098 -0.308 -2.626 1.00 81.88 359 LEU A C 1
ATOM 2700 O O . LEU A 1 359 ? 24.942 0.525 -2.282 1.00 81.88 359 LEU A O 1
ATOM 2704 N N . PRO A 1 360 ? 23.894 -1.448 -1.941 1.00 65.44 360 PRO A N 1
ATOM 2705 C CA . PRO A 1 360 ? 24.688 -1.796 -0.773 1.00 65.44 360 PRO A CA 1
ATOM 2706 C C . PRO A 1 360 ? 26.167 -1.903 -1.150 1.00 65.44 360 PRO A C 1
ATOM 2708 O O . PRO A 1 360 ? 26.528 -2.448 -2.196 1.00 65.44 360 PRO A O 1
ATOM 2711 N N . THR A 1 361 ? 27.038 -1.392 -0.285 1.00 61.69 361 THR A N 1
ATOM 2712 C CA . THR A 1 361 ? 28.487 -1.551 -0.459 1.00 61.69 361 THR A CA 1
ATOM 2713 C C . THR A 1 361 ? 28.899 -3.006 -0.203 1.00 61.69 361 THR A C 1
ATOM 2715 O O . THR A 1 361 ? 28.209 -3.748 0.497 1.00 61.69 361 THR A O 1
ATOM 2718 N N . ALA A 1 362 ? 30.055 -3.438 -0.723 1.00 52.41 362 ALA A N 1
ATOM 2719 C CA . ALA A 1 362 ? 30.563 -4.801 -0.507 1.00 52.41 362 ALA A CA 1
ATOM 2720 C C . ALA A 1 362 ? 30.691 -5.182 0.988 1.00 52.41 362 ALA A C 1
ATOM 2722 O O . ALA A 1 362 ? 30.564 -6.352 1.336 1.00 52.41 362 ALA A O 1
ATOM 2723 N N . ALA A 1 363 ? 30.874 -4.197 1.877 1.00 45.75 363 ALA A N 1
ATOM 2724 C CA . ALA A 1 363 ? 30.919 -4.387 3.328 1.00 45.75 363 ALA A CA 1
ATOM 2725 C C . ALA A 1 363 ? 29.548 -4.724 3.956 1.00 45.75 363 ALA A C 1
ATOM 2727 O O . ALA A 1 363 ? 29.490 -5.329 5.022 1.00 45.75 363 ALA A O 1
ATOM 2728 N N . GLU A 1 364 ? 28.444 -4.364 3.299 1.00 52.28 364 GLU A N 1
ATOM 2729 C CA . GLU A 1 364 ? 27.069 -4.575 3.776 1.00 52.28 364 GLU A CA 1
ATOM 2730 C C . GLU A 1 364 ? 26.441 -5.862 3.215 1.00 52.28 364 GLU A C 1
ATOM 2732 O O . GLU A 1 364 ? 25.447 -6.352 3.749 1.00 52.28 364 GLU A O 1
ATOM 2737 N N . ALA A 1 365 ? 27.027 -6.437 2.159 1.00 50.59 365 ALA A N 1
ATOM 2738 C CA . ALA A 1 365 ? 26.519 -7.622 1.465 1.00 50.59 365 ALA A CA 1
ATOM 2739 C C . ALA A 1 365 ? 26.853 -8.964 2.152 1.00 50.59 365 ALA A C 1
ATOM 2741 O O . ALA A 1 365 ? 26.488 -10.011 1.622 1.00 50.59 365 ALA A O 1
ATOM 2742 N N . GLY A 1 366 ? 27.529 -8.946 3.309 1.00 42.56 366 GLY A N 1
ATOM 2743 C CA . GLY A 1 366 ? 27.759 -10.127 4.145 1.00 42.56 366 GLY A CA 1
ATOM 2744 C C . GLY A 1 366 ? 28.368 -11.312 3.391 1.00 42.56 366 GLY A C 1
ATOM 2745 O O . GLY A 1 366 ? 27.700 -12.320 3.184 1.00 42.56 366 GLY A O 1
ATOM 2746 N N . HIS A 1 367 ? 29.637 -11.216 2.995 1.00 32.53 367 HIS A N 1
ATOM 2747 C CA . HIS A 1 367 ? 30.440 -12.420 2.770 1.00 32.53 367 HIS A CA 1
ATOM 2748 C C . HIS A 1 367 ? 31.146 -12.771 4.085 1.00 32.53 367 HIS A C 1
ATOM 2750 O O . HIS A 1 367 ? 31.896 -11.931 4.589 1.00 32.53 367 HIS A O 1
ATOM 2756 N N . PRO A 1 368 ? 30.915 -13.960 4.671 1.00 35.31 368 PRO A N 1
ATOM 2757 C CA . PRO A 1 368 ? 31.793 -14.452 5.717 1.00 35.31 368 PRO A CA 1
ATOM 2758 C C . PRO A 1 368 ? 33.157 -14.723 5.072 1.00 35.31 368 PRO A C 1
ATOM 2760 O O . PRO A 1 368 ? 33.244 -15.471 4.096 1.00 35.31 368 PRO A O 1
ATOM 2763 N N . GLY A 1 369 ? 34.189 -14.043 5.569 1.00 34.19 369 GLY A N 1
ATOM 2764 C CA . GLY A 1 369 ? 35.574 -14.465 5.366 1.00 34.19 369 GLY A CA 1
ATOM 2765 C C . GLY A 1 369 ? 35.899 -15.702 6.187 1.00 34.19 369 GLY A C 1
ATOM 2766 O O . GLY A 1 369 ? 35.181 -15.946 7.188 1.00 34.19 369 GLY A O 1
#

Sequence (369 aa):
MTAQTPDTILLDGQGWLLLGTPLDALLARNGLARRFVAPDTANVRGYLATWRVDPDGRLFLDAVTATVRGLGSGTQTIHGSAVLRGMELPLAADFVTGRLRLARGNQVRHVHSGFDSVWEDELLLEVERGQVGSRRSLAPPSAMGSAGPYRLHEPLLPGLSGGGFGQVMAATDLDGRPLVAKAPLPRGGGNRTEMWLDTPAGRRPAHLAAQVFRADPGGSRSIEIGPELTASVLRQEAQILERDGGRLLPRSLGLWPHDPSGLDVLVMERLAGQPPRSPADVLAVLTALADAVDRETFDAHGDVKPEHVFLADGVVRMCDPAPRFPDPQLFGLTPAYNPRAWRGPAADVAACATILRYLPTAAEAGHPG

Mean predicted aligned error: 15.01 Å